Protein 5UI9 (pdb70)

Organism: Rhizobium rhizogenes (strain K84 / ATCC BAA-868) (NCBI:txid311403)

Secondary structure (DSSP, 8-state):
--EEEEEE--STTHHHHHHHHHHSTTEEEEEEE-SSHHHHHHHHHHHT--EEESSHHHHHHH---SEEEE-S-GGGHHHHHHHHHHTT--EEEESS--SSHHHHHHHHHHHHHTT--EEEE--GGGSHHHHHHHHHHHTTTT-SEEEEEEEEE----HHHH-GGGGT-SS-HIIIIIHHHHHHHHHHH--EEEEEEEEE---TT-SS--EEEEEEEETTS-EEEEEEES----SS--TTPPEEEEEETTEEEEEETTTEEEEE-SS-EEEEE-PPP--TT--TTSHHHHHHHHHHHHHHHHHHHHTPPPTTBHHHHHHHHHHHHHHHHHHHH---EESGGG-/--EEEEEE--STTHHHHHHHHHHSTTEEEEEEE-S-HHHHHHHHHHHT--EEES-HHHHHHH---SEEEE-S-GGGHHHHHHHHHHTT--EEEESS--SSHHHHHHHHHHHHHHT--EEEE--GGGSHHHHHHHHHHHTTTT-SEEEEEEEEE----HHHH-GGGGTSS--HIIIIIHHHHHHHHHHH--EEEEEEEEE---TT-SS--EEEEEEEETTS-EEEEEEES----SS--TTPPEEEEEETTEEEEEETTTEEEEEETTEEEEEE-PPP--TT--TTTHHHHHHHHHHHHHHHHHHHHTPPPTTBHHHHHHHHHHHHHHHHHHHH-S-EESGGG-

Radius of gyration: 29.41 Å; Cα contacts (8 Å, |Δi|>4): 1562; chains: 2; bounding box: 48×77×89 Å

Solvent-accessible surface area: 25343 Å² total; per-residue (Å²): 190,110,36,96,0,0,0,6,7,0,25,90,42,1,32,15,0,5,35,0,1,146,58,7,172,32,3,16,24,28,0,0,3,21,215,58,94,161,66,20,124,96,0,0,81,95,26,66,15,97,75,83,31,47,70,11,60,40,0,8,82,98,18,48,19,61,0,0,0,0,18,30,70,21,123,30,0,92,46,10,0,58,64,0,2,86,88,143,15,20,0,0,0,16,36,20,0,2,124,34,6,80,33,0,78,28,0,12,65,48,2,116,124,16,131,17,55,14,0,0,1,0,5,7,12,50,1,53,2,0,65,27,0,50,64,29,18,131,86,40,36,0,16,130,27,10,0,0,23,0,3,2,15,1,40,47,82,5,36,86,29,24,81,107,13,26,136,30,153,109,3,0,0,41,16,4,0,1,12,0,0,0,0,0,16,34,7,3,31,41,3,36,40,0,0,0,29,49,44,125,32,34,115,180,12,51,2,17,1,3,0,2,0,0,0,23,7,125,96,45,2,8,0,1,0,0,0,0,15,10,0,96,39,37,84,68,7,13,2,19,4,55,0,21,0,0,0,56,91,0,1,0,38,4,40,76,42,21,107,7,38,18,9,23,109,117,40,83,81,99,55,118,7,49,16,118,101,31,119,38,19,62,175,49,41,21,0,10,11,19,0,0,37,32,0,0,45,17,1,2,70,89,37,84,89,69,36,130,14,38,0,7,2,41,28,1,25,73,0,8,0,0,2,47,0,0,25,79,0,30,91,104,30,50,46,12,79,4,48,85,34,101,192,93,43,98,0,0,0,6,7,0,25,89,43,1,34,13,0,4,34,0,1,140,69,4,73,36,2,17,26,33,0,0,4,19,216,63,98,97,63,22,130,103,0,0,87,98,28,66,15,101,75,87,32,45,67,11,60,40,0,6,80,98,19,49,18,57,0,0,0,0,16,28,70,22,130,31,0,89,49,10,0,56,62,0,4,86,92,134,15,21,0,0,0,18,39,18,0,3,138,33,8,80,34,0,73,28,0,12,65,48,1,116,119,11,127,17,59,14,0,0,1,0,6,8,11,47,2,50,4,0,63,28,0,49,64,29,13,123,84,40,38,0,16,130,28,11,0,0,24,0,4,2,15,1,40,47,82,4,36,87,29,25,76,110,13,26,130,29,90,114,2,0,0,43,17,5,0,1,12,0,0,0,0,0,18,32,8,2,31,39,4,37,38,0,0,0,29,51,44,123,31,36,113,136,12,57,2,17,0,2,0,1,0,0,0,23,7,124,97,44,2,9,0,3,0,0,0,0,15,8,0,100,49,39,80,72,8,11,2,17,5,57,0,23,0,0,0,53,89,0,1,0,38,5,44,76,44,22,98,7,27,17,12,19,98,155,44,74,88,96,55,114,6,44,13,58,87,34,121,40,15,64,170,52,44,22,1,10,12,31,1,0,36,34,0,0,47,15,2,4,72,94,37,92,92,68,36,124,12,37,0,7,1,39,26,1,24,70,0,6,0,0,2,47,0,0,23,95,0,29,95,75,30,51,44,10,78,4,44,89,36,98

InterPro domains:
  IPR000683 Gfo/Idh/MocA-like oxidoreductase, N-terminal [PF01408] (8-123)
  IPR036291 NAD(P)-binding domain superfamily [SSF51735] (6-155)
  IPR051317 Gfo/Idh/MocA family oxidoreductases [PTHR43708] (3-341)
  IPR055170 GFO/IDH/MocA-like oxidoreductase domain [PF22725] (133-256)

B-factor: mean 41.27, std 9.32, range [24.71, 91.35]

Foldseek 3Di:
DAFEEEEEALALCVLLLQVLQVVFPRYHYAAYEDLDVVSQVVSCVVNVHPHYYNDVVVCLVVDPGQAYEYPHPQPCQLVNLLSCLVSVHAYEAEPPNHPALVSLVVSQVSNVVSVHFYFYPQQLCLFQLLVVLQVCVVVCQQHQWAEKEKEFAFQDPPCVRPVVQQEDQAHCCRDPVLNSLVSCCSRNNFFFKKAKAFDPDDPSGNYTFWMWMWTQHPVNHIYIYTGGNNHDDPDGQPPDIWMWIHHPFWIWTQDGQRWIWTQGPVGIDIDRSDGDADPPDDPPCRSSSRSSSVQVNQVSVCVVVVHHGPRTSVNSSSSSLNSVQRVVNNVVVDMDGSVVVD/DAAEEEEEALALCVLLLQVLQVVFPRYHYQEYEYLDVVSQCVSCVVNVHPHYYNDVVVVLVVDPGQAYEYPHPQPCQLVNLLSCLVSLHAYEHEPPNHPALVSLVVSQVSNVVSVHFYFYLQQLCLFLLLVVLQVCVVVCQQPAWAEKEKEFAFQDCPCVRPVVQQEDQAHCCRDPVLNSLVSCCSRNNFFFKKAKAFDPDDPSGNYTFWMWMWTQHPVNHIYIYTGGNNHDDPDGQPPDIWMWIHHPFWIWTQDGQRWTWIQGPVGIDIDRSHDDQDPPHDPPCRSVSRSSSSQVSQVSVCVVVVDHGPRTSVNSSSSSLNSVQNVVNNVVVDMDGSVVVD

Sequence (684 aa):
TELKGALIGCGFFAVNQMHAWKDVKGAGIAAICDRDPKRLKLVGDQFGIERRYGDAAALFADGGFDFVDIATTVQSHRALVEMAAAHKVPAICQKPFAKSLSDAKAMVRTCENADIPLMVHENFRWQTPIQAVKAVLESGAIGEPFWGRFSFRSGFDVFSGQPYLAEGERFIIEDLGIHTLDIARFILGDVATLTARTKRVNPKIKGEDVATILLDHQNGATSIVDVSYATKLGTEPFPETLIDIDGTQGTIRLSQGYRLEVTGPNGMTISDASPQLLSWASRPWHNIQESVLAIQQHWTDRLSSGGETSTSGADNLKTFALVEAAYESAANGRTVDIGAMLTELKGALIGCGFFAVNQMHAWKDVKGAGIAAICDRDPKRLKLVGDQFGIERRYGDAAALFADGGFDFVDIATTVQSHRALVEMAAAHKVPAICQKPFAKSLSDAKAMVRTCENADIPLMVHENFRWQTPIQAVKAVLESGAIGEPFWGRFSFRSGFDVFSGQPYLAEGERFIIEDLGIHTLDIARFILGDVATLTARTKRVNPKIKGEDVATILLDHQNGATSIVDVSYATKLGTEPFPETLIDIDGTQGTIRLSQGYRLEVTGPNGMTISDASPQLLSWASRPWHNIQESVLAIQQHWTDRLSSGGETSTSGADNLKTFALVEAAYESAANGRTVDIGAML

Structure (mmCIF, N/CA/C/O backbone):
data_5UI9
#
_entry.id   5UI9
#
_cell.length_a   137.881
_cell.length_b   112.771
_cell.length_c   65.371
_cell.angle_alpha   90.00
_cell.angle_beta   94.70
_cell.angle_gamma   90.00
#
_symmetry.space_group_name_H-M   'C 1 2 1'
#
loop_
_entity.id
_entity.type
_entity.pdbx_description
1 polymer 'Oxidoreductase protein'
2 non-polymer NICOTINAMIDE-ADENINE-DINUCLEOTIDE
3 non-polymer '(2S)-2,3-dihydroxy-2-methylpropanoic acid'
4 non-polymer 'MAGNESIUM ION'
5 water water
#
loop_
_atom_site.group_PDB
_atom_site.id
_atom_site.type_symbol
_atom_site.label_atom_id
_atom_site.label_alt_id
_atom_site.label_comp_id
_atom_site.label_asym_id
_atom_site.label_entity_id
_atom_site.label_seq_id
_atom_site.pdbx_PDB_ins_code
_atom_site.Cartn_x
_atom_site.Cartn_y
_atom_site.Cartn_z
_atom_site.occupancy
_atom_site.B_iso_or_equiv
_atom_site.auth_seq_id
_atom_site.auth_comp_id
_atom_site.auth_asym_id
_atom_site.auth_atom_id
_atom_site.pdbx_PDB_model_num
ATOM 1 N N . THR A 1 4 ? 4.630 -28.506 41.199 1.00 82.68 4 THR A N 1
ATOM 2 C CA . THR A 1 4 ? 5.701 -27.480 40.999 1.00 83.30 4 THR A CA 1
ATOM 3 C C . THR A 1 4 ? 6.011 -27.261 39.506 1.00 77.10 4 THR A C 1
ATOM 4 O O . THR A 1 4 ? 6.206 -28.220 38.753 1.00 78.00 4 THR A O 1
ATOM 8 N N . GLU A 1 5 ? 6.060 -25.989 39.108 1.00 67.93 5 GLU A N 1
ATOM 9 C CA . GLU A 1 5 ? 6.213 -25.575 37.713 1.00 62.27 5 GLU A CA 1
ATOM 10 C C . GLU A 1 5 ? 7.653 -25.105 37.495 1.00 56.40 5 GLU A C 1
ATOM 11 O O . GLU A 1 5 ? 8.094 -24.157 38.148 1.00 52.36 5 GLU A O 1
ATOM 17 N N . LEU A 1 6 ? 8.375 -25.757 36.579 1.00 52.36 6 LEU A N 1
ATOM 18 C CA . LEU A 1 6 ? 9.733 -25.320 36.216 1.00 50.33 6 LEU A CA 1
ATOM 19 C C . LEU A 1 6 ? 9.681 -23.999 35.453 1.00 48.41 6 LEU A C 1
ATOM 20 O O . LEU A 1 6 ? 8.763 -23.772 34.669 1.00 46.99 6 LEU A O 1
ATOM 25 N N . LYS A 1 7 ? 10.658 -23.130 35.711 1.00 47.15 7 LYS A N 1
ATOM 26 C CA . LYS A 1 7 ? 10.714 -21.789 35.121 1.00 49.50 7 LYS A CA 1
ATOM 27 C C . LYS A 1 7 ? 11.938 -21.692 34.228 1.00 45.55 7 LYS A C 1
ATOM 28 O O . LYS A 1 7 ? 13.058 -21.882 34.695 1.00 46.02 7 LYS A O 1
ATOM 34 N N . GLY A 1 8 ? 11.724 -21.399 32.948 1.00 42.02 8 GLY A N 1
ATOM 35 C CA . GLY A 1 8 ? 12.817 -21.297 31.985 1.00 38.76 8 GLY A CA 1
ATOM 36 C C . GLY A 1 8 ? 13.160 -19.869 31.628 1.00 36.42 8 GLY A C 1
ATOM 37 O O . GLY A 1 8 ? 12.337 -18.966 31.760 1.00 37.18 8 GLY A O 1
ATOM 38 N N . ALA A 1 9 ? 14.396 -19.665 31.196 1.00 36.33 9 ALA A N 1
ATOM 39 C CA . ALA A 1 9 ? 14.800 -18.425 30.542 1.00 34.84 9 ALA A CA 1
ATOM 40 C C . ALA A 1 9 ? 15.235 -18.794 29.138 1.00 34.51 9 ALA A C 1
ATOM 41 O O . ALA A 1 9 ? 16.032 -19.710 28.977 1.00 33.98 9 ALA A O 1
ATOM 43 N N . LEU A 1 10 ? 14.710 -18.098 28.131 1.00 33.48 10 LEU A N 1
ATOM 44 C CA . LEU A 1 10 ? 15.099 -18.343 26.743 1.00 33.71 10 LEU A CA 1
ATOM 45 C C . LEU A 1 10 ? 16.027 -17.220 26.281 1.00 34.12 10 LEU A C 1
ATOM 46 O O . LEU A 1 10 ? 15.729 -16.043 26.480 1.00 35.98 10 LEU A O 1
ATOM 51 N N . ILE A 1 11 ? 17.155 -17.597 25.689 1.00 34.62 11 ILE A N 1
ATOM 52 C CA . ILE A 1 11 ? 18.155 -16.650 25.182 1.00 34.15 11 ILE A CA 1
ATOM 53 C C . ILE A 1 11 ? 18.246 -16.829 23.667 1.00 33.98 11 ILE A C 1
ATOM 54 O O . ILE A 1 11 ? 18.620 -17.899 23.191 1.00 32.40 11 ILE A O 1
ATOM 59 N N . GLY A 1 12 ? 17.915 -15.769 22.930 1.00 34.02 12 GLY A N 1
ATOM 60 C CA . GLY A 1 12 ? 17.917 -15.764 21.468 1.00 33.77 12 GLY A CA 1
ATOM 61 C C . GLY A 1 12 ? 16.489 -15.750 20.972 1.00 33.71 12 GLY A C 1
ATOM 62 O O . GLY A 1 12 ? 15.947 -16.788 20.654 1.00 33.70 12 GLY A O 1
ATOM 63 N N . CYS A 1 13 ? 15.883 -14.566 20.922 1.00 34.97 13 CYS A N 1
ATOM 64 C CA . CYS A 1 13 ? 14.469 -14.401 20.559 1.00 35.51 13 CYS A 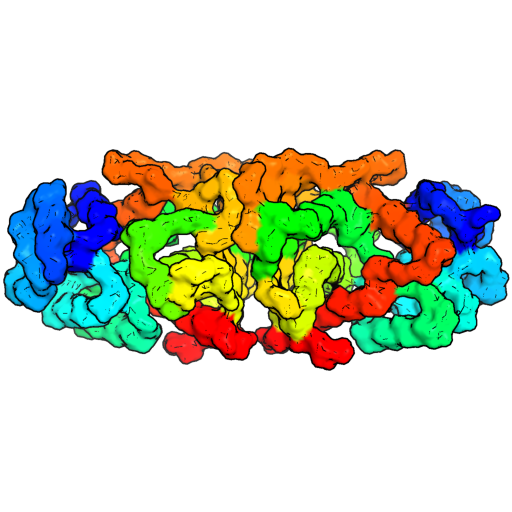CA 1
ATOM 65 C C . CYS A 1 13 ? 14.290 -14.219 19.047 1.00 35.83 13 CYS A C 1
ATOM 66 O O . CYS A 1 13 ? 13.630 -13.275 18.595 1.00 35.86 13 CYS A O 1
ATOM 69 N N . GLY A 1 14 ? 14.858 -15.142 18.274 1.00 32.84 14 GLY A N 1
ATOM 70 C CA . GLY A 1 14 ? 14.923 -15.003 16.823 1.00 33.93 14 GLY A CA 1
ATOM 71 C C . GLY A 1 14 ? 13.792 -15.682 16.089 1.00 34.10 14 GLY A C 1
ATOM 72 O O . GLY A 1 14 ? 12.721 -15.923 16.651 1.00 34.39 14 GLY A O 1
ATOM 73 N N . PHE A 1 15 ? 14.057 -16.005 14.826 1.00 34.34 15 PHE A N 1
ATOM 74 C CA . PHE A 1 15 ? 13.090 -16.640 13.934 1.00 34.10 15 PHE A CA 1
ATOM 75 C C . PHE A 1 15 ? 12.526 -17.937 14.516 1.00 33.32 15 PHE A C 1
ATOM 76 O O . PHE A 1 15 ? 11.311 -18.066 14.705 1.00 32.95 15 PHE A O 1
ATOM 84 N N . PHE A 1 16 ? 13.409 -18.885 14.818 1.00 31.97 16 PHE A N 1
ATOM 85 C CA . PHE A 1 16 ? 12.960 -20.186 15.295 1.00 31.43 16 PHE A CA 1
ATOM 86 C C . PHE A 1 16 ? 12.490 -20.205 16.749 1.00 31.88 16 PHE A C 1
ATOM 87 O O . PHE A 1 16 ? 11.646 -21.029 17.108 1.00 32.08 16 PHE A O 1
ATOM 95 N N . ALA A 1 17 ? 13.018 -19.309 17.576 1.00 31.67 17 ALA A N 1
ATOM 96 C CA . ALA A 1 17 ? 12.631 -19.250 18.999 1.00 33.34 17 ALA A CA 1
ATOM 97 C C . ALA A 1 17 ? 11.146 -18.982 19.244 1.00 33.38 17 ALA A C 1
ATOM 98 O O . ALA A 1 17 ? 10.626 -19.368 20.282 1.00 32.05 17 ALA A O 1
ATOM 100 N N . VAL A 1 18 ? 10.474 -18.327 18.295 1.00 34.22 18 VAL A N 1
ATOM 101 C CA . VAL A 1 18 ? 9.023 -18.109 18.373 1.00 34.73 18 VAL A CA 1
ATOM 102 C C . VAL A 1 18 ? 8.291 -19.455 18.481 1.00 34.05 18 VAL A C 1
ATOM 103 O O . VAL A 1 18 ? 7.323 -19.566 19.234 1.00 34.53 18 VAL A O 1
ATOM 107 N N . ASN A 1 19 ? 8.773 -20.470 17.751 1.00 32.98 19 ASN A N 1
ATOM 108 C CA . ASN A 1 19 ? 8.227 -21.834 17.843 1.00 32.84 19 ASN A CA 1
ATOM 109 C C . ASN A 1 19 ? 8.495 -22.448 19.208 1.00 32.47 19 ASN A C 1
ATOM 110 O O . ASN A 1 19 ? 7.634 -23.117 19.761 1.00 31.39 19 ASN A O 1
ATOM 115 N N . GLN A 1 20 ? 9.699 -22.236 19.730 1.00 32.32 20 GLN A N 1
ATOM 116 C CA . GLN A 1 20 ? 10.069 -22.763 21.042 1.00 32.72 20 GLN A CA 1
ATOM 117 C C . GLN A 1 20 ? 9.226 -22.123 22.151 1.00 33.99 20 GLN A C 1
ATOM 118 O O . GLN A 1 20 ? 8.784 -22.818 23.065 1.00 35.47 20 GLN A O 1
ATOM 124 N N . MET A 1 21 ? 8.977 -20.817 22.028 1.00 33.47 21 MET A N 1
ATOM 125 C CA . MET A 1 21 ? 8.096 -20.082 22.946 1.00 34.39 21 MET A CA 1
ATOM 126 C C . MET A 1 21 ? 6.643 -20.558 22.913 1.00 34.71 21 MET A C 1
ATOM 127 O O . MET A 1 21 ? 6.025 -20.722 23.971 1.00 34.23 21 MET A O 1
ATOM 132 N N . HIS A 1 22 ? 6.094 -20.773 21.715 1.00 33.90 22 HIS A N 1
ATOM 133 C CA . HIS A 1 22 ? 4.753 -21.366 21.591 1.00 34.80 22 HIS A CA 1
ATOM 134 C C . HIS A 1 22 ? 4.722 -22.718 22.288 1.00 34.31 22 HIS A C 1
ATOM 135 O O . HIS A 1 22 ? 3.828 -22.988 23.094 1.00 36.99 22 HIS A O 1
ATOM 142 N N . ALA A 1 23 ? 5.711 -23.556 21.982 1.00 31.90 23 ALA A N 1
ATOM 143 C CA . ALA A 1 23 ? 5.780 -24.906 22.553 1.00 31.74 23 ALA A CA 1
ATOM 144 C C . ALA A 1 23 ? 5.910 -24.914 24.081 1.00 32.08 23 ALA A C 1
ATOM 145 O O . ALA A 1 23 ? 5.295 -25.748 24.742 1.00 32.34 23 ALA A O 1
ATOM 147 N N . TRP A 1 24 ? 6.695 -23.994 24.636 1.00 32.21 24 TRP A N 1
ATOM 148 C CA . TRP A 1 24 ? 6.842 -23.914 26.101 1.00 33.91 24 TRP A CA 1
ATOM 149 C C . TRP A 1 24 ? 5.516 -23.638 26.813 1.00 36.28 24 TRP A C 1
ATOM 150 O O . TRP A 1 24 ? 5.303 -24.119 27.925 1.00 37.30 24 TRP A O 1
ATOM 161 N N . LYS A 1 25 ? 4.638 -22.870 26.175 1.00 39.65 25 LYS A N 1
ATOM 162 C CA . LYS A 1 25 ? 3.291 -22.633 26.696 1.00 43.24 25 LYS A CA 1
ATOM 163 C C . LYS A 1 25 ? 2.512 -23.954 26.767 1.00 42.34 25 LYS A C 1
ATOM 164 O O . LYS A 1 25 ? 1.956 -24.276 27.815 1.00 40.90 25 LYS A O 1
ATOM 170 N N . ASP A 1 26 ? 2.526 -24.723 25.675 1.00 40.78 26 ASP A N 1
ATOM 171 C CA . ASP A 1 26 ? 1.903 -26.062 25.626 1.00 41.25 26 ASP A CA 1
ATOM 172 C C . ASP A 1 26 ? 2.552 -27.108 26.542 1.00 40.11 26 ASP A C 1
ATOM 173 O O . ASP A 1 26 ? 1.889 -28.053 26.930 1.00 40.23 26 ASP A O 1
ATOM 178 N N . VAL A 1 27 ? 3.844 -26.985 26.839 1.00 39.71 27 VAL A N 1
ATOM 179 C CA . VAL A 1 27 ? 4.521 -27.964 27.702 1.00 40.65 27 VAL A CA 1
ATOM 180 C C . VAL A 1 27 ? 3.868 -27.968 29.084 1.00 42.25 27 VAL A C 1
ATOM 181 O O . VAL A 1 27 ? 3.644 -26.907 29.668 1.00 42.64 27 VAL A O 1
ATOM 185 N N . LYS A 1 28 ? 3.588 -29.164 29.589 1.00 42.52 28 LYS A N 1
ATOM 186 C CA . LYS A 1 28 ? 3.109 -29.345 30.955 1.00 46.36 28 LYS A CA 1
ATOM 187 C C . LYS A 1 28 ? 4.271 -29.577 31.925 1.00 43.50 28 LYS A C 1
ATOM 188 O O . LYS A 1 28 ? 5.100 -30.468 31.721 1.00 40.57 28 LYS A O 1
ATOM 194 N N . GLY A 1 29 ? 4.308 -28.757 32.977 1.00 42.74 29 GLY A N 1
ATOM 195 C CA . GLY A 1 29 ? 5.351 -28.806 33.995 1.00 43.10 29 GLY A CA 1
ATOM 196 C C . GLY A 1 29 ? 6.451 -27.772 33.814 1.00 41.95 29 GLY A C 1
ATOM 197 O O . GLY A 1 29 ? 7.423 -27.774 34.574 1.00 42.03 29 GLY A O 1
ATOM 198 N N . ALA A 1 30 ? 6.309 -26.888 32.822 1.00 40.25 30 ALA A N 1
ATOM 199 C CA . ALA A 1 30 ? 7.293 -25.829 32.593 1.00 39.75 30 ALA A CA 1
ATOM 200 C C . ALA A 1 30 ? 6.725 -24.657 31.796 1.00 40.26 30 ALA A C 1
ATOM 201 O O . ALA A 1 30 ? 5.773 -24.819 31.018 1.00 42.54 30 ALA A O 1
ATOM 203 N N . GLY A 1 31 ? 7.322 -23.485 32.008 1.00 38.75 31 GLY A N 1
ATOM 204 C CA . GLY A 1 31 ? 7.021 -22.280 31.229 1.00 38.51 31 GLY A CA 1
ATOM 205 C C . GLY A 1 31 ? 8.188 -21.312 31.256 1.00 38.62 31 GLY A C 1
ATOM 206 O O . GLY A 1 31 ? 9.128 -21.485 32.038 1.00 39.13 31 GLY A O 1
ATOM 207 N N . ILE A 1 32 ? 8.121 -20.282 30.418 1.00 39.09 32 ILE A N 1
ATOM 208 C CA . ILE A 1 32 ? 9.198 -19.282 30.314 1.00 38.87 32 ILE A CA 1
ATOM 209 C C . ILE A 1 32 ? 8.904 -18.059 31.193 1.00 40.32 32 ILE A C 1
ATOM 210 O O . ILE A 1 32 ? 7.874 -17.402 31.020 1.00 41.62 32 ILE A O 1
ATOM 215 N N . ALA A 1 33 ? 9.821 -17.769 32.121 1.00 39.90 33 ALA A N 1
ATOM 216 C CA . ALA A 1 33 ? 9.705 -16.635 33.046 1.00 41.08 33 ALA A CA 1
ATOM 217 C C . ALA A 1 33 ? 10.559 -15.432 32.633 1.00 41.67 33 ALA A C 1
ATOM 218 O O . ALA A 1 33 ? 10.355 -14.338 33.157 1.00 43.17 33 ALA A O 1
ATOM 220 N N . ALA A 1 34 ? 11.516 -15.631 31.724 1.00 40.54 34 ALA A N 1
ATOM 221 C CA . ALA A 1 34 ? 12.427 -14.562 31.307 1.00 39.50 34 ALA A CA 1
ATOM 222 C C . ALA A 1 34 ? 12.947 -14.811 29.892 1.00 38.33 34 ALA A C 1
ATOM 223 O O . ALA A 1 34 ? 13.088 -15.959 29.473 1.00 36.06 34 ALA A O 1
ATOM 225 N N . ILE A 1 35 ? 13.200 -13.730 29.161 1.00 38.13 35 ILE A N 1
ATOM 226 C CA . ILE A 1 35 ? 13.795 -13.812 27.831 1.00 38.40 35 ILE A CA 1
ATOM 227 C C . ILE A 1 35 ? 14.959 -12.832 27.692 1.00 39.62 35 ILE A C 1
ATOM 228 O O . ILE A 1 35 ? 15.061 -11.843 28.435 1.00 39.74 35 ILE A O 1
ATOM 233 N N . CYS A 1 36 ? 15.833 -13.131 26.735 1.00 38.41 36 CYS A N 1
ATOM 234 C CA . CYS A 1 36 ? 17.052 -12.368 26.508 1.00 38.13 36 CYS A CA 1
ATOM 235 C C . CYS A 1 36 ? 17.361 -12.288 25.016 1.00 37.46 36 CYS A C 1
ATOM 236 O O . CYS A 1 36 ? 17.266 -13.291 24.308 1.00 37.85 36 CYS A O 1
ATOM 239 N N . ASP A 1 37 ? 17.706 -11.091 24.552 1.00 38.10 37 ASP A N 1
ATOM 240 C CA . ASP A 1 37 ? 18.201 -10.877 23.191 1.00 39.02 37 ASP A CA 1
ATOM 241 C C . ASP A 1 37 ? 18.990 -9.567 23.116 1.00 40.17 37 ASP A C 1
ATOM 242 O O . ASP A 1 37 ? 18.609 -8.572 23.739 1.00 41.68 37 ASP A O 1
ATOM 247 N N . ARG A 1 38 ? 20.088 -9.577 22.361 1.00 41.43 38 ARG A N 1
ATOM 248 C CA . ARG A 1 38 ? 20.886 -8.368 22.114 1.00 44.59 38 ARG A CA 1
ATOM 249 C C . ARG A 1 38 ? 20.135 -7.324 21.283 1.00 44.05 38 ARG A C 1
ATOM 250 O O . ARG A 1 38 ? 20.423 -6.140 21.384 1.00 43.00 38 ARG A O 1
ATOM 258 N N . ASP A 1 39 ? 19.195 -7.781 20.458 1.00 43.43 39 ASP A N 1
ATOM 259 C CA . ASP A 1 39 ? 18.391 -6.922 19.591 1.00 45.02 39 ASP A CA 1
ATOM 260 C C . ASP A 1 39 ? 17.097 -6.554 20.332 1.00 45.47 39 ASP A C 1
ATOM 261 O O . ASP A 1 39 ? 16.231 -7.415 20.503 1.00 44.16 39 ASP A O 1
ATOM 266 N N . PRO A 1 40 ? 16.960 -5.282 20.782 1.00 47.53 40 PRO A N 1
ATOM 267 C CA . PRO A 1 40 ? 15.741 -4.927 21.534 1.00 48.16 40 PRO A CA 1
ATOM 268 C C . PRO A 1 40 ? 14.428 -4.951 20.731 1.00 48.49 40 PRO A C 1
ATOM 269 O O . PRO A 1 40 ? 13.364 -4.974 21.337 1.00 48.69 40 PRO A O 1
ATOM 273 N N . LYS A 1 41 ? 14.492 -4.952 19.401 1.00 50.31 41 LYS A N 1
ATOM 274 C CA . LYS A 1 41 ? 13.285 -5.101 18.575 1.00 52.88 41 LYS A CA 1
ATOM 275 C C . LYS A 1 41 ? 12.713 -6.522 18.700 1.00 49.83 41 LYS A C 1
ATOM 276 O O . LYS A 1 41 ? 11.493 -6.701 18.738 1.00 47.56 41 LYS A O 1
ATOM 282 N N . ARG A 1 42 ? 13.598 -7.520 18.750 1.00 46.84 42 ARG A N 1
ATOM 283 C CA . ARG A 1 42 ? 13.194 -8.919 18.970 1.00 45.66 42 ARG A CA 1
ATOM 284 C C . ARG A 1 42 ? 12.722 -9.160 20.399 1.00 45.36 42 ARG A C 1
ATOM 285 O O . ARG A 1 42 ? 11.748 -9.877 20.625 1.00 45.63 42 ARG A O 1
ATOM 293 N N . LEU A 1 43 ? 13.424 -8.561 21.354 1.00 45.41 43 LEU A N 1
ATOM 294 C CA . LEU A 1 43 ? 13.057 -8.637 22.763 1.00 46.51 43 LEU A CA 1
ATOM 295 C C . LEU A 1 43 ? 11.663 -8.053 23.013 1.00 47.96 43 LEU A C 1
ATOM 296 O O . LEU A 1 43 ? 10.874 -8.622 23.759 1.00 48.27 43 LEU A O 1
ATOM 301 N N . LYS A 1 44 ? 11.373 -6.925 22.368 1.00 51.36 44 LYS A N 1
ATOM 302 C CA . LYS A 1 44 ? 10.054 -6.277 22.425 1.00 52.98 44 LYS A CA 1
ATOM 303 C C . LYS A 1 44 ? 8.967 -7.144 21.767 1.00 51.34 44 LYS A C 1
ATOM 304 O O . LYS A 1 44 ? 7.912 -7.381 22.356 1.00 49.35 44 LYS A O 1
ATOM 310 N N . LEU A 1 45 ? 9.239 -7.608 20.550 1.00 48.85 45 LEU A N 1
ATOM 311 C CA . LEU A 1 45 ? 8.262 -8.361 19.763 1.00 48.71 45 LEU A CA 1
ATOM 312 C C . LEU A 1 45 ? 7.886 -9.683 20.440 1.00 46.26 45 LEU A C 1
ATOM 313 O O . LEU A 1 45 ? 6.703 -9.971 20.630 1.00 46.52 45 LEU A O 1
ATOM 318 N N . VAL A 1 46 ? 8.895 -10.460 20.826 1.00 43.25 46 VAL A N 1
ATOM 319 C CA . VAL A 1 46 ? 8.679 -11.753 21.481 1.00 43.18 46 VAL A CA 1
ATOM 320 C C . VAL A 1 46 ? 8.143 -11.583 22.907 1.00 43.42 46 VAL A C 1
ATOM 321 O O . VAL A 1 46 ? 7.281 -12.354 23.342 1.00 44.48 46 VAL A O 1
ATOM 325 N N . GLY A 1 47 ? 8.645 -10.583 23.628 1.00 42.53 47 GLY A N 1
ATOM 326 C CA . GLY A 1 47 ? 8.147 -10.284 24.973 1.00 43.41 47 GLY A CA 1
ATOM 327 C C . GLY A 1 47 ? 6.666 -9.928 24.987 1.00 44.13 47 GLY A C 1
ATOM 328 O O . GLY A 1 47 ? 5.910 -10.448 25.809 1.00 44.58 47 GLY A O 1
ATOM 329 N N . ASP A 1 48 ? 6.256 -9.055 24.064 1.00 45.48 48 ASP A N 1
ATOM 330 C CA . ASP A 1 48 ? 4.846 -8.648 23.934 1.00 47.07 48 ASP A CA 1
ATOM 331 C C . ASP A 1 48 ? 3.949 -9.793 23.466 1.00 47.65 48 ASP A C 1
ATOM 332 O O . ASP A 1 48 ? 2.880 -10.011 24.032 1.00 46.62 48 ASP A O 1
ATOM 337 N N . GLN A 1 49 ? 4.393 -10.519 22.443 1.00 45.94 49 GLN A N 1
ATOM 338 C CA . GLN A 1 49 ? 3.637 -11.651 21.903 1.00 45.68 49 GLN A CA 1
ATOM 339 C C . GLN A 1 49 ? 3.292 -12.694 22.974 1.00 44.60 49 GLN A C 1
ATOM 340 O O . GLN A 1 49 ? 2.157 -13.164 23.034 1.00 44.76 49 GLN A O 1
ATOM 346 N N . PHE A 1 50 ? 4.269 -13.026 23.820 1.00 43.45 50 PHE A N 1
ATOM 347 C CA . PHE A 1 50 ? 4.131 -14.101 24.808 1.00 41.94 50 PHE A CA 1
ATOM 348 C C . PHE A 1 50 ? 3.954 -13.625 26.248 1.00 42.71 50 PHE A C 1
ATOM 349 O O . PHE A 1 50 ? 3.932 -14.449 27.160 1.00 42.38 50 PHE A O 1
ATOM 357 N N . GLY A 1 51 ? 3.815 -12.311 26.447 1.00 44.08 51 GLY A N 1
ATOM 358 C CA . GLY A 1 51 ? 3.532 -11.734 27.765 1.00 44.29 51 GLY A CA 1
ATOM 359 C C . GLY A 1 51 ? 4.623 -11.946 28.804 1.00 44.78 51 GLY A C 1
ATOM 360 O O . GLY A 1 51 ? 4.325 -12.258 29.954 1.00 42.05 51 GLY A O 1
ATOM 361 N N . ILE A 1 52 ? 5.885 -11.765 28.404 1.00 45.87 52 ILE A N 1
ATOM 362 C CA . ILE A 1 52 ? 7.024 -11.991 29.303 1.00 45.30 52 ILE A CA 1
ATOM 363 C C . ILE A 1 52 ? 7.480 -10.638 29.867 1.00 46.66 52 ILE A C 1
ATOM 364 O O . ILE A 1 52 ? 7.895 -9.753 29.111 1.00 46.11 52 ILE A O 1
ATOM 369 N N . GLU A 1 53 ? 7.385 -10.480 31.190 1.00 47.64 53 GLU A N 1
ATOM 370 C CA . GLU A 1 53 ? 7.737 -9.221 31.866 1.00 48.80 53 GLU A CA 1
ATOM 371 C C . GLU A 1 53 ? 9.253 -9.035 31.961 1.00 48.77 53 GLU A C 1
ATOM 372 O O . GLU A 1 53 ? 9.761 -7.956 31.670 1.00 50.46 53 GLU A O 1
ATOM 374 N N . ARG A 1 54 ? 9.958 -10.088 32.373 1.00 48.88 54 ARG A N 1
ATOM 375 C CA . ARG A 1 54 ? 11.411 -10.050 32.559 1.00 47.30 54 ARG A CA 1
ATOM 376 C C . ARG A 1 54 ? 12.144 -10.152 31.219 1.00 46.28 54 ARG A C 1
ATOM 377 O O . ARG A 1 54 ? 12.095 -11.183 30.548 1.00 45.04 54 ARG A O 1
ATOM 385 N N . ARG A 1 55 ? 12.826 -9.074 30.841 1.00 45.85 55 ARG A N 1
ATOM 386 C CA . ARG A 1 55 ? 13.446 -8.958 29.530 1.00 44.10 55 ARG A CA 1
ATOM 387 C C . ARG A 1 55 ? 14.854 -8.415 29.690 1.00 44.73 55 ARG A C 1
ATOM 388 O O . ARG A 1 55 ? 15.038 -7.359 30.293 1.00 45.62 55 ARG A O 1
ATOM 396 N N . TYR A 1 56 ? 15.835 -9.135 29.143 1.00 43.84 56 TYR A N 1
ATOM 397 C CA . TYR A 1 56 ? 17.248 -8.807 29.316 1.00 43.10 56 TYR A CA 1
ATOM 398 C C . TYR A 1 56 ? 17.944 -8.519 27.992 1.00 41.92 56 TYR A C 1
ATOM 399 O O . TYR A 1 56 ? 17.729 -9.222 27.002 1.00 40.73 56 TYR A O 1
ATOM 408 N N . GLY A 1 57 ? 18.777 -7.479 27.990 1.00 40.71 57 GLY A N 1
ATOM 409 C CA . GLY A 1 57 ? 19.615 -7.139 26.851 1.00 41.06 57 GLY A CA 1
ATOM 410 C C . GLY A 1 57 ? 20.892 -7.962 26.739 1.00 40.36 57 GLY A C 1
ATOM 411 O O . GLY A 1 57 ? 21.553 -7.928 25.700 1.00 39.41 57 GLY A O 1
ATOM 412 N N . ASP A 1 58 ? 21.259 -8.672 27.806 1.00 40.66 58 ASP A N 1
ATOM 413 C CA . ASP A 1 58 ? 22.434 -9.549 27.793 1.00 41.63 58 ASP A CA 1
ATOM 414 C C . ASP A 1 58 ? 22.314 -10.689 28.803 1.00 40.40 58 ASP A C 1
ATOM 415 O O . ASP A 1 58 ? 21.753 -10.520 29.884 1.00 40.93 58 ASP A O 1
ATOM 420 N N . ALA A 1 59 ? 22.857 -11.846 28.426 1.00 39.86 59 ALA A N 1
ATOM 421 C CA . ALA A 1 59 ? 22.749 -13.069 29.212 1.00 38.97 59 ALA A CA 1
ATOM 422 C C . ALA A 1 59 ? 23.453 -12.984 30.571 1.00 38.95 59 ALA A C 1
ATOM 423 O O . ALA A 1 59 ? 22.987 -13.586 31.536 1.00 39.20 59 ALA A O 1
ATOM 425 N N . ALA A 1 60 ? 24.557 -12.242 30.651 1.00 38.67 60 ALA A N 1
ATOM 426 C CA . ALA A 1 60 ? 25.293 -12.091 31.917 1.00 39.66 60 ALA A CA 1
ATOM 427 C C . ALA A 1 60 ? 24.410 -11.539 33.032 1.00 39.71 60 ALA A C 1
ATOM 428 O O . ALA A 1 60 ? 24.419 -12.057 34.147 1.00 41.53 60 ALA A O 1
ATOM 430 N N . ALA A 1 61 ? 23.640 -10.501 32.715 1.00 40.15 61 ALA A N 1
ATOM 431 C CA . ALA A 1 61 ? 22.702 -9.893 33.661 1.00 40.38 61 ALA A CA 1
ATOM 432 C C . ALA A 1 61 ? 21.568 -10.859 34.024 1.00 40.85 61 ALA A C 1
ATOM 433 O O . ALA A 1 61 ? 21.211 -10.984 35.196 1.00 41.40 61 ALA A O 1
ATOM 435 N N . LEU A 1 62 ? 21.013 -11.527 33.013 1.00 39.91 62 LEU A N 1
ATOM 436 C CA . LEU A 1 62 ? 19.997 -12.564 33.211 1.00 40.59 62 LEU A CA 1
ATOM 437 C C . LEU A 1 62 ? 20.451 -13.586 34.251 1.00 40.09 62 LEU A C 1
ATOM 438 O O . LEU A 1 62 ? 19.751 -13.821 35.231 1.00 40.11 62 LEU A O 1
ATOM 443 N N . PHE A 1 63 ? 21.627 -14.169 34.038 1.00 40.25 63 PHE A N 1
ATOM 444 C CA . PHE A 1 63 ? 22.176 -15.155 34.977 1.00 41.26 63 PHE A CA 1
ATOM 445 C C . PHE A 1 63 ? 22.467 -14.578 36.369 1.00 42.81 63 PHE A C 1
ATOM 446 O O . PHE A 1 63 ? 22.272 -15.266 37.366 1.00 43.29 63 PHE A O 1
ATOM 454 N N . ALA A 1 64 ? 22.921 -13.327 36.429 1.00 43.02 64 ALA A N 1
ATOM 455 C CA . ALA A 1 64 ? 23.184 -12.654 37.704 1.00 45.06 64 ALA A CA 1
ATOM 456 C C . ALA A 1 64 ? 21.912 -12.504 38.544 1.00 46.90 64 ALA A C 1
ATOM 457 O O . ALA A 1 64 ? 21.930 -12.787 39.738 1.00 47.08 64 ALA A O 1
ATOM 459 N N . ASP A 1 65 ? 20.820 -12.070 37.911 1.00 48.07 65 ASP A N 1
ATOM 460 C CA . ASP A 1 65 ? 19.507 -11.987 38.573 1.00 49.32 65 ASP A CA 1
ATOM 461 C C . ASP A 1 65 ? 18.935 -13.366 38.910 1.00 47.99 65 ASP A C 1
ATOM 462 O O . ASP A 1 65 ? 18.298 -13.534 39.950 1.00 46.81 65 ASP A O 1
ATOM 467 N N . GLY A 1 66 ? 19.141 -14.334 38.017 1.00 47.44 66 GLY A N 1
ATOM 468 C CA . GLY A 1 66 ? 18.672 -15.700 38.226 1.00 46.35 66 GLY A CA 1
ATOM 469 C C . GLY A 1 66 ? 17.156 -15.789 38.254 1.00 45.80 66 GLY A C 1
ATOM 470 O O . GLY A 1 66 ? 16.467 -15.058 37.534 1.00 45.63 66 GLY A O 1
ATOM 471 N N . GLY A 1 67 ? 16.641 -16.672 39.104 1.00 44.98 67 GLY A N 1
ATOM 472 C CA . GLY A 1 67 ? 15.205 -16.893 39.231 1.00 45.14 67 GLY A CA 1
ATOM 473 C C . GLY A 1 67 ? 14.624 -17.845 38.195 1.00 44.50 67 GLY A C 1
ATOM 474 O O . GLY A 1 67 ? 13.431 -17.772 37.903 1.00 46.17 67 GLY A O 1
ATOM 475 N N . PHE A 1 68 ? 15.451 -18.745 37.652 1.00 42.55 68 PHE A N 1
ATOM 476 C CA . PHE A 1 68 ? 14.988 -19.757 36.691 1.00 41.91 68 PHE A CA 1
ATOM 477 C C . PHE A 1 68 ? 15.693 -21.104 36.882 1.00 41.08 68 PHE A C 1
ATOM 478 O O . PHE A 1 68 ? 16.859 -21.158 37.274 1.00 41.79 68 PHE A O 1
ATOM 486 N N . ASP A 1 69 ? 14.961 -22.179 36.596 1.00 38.90 69 ASP A N 1
ATOM 487 C CA . ASP A 1 69 ? 15.439 -23.559 36.777 1.00 40.25 69 ASP A CA 1
ATOM 488 C C . ASP A 1 69 ? 16.193 -24.119 35.561 1.00 39.30 69 ASP A C 1
ATOM 489 O O . ASP A 1 69 ? 16.960 -25.073 35.689 1.00 38.58 69 ASP A O 1
ATOM 494 N N . PHE A 1 70 ? 15.954 -23.558 34.381 1.00 37.97 70 PHE A N 1
ATOM 495 C CA . PHE A 1 70 ? 16.709 -23.966 33.199 1.00 37.55 70 PHE A CA 1
ATOM 496 C C . PHE A 1 70 ? 16.823 -22.854 32.182 1.00 37.30 70 PHE A C 1
ATOM 497 O O . PHE A 1 70 ? 16.105 -21.846 32.246 1.00 38.58 70 PHE A O 1
ATOM 505 N N . VAL A 1 71 ? 17.738 -23.052 31.242 1.00 36.39 71 VAL A N 1
ATOM 506 C CA . VAL A 1 71 ? 17.973 -22.091 30.183 1.00 36.11 71 VAL A CA 1
ATOM 507 C C . VAL A 1 71 ? 17.789 -22.774 28.823 1.00 35.18 71 VAL A C 1
ATOM 508 O O . VAL A 1 71 ? 18.222 -23.911 28.631 1.00 34.15 71 VAL A O 1
ATOM 512 N N . ASP A 1 72 ? 17.104 -22.080 27.911 1.00 34.49 72 ASP A N 1
ATOM 513 C CA . ASP A 1 72 ? 16.887 -22.525 26.540 1.00 33.60 72 ASP A CA 1
ATOM 514 C C . ASP A 1 72 ? 17.646 -21.584 25.599 1.00 34.00 72 ASP A C 1
ATOM 515 O O . ASP A 1 72 ? 17.249 -20.438 25.386 1.00 33.94 72 ASP A O 1
ATOM 520 N N . ILE A 1 73 ? 18.750 -22.077 25.046 1.00 32.61 73 ILE A N 1
ATOM 521 C CA . ILE A 1 73 ? 19.614 -21.275 24.185 1.00 31.62 73 ILE A CA 1
ATOM 522 C C . ILE A 1 73 ? 19.200 -21.491 22.727 1.00 32.27 73 ILE A C 1
ATOM 523 O O . ILE A 1 73 ? 19.457 -22.556 22.149 1.00 31.54 73 ILE A O 1
ATOM 528 N N . ALA A 1 74 ? 18.540 -20.479 22.157 1.00 32.69 74 ALA A N 1
ATOM 529 C CA . ALA A 1 74 ? 18.093 -20.493 20.759 1.00 32.55 74 ALA A CA 1
ATOM 530 C C . ALA A 1 74 ? 18.814 -19.463 19.882 1.00 33.01 74 ALA A C 1
ATOM 531 O O . ALA A 1 74 ? 18.273 -19.017 18.857 1.00 33.18 74 ALA A O 1
ATOM 533 N N . THR A 1 75 ? 20.034 -19.093 20.265 1.00 33.11 75 THR A N 1
ATOM 534 C CA . THR A 1 75 ? 20.850 -18.198 19.448 1.00 33.94 75 THR A CA 1
ATOM 535 C C . THR A 1 75 ? 21.496 -18.988 18.313 1.00 33.38 75 THR A C 1
ATOM 536 O O . THR A 1 75 ? 21.438 -20.215 18.287 1.00 31.66 75 THR A O 1
ATOM 540 N N . THR A 1 76 ? 22.134 -18.272 17.391 1.00 34.23 76 THR A N 1
ATOM 541 C CA . THR A 1 76 ? 22.984 -18.905 16.381 1.00 33.73 76 THR A CA 1
ATOM 542 C C . THR A 1 76 ? 24.254 -19.453 17.050 1.00 34.29 76 THR A C 1
ATOM 543 O O . THR A 1 76 ? 24.545 -19.134 18.205 1.00 33.51 76 THR A O 1
ATOM 547 N N . VAL A 1 77 ? 24.994 -20.274 16.308 1.00 33.94 77 VAL A N 1
ATOM 548 C CA . VAL A 1 77 ? 26.114 -21.061 16.849 1.00 34.95 77 VAL A CA 1
ATOM 549 C C . VAL A 1 77 ? 27.251 -20.272 17.533 1.00 36.46 77 VAL A C 1
ATOM 550 O O . VAL A 1 77 ? 27.886 -20.788 18.453 1.00 37.38 77 VAL A O 1
ATOM 554 N N . GLN A 1 78 ? 27.488 -19.039 17.087 1.00 37.29 78 GLN A N 1
ATOM 555 C CA . GLN A 1 78 ? 28.595 -18.200 17.561 1.00 38.86 78 GLN A CA 1
ATOM 556 C C . GLN A 1 78 ? 28.640 -18.088 19.095 1.00 37.21 78 GLN A C 1
ATOM 557 O O . GLN A 1 78 ? 29.708 -18.157 19.708 1.00 36.27 78 GLN A O 1
ATOM 563 N N . SER A 1 79 ? 27.474 -17.929 19.706 1.00 36.62 79 SER A N 1
ATOM 564 C CA . SER A 1 79 ? 27.386 -17.726 21.152 1.00 37.56 79 SER A CA 1
ATOM 565 C C . SER A 1 79 ? 27.050 -18.983 21.982 1.00 35.86 79 SER A C 1
ATOM 566 O O . SER A 1 79 ? 26.904 -18.881 23.194 1.00 35.95 79 SER A O 1
ATOM 569 N N . HIS A 1 80 ? 26.954 -20.160 21.359 1.00 35.45 80 HIS A N 1
ATOM 570 C CA . HIS A 1 80 ? 26.556 -21.376 22.089 1.00 34.65 80 HIS A CA 1
ATOM 571 C C . HIS A 1 80 ? 27.532 -21.767 23.200 1.00 35.64 80 HIS A C 1
ATOM 572 O O . HIS A 1 80 ? 27.099 -22.044 24.328 1.00 34.70 80 HIS A O 1
ATOM 579 N N . ARG A 1 81 ? 28.830 -21.794 22.882 1.00 35.82 81 ARG A N 1
ATOM 580 C CA . ARG A 1 81 ? 29.839 -22.248 23.839 1.00 37.10 81 ARG A CA 1
ATOM 581 C C . ARG A 1 81 ? 29.835 -21.381 25.089 1.00 37.83 81 ARG A C 1
ATOM 582 O O . ARG A 1 81 ? 29.813 -21.908 26.201 1.00 37.94 81 ARG A O 1
ATOM 590 N N . ALA A 1 82 ? 29.849 -20.064 24.894 1.00 38.12 82 ALA A N 1
ATOM 591 C CA . ALA A 1 82 ? 29.849 -19.117 26.006 1.00 39.97 82 ALA A CA 1
ATOM 592 C C . ALA A 1 82 ? 28.588 -19.251 26.862 1.00 38.98 82 ALA A C 1
ATOM 593 O O . ALA A 1 82 ? 28.675 -19.248 28.087 1.00 37.85 82 ALA A O 1
ATOM 595 N N . LEU A 1 83 ? 27.428 -19.391 26.219 1.00 37.50 83 LEU A N 1
ATOM 596 C CA . LEU A 1 83 ? 26.159 -19.468 26.955 1.00 36.79 83 LEU A CA 1
ATOM 597 C C . LEU A 1 83 ? 26.016 -20.766 27.749 1.00 37.03 83 LEU A C 1
ATOM 598 O O . LEU A 1 83 ? 25.487 -20.748 28.865 1.00 38.55 83 LEU A O 1
ATOM 603 N N . VAL A 1 84 ? 26.509 -21.875 27.197 1.00 36.64 84 VAL A N 1
ATOM 604 C CA . VAL A 1 84 ? 26.552 -23.149 27.923 1.00 36.45 84 VAL A CA 1
ATOM 605 C C . VAL A 1 84 ? 27.519 -23.063 29.109 1.00 38.34 84 VAL A C 1
ATOM 606 O O . VAL A 1 84 ? 27.215 -23.575 30.191 1.00 38.20 84 VAL A O 1
ATOM 610 N N . GLU A 1 85 ? 28.671 -22.425 28.903 1.00 38.56 85 GLU A N 1
ATOM 611 C CA . GLU A 1 85 ? 29.638 -22.196 29.985 1.00 40.31 85 GLU A CA 1
ATOM 612 C C . GLU A 1 85 ? 29.067 -21.336 31.128 1.00 40.45 85 GLU A C 1
ATOM 613 O O . GLU A 1 85 ? 29.314 -21.635 32.303 1.00 40.72 85 GLU A O 1
ATOM 619 N N . MET A 1 86 ? 28.325 -20.280 30.777 1.00 41.33 86 MET A N 1
ATOM 620 C CA . MET A 1 86 ? 27.641 -19.426 31.760 1.00 43.14 86 MET A CA 1
ATOM 621 C C . MET A 1 86 ? 26.600 -20.228 32.554 1.00 42.55 86 MET A C 1
ATOM 622 O O . MET A 1 86 ? 26.474 -20.065 33.777 1.00 39.35 86 MET A O 1
ATOM 627 N N . ALA A 1 87 ? 25.859 -21.082 31.849 1.00 39.80 87 ALA A N 1
ATOM 628 C CA . ALA A 1 87 ? 24.868 -21.952 32.483 1.00 39.55 87 ALA A CA 1
ATOM 629 C C . ALA A 1 87 ? 25.542 -22.883 33.489 1.00 40.27 87 ALA A C 1
ATOM 630 O O . ALA A 1 87 ? 25.089 -22.990 34.630 1.00 39.62 87 ALA A O 1
ATOM 632 N N . ALA A 1 88 ? 26.641 -23.512 33.072 1.00 39.02 88 ALA A N 1
ATOM 633 C CA . ALA A 1 88 ? 27.384 -24.447 33.918 1.00 39.34 88 ALA A CA 1
ATOM 634 C C . ALA A 1 88 ? 27.927 -23.790 35.194 1.00 41.07 88 ALA A C 1
ATOM 635 O O . ALA A 1 88 ? 27.776 -24.346 36.290 1.00 40.63 88 ALA A O 1
ATOM 637 N N . ALA A 1 89 ? 28.524 -22.603 35.047 1.00 40.97 89 ALA A N 1
ATOM 638 C CA . ALA A 1 89 ? 29.050 -21.830 36.182 1.00 42.57 89 ALA A CA 1
ATOM 639 C C . ALA A 1 89 ? 27.960 -21.367 37.145 1.00 44.34 89 ALA A C 1
ATOM 640 O O . ALA A 1 89 ? 28.189 -21.305 38.358 1.00 44.03 89 ALA A O 1
ATOM 642 N N . HIS A 1 90 ? 26.779 -21.045 36.610 1.00 44.14 90 HIS A N 1
ATOM 643 C CA . HIS A 1 90 ? 25.607 -20.696 37.444 1.00 44.93 90 HIS A CA 1
ATOM 644 C C . HIS A 1 90 ? 24.752 -21.902 37.862 1.00 44.13 90 HIS A C 1
ATOM 645 O O . HIS A 1 90 ? 23.702 -21.718 38.482 1.00 42.33 90 HIS A O 1
ATOM 652 N N . LYS A 1 91 ? 25.221 -23.115 37.543 1.00 45.29 91 LYS A N 1
ATOM 653 C CA . LYS A 1 91 ? 24.539 -24.384 37.833 1.00 46.41 91 LYS A CA 1
ATOM 654 C C . LYS A 1 91 ? 23.074 -24.412 37.384 1.00 44.70 91 LYS A C 1
ATOM 655 O O . LYS A 1 91 ? 22.192 -24.866 38.111 1.00 44.41 91 LYS A O 1
ATOM 661 N N . VAL A 1 92 ? 22.845 -23.936 36.162 1.00 42.55 92 VAL A N 1
ATOM 662 C CA . VAL A 1 92 ? 21.529 -23.907 35.546 1.00 41.09 92 VAL A CA 1
ATOM 663 C C . VAL A 1 92 ? 21.518 -24.948 34.425 1.00 40.00 92 VAL A C 1
ATOM 664 O O . VAL A 1 92 ? 22.339 -24.864 33.509 1.00 39.64 92 VAL A O 1
ATOM 668 N N . PRO A 1 93 ? 20.608 -25.949 34.502 1.00 38.37 93 PRO A N 1
ATOM 669 C CA . PRO A 1 93 ? 20.421 -26.891 33.398 1.00 37.16 93 PRO A CA 1
ATOM 670 C C . PRO A 1 93 ? 20.156 -26.183 32.070 1.00 34.85 93 PRO A C 1
ATOM 671 O O . PRO A 1 93 ? 19.410 -25.199 32.034 1.00 32.81 93 PRO A O 1
ATOM 675 N N . ALA A 1 94 ? 20.757 -26.692 30.995 1.00 34.42 94 ALA A N 1
ATOM 676 C CA . ALA A 1 94 ? 20.803 -25.974 29.723 1.00 33.42 94 ALA A CA 1
ATOM 677 C C . ALA A 1 94 ? 20.325 -26.805 28.540 1.00 33.18 94 ALA A C 1
ATOM 678 O O . ALA A 1 94 ? 20.700 -27.971 28.393 1.00 32.32 94 ALA A O 1
ATOM 680 N N . ILE A 1 95 ? 19.506 -26.175 27.701 1.00 33.46 95 ILE A N 1
ATOM 681 C CA . ILE A 1 95 ? 19.192 -26.669 26.364 1.00 33.62 95 ILE A CA 1
ATOM 682 C C . ILE A 1 95 ? 19.943 -25.783 25.370 1.00 33.08 95 ILE A C 1
ATOM 683 O O . ILE A 1 95 ? 19.996 -24.563 25.544 1.00 33.11 95 ILE A O 1
ATOM 688 N N . CYS A 1 96 ? 20.506 -26.399 24.329 1.00 32.72 96 CYS A N 1
ATOM 689 C CA . CYS A 1 96 ? 21.271 -25.679 23.314 1.00 32.29 96 CYS A CA 1
ATOM 690 C C . CYS A 1 96 ? 20.855 -26.107 21.909 1.00 30.89 96 CYS A C 1
ATOM 691 O O . CYS A 1 96 ? 20.819 -27.295 21.601 1.00 31.41 96 CYS A O 1
ATOM 694 N N . GLN A 1 97 ? 20.533 -25.135 21.067 1.00 29.72 97 GLN A N 1
ATOM 695 C CA . GLN A 1 97 ? 20.155 -25.407 19.675 1.00 29.18 97 GLN A CA 1
ATOM 696 C C . GLN A 1 97 ? 21.295 -25.992 18.848 1.00 29.37 97 GLN A C 1
ATOM 697 O O . GLN A 1 97 ? 22.467 -25.866 19.200 1.00 30.67 97 GLN A O 1
ATOM 703 N N . LYS A 1 98 ? 20.929 -26.638 17.742 1.00 30.50 98 LYS A N 1
ATOM 704 C CA . LYS A 1 98 ? 21.904 -27.045 16.727 1.00 30.61 98 LYS A CA 1
ATOM 705 C C . LYS A 1 98 ? 22.245 -25.823 15.861 1.00 31.57 98 LYS A C 1
ATOM 706 O O . LYS A 1 98 ? 21.498 -24.841 15.888 1.00 32.97 98 LYS A O 1
ATOM 712 N N . PRO A 1 99 ? 23.384 -25.822 15.161 1.00 31.65 99 PRO A N 1
ATOM 713 C CA . PRO A 1 99 ? 24.514 -26.720 15.411 1.00 32.11 99 PRO A CA 1
ATOM 714 C C . PRO A 1 99 ? 25.056 -26.530 16.835 1.00 33.39 99 PRO A C 1
ATOM 715 O O . PRO A 1 99 ? 25.188 -25.392 17.288 1.00 33.19 99 PRO A O 1
ATOM 719 N N . PHE A 1 100 ? 25.364 -27.634 17.512 1.00 33.76 100 PHE A N 1
ATOM 720 C CA . PHE A 1 100 ? 25.782 -27.614 18.926 1.00 35.77 100 PHE A CA 1
ATOM 721 C C . PHE A 1 100 ? 26.903 -26.596 19.157 1.00 37.51 100 PHE A C 1
ATOM 722 O O . PHE A 1 100 ? 26.756 -25.665 19.956 1.00 36.51 100 PHE A O 1
ATOM 730 N N . ALA A 1 101 ? 27.987 -26.762 18.403 1.00 39.59 101 ALA A N 1
ATOM 731 C CA . ALA A 1 101 ? 29.171 -25.918 18.493 1.00 38.78 101 ALA A CA 1
ATOM 732 C C . ALA A 1 101 ? 29.742 -25.649 17.107 1.00 40.36 101 ALA A C 1
ATOM 733 O O . ALA A 1 101 ? 29.252 -26.192 16.111 1.00 39.24 101 ALA A O 1
ATOM 735 N N . LYS A 1 102 ? 30.777 -24.810 17.060 1.00 40.81 102 LYS A N 1
ATOM 736 C CA . LYS A 1 102 ? 31.524 -24.541 15.830 1.00 44.94 102 LYS A CA 1
ATOM 737 C C . LYS A 1 102 ? 32.448 -25.698 15.440 1.00 43.00 102 LYS A C 1
ATOM 738 O O . LYS A 1 102 ? 32.763 -25.863 14.266 1.00 40.71 102 LYS A O 1
ATOM 744 N N . SER A 1 103 ? 32.895 -26.476 16.426 1.00 39.45 103 SER A N 1
ATOM 745 C CA . SER A 1 103 ? 33.763 -27.630 16.181 1.00 38.94 103 SER A CA 1
ATOM 746 C C . SER A 1 103 ? 33.509 -28.724 17.216 1.00 39.79 103 SER A C 1
ATOM 747 O O . SER A 1 103 ? 32.889 -28.477 18.259 1.00 38.36 103 SER A O 1
ATOM 750 N N . LEU A 1 104 ? 33.994 -29.926 16.919 1.00 39.18 104 LEU A N 1
ATOM 751 C CA . LEU A 1 104 ? 33.869 -31.060 17.833 1.00 39.29 104 LEU A CA 1
ATOM 752 C C . LEU A 1 104 ? 34.601 -30.783 19.150 1.00 39.94 104 LEU A C 1
ATOM 753 O O . LEU A 1 104 ? 34.118 -31.146 20.228 1.00 38.14 104 LEU A O 1
ATOM 758 N N . SER A 1 105 ? 35.762 -30.136 19.034 1.00 39.92 105 SER A N 1
ATOM 759 C CA . SER A 1 105 ? 36.579 -29.683 20.164 1.00 40.88 105 SER A CA 1
ATOM 760 C C . SER A 1 105 ? 35.812 -28.759 21.130 1.00 40.65 105 SER A C 1
ATOM 761 O O . SER A 1 105 ? 35.831 -28.968 22.348 1.00 41.21 105 SER A O 1
ATOM 764 N N . ASP A 1 106 ? 35.137 -27.749 20.588 1.00 38.97 106 ASP A N 1
ATOM 765 C CA . ASP A 1 106 ? 34.250 -26.883 21.387 1.00 38.53 106 ASP A CA 1
ATOM 766 C C . ASP A 1 106 ? 33.094 -27.651 22.024 1.00 36.72 106 ASP A C 1
ATOM 767 O O . ASP A 1 106 ? 32.742 -27.403 23.182 1.00 35.29 106 ASP A O 1
ATOM 772 N N . ALA A 1 107 ? 32.501 -28.561 21.252 1.00 34.90 107 ALA A N 1
ATOM 773 C CA . ALA A 1 107 ? 31.389 -29.378 21.725 1.00 34.51 107 ALA A CA 1
ATOM 774 C C . ALA A 1 107 ? 31.811 -30.249 22.907 1.00 34.81 107 ALA A C 1
ATOM 775 O O . ALA A 1 107 ? 31.111 -30.292 23.913 1.00 35.62 107 ALA A O 1
ATOM 777 N N . LYS A 1 108 ? 32.960 -30.911 22.788 1.00 36.75 108 LYS A N 1
ATOM 778 C CA . LYS A 1 108 ? 33.514 -31.725 23.882 1.00 38.64 108 LYS A CA 1
ATOM 779 C C . LYS A 1 108 ? 33.751 -30.924 25.164 1.00 39.73 108 LYS A C 1
ATOM 780 O O . LYS A 1 108 ? 33.443 -31.412 26.252 1.00 40.57 108 LYS A O 1
ATOM 786 N N . ALA A 1 109 ? 34.308 -29.715 25.038 1.00 39.48 109 ALA A N 1
ATOM 787 C CA . ALA A 1 109 ? 34.550 -28.851 26.207 1.00 39.69 109 ALA A CA 1
ATOM 788 C C . ALA A 1 109 ? 33.239 -28.443 26.873 1.00 39.58 109 ALA A C 1
ATOM 789 O O . ALA A 1 109 ? 33.145 -28.425 28.109 1.00 40.76 109 ALA A O 1
ATOM 791 N N . MET A 1 110 ? 32.229 -28.138 26.057 1.00 38.49 110 MET A N 1
ATOM 792 C CA . MET A 1 110 ? 30.891 -27.802 26.566 1.00 38.91 110 MET A CA 1
ATOM 793 C C . MET A 1 110 ? 30.268 -28.966 27.344 1.00 38.45 110 MET A C 1
ATOM 794 O O . MET A 1 110 ? 29.683 -28.768 28.416 1.00 37.10 110 MET A O 1
ATOM 799 N N . VAL A 1 111 ? 30.411 -30.172 26.800 1.00 37.90 111 VAL A N 1
ATOM 800 C CA . VAL A 1 111 ? 29.936 -31.387 27.460 1.00 39.34 111 VAL A CA 1
ATOM 801 C C . VAL A 1 111 ? 30.699 -31.612 28.771 1.00 41.29 111 VAL A C 1
ATOM 802 O O . VAL A 1 111 ? 30.084 -31.923 29.794 1.00 39.70 111 VAL A O 1
ATOM 806 N N . ARG A 1 112 ? 32.021 -31.429 28.737 1.00 43.32 112 ARG A N 1
ATOM 807 C CA . ARG A 1 112 ? 32.877 -31.645 29.915 1.00 45.23 112 ARG A CA 1
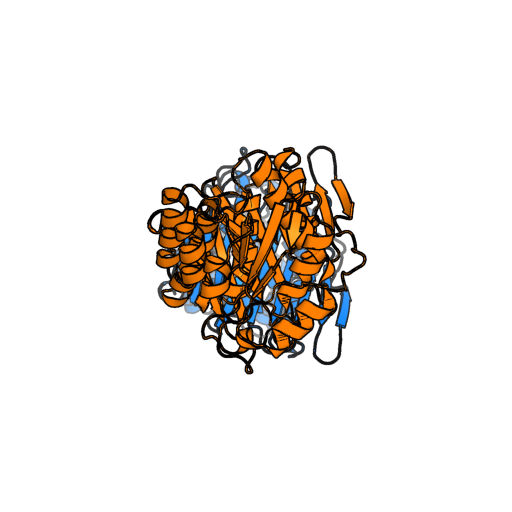ATOM 808 C C . ARG A 1 112 ? 32.540 -30.674 31.057 1.00 46.62 112 ARG A C 1
ATOM 809 O O . ARG A 1 112 ? 32.431 -31.093 32.224 1.00 46.98 112 ARG A O 1
ATOM 812 N N . THR A 1 113 ? 32.353 -29.397 30.717 1.00 44.98 113 THR A N 1
ATOM 813 C CA . THR A 1 113 ? 32.019 -28.366 31.707 1.00 46.40 113 THR A CA 1
ATOM 814 C C . THR A 1 113 ? 30.680 -28.636 32.390 1.00 44.94 113 THR A C 1
ATOM 815 O O . THR A 1 113 ? 30.547 -28.443 33.593 1.00 42.30 113 THR A O 1
ATOM 819 N N . CYS A 1 114 ? 29.691 -29.074 31.616 1.00 43.86 114 CYS A N 1
ATOM 820 C CA . CYS A 1 114 ? 28.373 -29.382 32.171 1.00 43.24 114 CYS A CA 1
ATOM 821 C C . CYS A 1 114 ? 28.407 -30.628 33.055 1.00 44.31 114 CYS A C 1
ATOM 822 O O . CYS A 1 114 ? 27.787 -30.633 34.121 1.00 44.02 114 CYS A O 1
ATOM 825 N N . GLU A 1 115 ? 29.151 -31.655 32.639 1.00 44.33 115 GLU A N 1
ATOM 826 C CA . GLU A 1 115 ? 29.363 -32.846 33.486 1.00 47.35 115 GLU A CA 1
ATOM 827 C C . GLU A 1 115 ? 30.069 -32.514 34.807 1.00 48.47 115 GLU A C 1
ATOM 828 O O . GLU A 1 115 ? 29.672 -33.021 35.858 1.00 47.97 115 GLU A O 1
ATOM 834 N N . ASN A 1 116 ? 31.087 -31.651 34.742 1.00 49.14 116 ASN A N 1
ATOM 835 C CA . ASN A 1 116 ? 31.813 -31.170 35.931 1.00 49.75 116 ASN A CA 1
ATOM 836 C C . ASN A 1 116 ? 30.931 -30.370 36.892 1.00 49.59 116 ASN A C 1
ATOM 837 O O . ASN A 1 116 ? 31.106 -30.451 38.114 1.00 49.31 116 ASN A O 1
ATOM 842 N N . ALA A 1 117 ? 29.998 -29.596 36.340 1.00 47.93 117 ALA A N 1
ATOM 843 C CA . ALA A 1 117 ? 29.056 -28.809 37.141 1.00 48.41 117 ALA A CA 1
ATOM 844 C C . ALA A 1 117 ? 27.819 -29.604 37.588 1.00 48.67 117 ALA A C 1
ATOM 845 O O . ALA A 1 117 ? 26.981 -29.077 38.315 1.00 48.31 117 ALA A O 1
ATOM 847 N N . ASP A 1 118 ? 27.702 -30.853 37.136 1.00 51.03 118 ASP A N 1
ATOM 848 C CA . ASP A 1 118 ? 26.604 -31.750 37.495 1.00 51.93 118 ASP A CA 1
ATOM 849 C C . ASP A 1 118 ? 25.246 -31.163 37.088 1.00 49.23 118 ASP A C 1
ATOM 850 O O . ASP A 1 118 ? 24.292 -31.166 37.869 1.00 48.45 118 ASP A O 1
ATOM 855 N N . ILE A 1 119 ? 25.177 -30.666 35.852 1.00 46.88 119 ILE A N 1
ATOM 856 C CA . ILE A 1 119 ? 23.934 -30.141 35.284 1.00 46.20 119 ILE A CA 1
ATOM 857 C C . ILE A 1 119 ? 23.617 -30.847 33.960 1.00 43.73 119 ILE A C 1
ATOM 858 O O . ILE A 1 119 ? 24.533 -31.174 33.197 1.00 41.93 119 ILE A O 1
ATOM 863 N N . PRO A 1 120 ? 22.325 -31.111 33.699 1.00 41.14 120 PRO A N 1
ATOM 864 C CA . PRO A 1 120 ? 21.949 -31.652 32.395 1.00 39.55 120 PRO A CA 1
ATOM 865 C C . PRO A 1 120 ? 22.241 -30.690 31.235 1.00 37.61 120 PRO A C 1
ATOM 866 O O . PRO A 1 120 ? 22.136 -29.462 31.387 1.00 35.25 120 PRO A O 1
ATOM 870 N N . LEU A 1 121 ? 22.630 -31.260 30.097 1.00 36.67 121 LEU A N 1
ATOM 871 C CA . LEU A 1 121 ? 22.797 -30.514 28.854 1.00 35.17 121 LEU A CA 1
ATOM 872 C C . LEU A 1 121 ? 22.141 -31.317 27.743 1.00 35.03 121 LEU A C 1
ATOM 873 O O . LEU A 1 121 ? 22.540 -32.455 27.496 1.00 34.92 121 LEU A O 1
ATOM 878 N N . MET A 1 122 ? 21.146 -30.723 27.085 1.00 34.27 122 MET A N 1
ATOM 879 C CA . MET A 1 122 ? 20.477 -31.342 25.945 1.00 35.00 122 MET A CA 1
ATOM 880 C C . MET A 1 122 ? 20.663 -30.468 24.719 1.00 34.15 122 MET A C 1
ATOM 881 O O . MET A 1 122 ? 20.505 -29.252 24.794 1.00 36.07 122 MET A O 1
ATOM 886 N N . VAL A 1 123 ? 20.965 -31.097 23.588 1.00 33.06 123 VAL A N 1
ATOM 887 C CA . VAL A 1 123 ? 20.942 -30.398 22.311 1.00 32.22 123 VAL A CA 1
ATOM 888 C C . VAL A 1 123 ? 19.516 -30.442 21.782 1.00 30.40 123 VAL A C 1
ATOM 889 O O . VAL A 1 123 ? 18.879 -31.503 21.770 1.00 28.78 123 VAL A O 1
ATOM 893 N N . HIS A 1 124 ? 18.996 -29.289 21.370 1.00 29.55 124 HIS A N 1
ATOM 894 C CA . HIS A 1 124 ? 17.684 -29.253 20.744 1.00 30.49 124 HIS A CA 1
ATOM 895 C C . HIS A 1 124 ? 17.868 -29.802 19.321 1.00 30.55 124 HIS A C 1
ATOM 896 O O . HIS A 1 124 ? 18.086 -29.056 18.370 1.00 30.37 124 HIS A O 1
ATOM 903 N N . GLU A 1 125 ? 17.819 -31.127 19.220 1.00 30.53 125 GLU A N 1
ATOM 904 C CA . GLU A 1 125 ? 17.922 -31.839 17.960 1.00 30.83 125 GLU A CA 1
ATOM 905 C C . GLU A 1 125 ? 16.583 -32.552 17.735 1.00 30.78 125 GLU A C 1
ATOM 906 O O . GLU A 1 125 ? 16.375 -33.670 18.224 1.00 29.81 125 GLU A O 1
ATOM 912 N N . ASN A 1 126 ? 15.683 -31.887 17.001 1.00 29.01 126 ASN A N 1
ATOM 913 C CA . ASN A 1 126 ? 14.248 -32.242 17.013 1.00 30.70 126 ASN A CA 1
ATOM 914 C C . ASN A 1 126 ? 13.759 -33.141 15.865 1.00 30.16 126 ASN A C 1
ATOM 915 O O . ASN A 1 126 ? 12.618 -33.605 15.896 1.00 30.41 126 ASN A O 1
ATOM 920 N N . PHE A 1 127 ? 14.616 -33.425 14.884 1.00 30.51 127 PHE A N 1
ATOM 921 C CA . PHE A 1 127 ? 14.202 -34.228 13.712 1.00 29.66 127 PHE A CA 1
ATOM 922 C C . PHE A 1 127 ? 13.863 -35.664 14.092 1.00 29.51 127 PHE A C 1
ATOM 923 O O . PHE A 1 127 ? 12.831 -36.174 13.671 1.00 29.40 127 PHE A O 1
ATOM 931 N N . ARG A 1 128 ? 14.685 -36.290 14.937 1.00 30.14 128 ARG A N 1
ATOM 932 C CA . ARG A 1 128 ? 14.369 -37.633 15.455 1.00 29.95 128 ARG A CA 1
ATOM 933 C C . ARG A 1 128 ? 13.068 -37.689 16.280 1.00 29.92 128 ARG A C 1
ATOM 934 O O . ARG A 1 128 ? 12.496 -38.766 16.458 1.00 31.23 128 ARG A O 1
ATOM 942 N N . TRP A 1 129 ? 12.625 -36.539 16.789 1.00 30.15 129 TRP A N 1
ATOM 943 C CA . TRP A 1 129 ? 11.355 -36.421 17.522 1.00 30.56 129 TRP A CA 1
ATOM 944 C C . TRP A 1 129 ? 10.113 -36.179 16.649 1.00 30.58 129 TRP A C 1
ATOM 945 O O . TRP A 1 129 ? 9.009 -36.080 17.178 1.00 29.55 129 TRP A O 1
ATOM 956 N N . GLN A 1 130 ? 10.284 -36.107 15.325 1.00 30.79 130 GLN A N 1
ATOM 957 C CA . GLN A 1 130 ? 9.158 -36.040 14.394 1.00 30.97 130 GLN A CA 1
ATOM 958 C C . GLN A 1 130 ? 8.396 -37.369 14.418 1.00 31.80 130 GLN A C 1
ATOM 959 O O . GLN A 1 130 ? 9.005 -38.441 14.475 1.00 30.44 130 GLN A O 1
ATOM 965 N N . THR A 1 131 ? 7.069 -37.294 14.372 1.00 31.75 131 THR A N 1
ATOM 966 C CA . THR A 1 131 ? 6.215 -38.491 14.377 1.00 33.15 131 THR A CA 1
ATOM 967 C C . THR A 1 131 ? 6.619 -39.578 13.352 1.00 31.77 131 THR A C 1
ATOM 968 O O . THR A 1 131 ? 6.747 -40.740 13.725 1.00 31.19 131 THR A O 1
ATOM 972 N N . PRO A 1 132 ? 6.837 -39.213 12.074 1.00 31.27 132 PRO A N 1
ATOM 973 C CA . PRO A 1 132 ? 7.230 -40.261 11.115 1.00 31.77 132 PRO A CA 1
ATOM 974 C C . PRO A 1 132 ? 8.564 -40.948 11.426 1.00 31.88 132 PRO A C 1
ATOM 975 O O . PRO A 1 132 ? 8.705 -42.147 11.166 1.00 30.87 132 PRO A O 1
ATOM 979 N N . ILE A 1 133 ? 9.513 -40.212 12.000 1.00 30.21 133 ILE A N 1
ATOM 980 C CA . ILE A 1 133 ? 10.816 -40.792 12.356 1.00 32.53 133 ILE A CA 1
ATOM 981 C C . ILE A 1 133 ? 10.687 -41.715 13.573 1.00 33.61 133 ILE A C 1
ATOM 982 O O . ILE A 1 133 ? 11.329 -42.762 13.644 1.00 34.70 133 ILE A O 1
ATOM 987 N N . GLN A 1 134 ? 9.869 -41.301 14.533 1.00 34.63 134 GLN A N 1
ATOM 988 C CA . GLN A 1 134 ? 9.526 -42.125 15.695 1.00 36.15 134 GLN A CA 1
ATOM 989 C C . GLN A 1 134 ? 8.854 -43.420 15.270 1.00 36.00 134 GLN A C 1
ATOM 990 O O . GLN A 1 134 ? 9.137 -44.475 15.832 1.00 37.24 134 GLN A O 1
ATOM 996 N N . ALA A 1 135 ? 7.985 -43.340 14.264 1.00 34.17 135 ALA A N 1
ATOM 997 C CA . ALA A 1 135 ? 7.309 -44.527 13.737 1.00 34.43 135 ALA A CA 1
ATOM 998 C C . ALA A 1 135 ? 8.286 -45.508 13.075 1.00 34.84 135 ALA A C 1
ATOM 999 O O . ALA A 1 135 ? 8.184 -46.715 13.287 1.00 37.10 135 ALA A O 1
ATOM 1001 N N . VAL A 1 136 ? 9.230 -44.995 12.288 1.00 34.08 136 VAL A N 1
ATOM 1002 C CA . VAL A 1 136 ? 10.281 -45.833 11.687 1.00 34.54 136 VAL A CA 1
ATOM 1003 C C . VAL A 1 136 ? 11.077 -46.563 12.780 1.00 35.69 136 VAL A C 1
ATOM 1004 O O . VAL A 1 136 ? 11.313 -47.767 12.681 1.00 36.37 136 VAL A O 1
ATOM 1008 N N . LYS A 1 137 ? 11.474 -45.831 13.820 1.00 37.25 137 LYS A N 1
ATOM 1009 C CA . LYS A 1 137 ? 12.186 -46.420 14.958 1.00 37.54 137 LYS A CA 1
ATOM 1010 C C . LYS A 1 137 ? 11.358 -47.517 15.638 1.00 37.71 137 LYS A C 1
ATOM 1011 O O . LYS A 1 137 ? 11.868 -48.609 15.890 1.00 35.01 137 LYS A O 1
ATOM 1017 N N . ALA A 1 138 ? 10.084 -47.229 15.905 1.00 38.27 138 ALA A N 1
ATOM 1018 C CA . ALA A 1 138 ? 9.205 -48.180 16.595 1.00 41.49 138 ALA A CA 1
ATOM 1019 C C . ALA A 1 138 ? 9.003 -49.457 15.789 1.00 41.56 138 ALA A C 1
ATOM 1020 O O . ALA A 1 138 ? 9.034 -50.545 16.349 1.00 42.57 138 ALA A O 1
ATOM 1022 N N . VAL A 1 139 ? 8.822 -49.327 14.475 1.00 42.79 139 VAL A N 1
ATOM 1023 C CA . VAL A 1 139 ? 8.706 -50.497 13.597 1.00 42.73 139 VAL A CA 1
ATOM 1024 C C . VAL A 1 139 ? 9.973 -51.366 13.649 1.00 43.34 139 VAL A C 1
ATOM 1025 O O . VAL A 1 139 ? 9.885 -52.581 13.777 1.00 42.26 139 VAL A O 1
ATOM 1029 N N . LEU A 1 140 ? 11.137 -50.737 13.535 1.00 44.92 140 LEU A N 1
ATOM 1030 C CA . LEU A 1 140 ? 12.403 -51.463 13.468 1.00 47.41 140 LEU A CA 1
ATOM 1031 C C . LEU A 1 140 ? 12.734 -52.145 14.799 1.00 52.29 140 LEU A C 1
ATOM 1032 O O . LEU A 1 140 ? 13.177 -53.299 14.813 1.00 52.02 140 LEU A O 1
ATOM 1037 N N . GLU A 1 141 ? 12.503 -51.431 15.905 1.00 54.70 141 GLU A N 1
ATOM 1038 C CA . GLU A 1 141 ? 12.669 -51.984 17.260 1.00 57.03 141 GLU A CA 1
ATOM 1039 C C . GLU A 1 141 ? 11.732 -53.171 17.537 1.00 54.46 141 GLU A C 1
ATOM 1040 O O . GLU A 1 141 ? 12.099 -54.089 18.271 1.00 55.22 141 GLU A O 1
ATOM 1046 N N . SER A 1 142 ? 10.535 -53.159 16.949 1.00 51.13 142 SER A N 1
ATOM 1047 C CA . SER A 1 142 ? 9.571 -54.269 17.111 1.00 52.39 142 SER A CA 1
ATOM 1048 C C . SER A 1 142 ? 10.043 -55.621 16.544 1.00 51.35 142 SER A C 1
ATOM 1049 O O . SER A 1 142 ? 9.503 -56.659 16.923 1.00 51.35 142 SER A O 1
ATOM 1052 N N . GLY A 1 143 ? 11.021 -55.601 15.635 1.00 49.39 143 GLY A N 1
ATOM 1053 C CA . GLY A 1 143 ? 11.521 -56.812 14.983 1.00 48.58 143 GLY A CA 1
ATOM 1054 C C . GLY A 1 143 ? 10.799 -57.153 13.689 1.00 47.56 143 GLY A C 1
ATOM 1055 O O . GLY A 1 143 ? 11.110 -58.167 13.069 1.00 49.35 143 GLY A O 1
ATOM 1056 N N . ALA A 1 144 ? 9.864 -56.298 13.262 1.00 45.59 144 ALA A N 1
ATOM 1057 C CA . ALA A 1 144 ? 9.016 -56.546 12.087 1.00 44.69 144 ALA A CA 1
ATOM 1058 C C . ALA A 1 144 ? 9.768 -56.916 10.797 1.00 44.30 144 ALA A C 1
ATOM 1059 O O . ALA A 1 144 ? 9.284 -57.739 10.016 1.00 44.74 144 ALA A O 1
ATOM 1061 N N . ILE A 1 145 ? 10.934 -56.308 10.578 1.00 43.22 145 ILE A N 1
ATOM 1062 C CA . ILE A 1 145 ? 11.717 -56.540 9.353 1.00 43.75 145 ILE A CA 1
ATOM 1063 C C . ILE A 1 145 ? 13.053 -57.256 9.591 1.00 44.20 145 ILE A C 1
ATOM 1064 O O . ILE A 1 145 ? 13.893 -57.311 8.686 1.00 41.63 145 ILE A O 1
ATOM 1069 N N . GLY A 1 146 ? 13.228 -57.828 10.784 1.00 43.98 146 GLY A N 1
ATOM 1070 C CA . GLY A 1 146 ? 14.478 -58.483 11.155 1.00 45.41 146 GLY A CA 1
ATOM 1071 C C . GLY A 1 146 ? 15.579 -57.487 11.445 1.00 45.00 146 GLY A C 1
ATOM 1072 O O . GLY A 1 146 ? 15.304 -56.346 11.819 1.00 45.34 146 GLY A O 1
ATOM 1073 N N . GLU A 1 147 ? 16.827 -57.925 11.280 1.00 47.10 147 GLU A N 1
ATOM 1074 C CA . GLU A 1 147 ? 17.993 -57.078 11.525 1.00 48.50 147 GLU A CA 1
ATOM 1075 C C . GLU A 1 147 ? 18.215 -56.167 10.317 1.00 46.75 147 GLU A C 1
ATOM 1076 O O . GLU A 1 147 ? 18.339 -56.667 9.201 1.00 46.79 147 GLU A O 1
ATOM 1082 N N . PRO A 1 148 ? 18.291 -54.839 10.532 1.00 45.03 148 PRO A N 1
ATOM 1083 C CA . PRO A 1 148 ? 18.564 -53.924 9.411 1.00 43.79 148 PRO A CA 1
ATOM 1084 C C . PRO A 1 148 ? 19.985 -54.084 8.859 1.00 42.00 148 PRO A C 1
ATOM 1085 O O . PRO A 1 148 ? 20.918 -54.240 9.635 1.00 41.53 148 PRO A O 1
ATOM 1089 N N . PHE A 1 149 ? 20.133 -54.096 7.534 1.00 40.67 149 PHE A N 1
ATOM 1090 C CA . PHE A 1 149 ? 21.466 -54.138 6.898 1.00 40.13 149 PHE A CA 1
ATOM 1091 C C . PHE A 1 149 ? 21.785 -52.951 5.974 1.00 38.98 149 PHE A C 1
ATOM 1092 O O . PHE A 1 149 ? 22.954 -52.716 5.647 1.00 38.49 149 PHE A O 1
ATOM 1100 N N . TRP A 1 150 ? 20.764 -52.217 5.541 1.00 36.73 150 TRP A N 1
ATOM 1101 C CA . TRP A 1 150 ? 20.959 -51.123 4.609 1.00 35.80 150 TRP A CA 1
ATOM 1102 C C . TRP A 1 150 ? 19.925 -50.048 4.856 1.00 34.30 150 TRP A C 1
ATOM 1103 O O . TRP A 1 150 ? 18.782 -50.354 5.188 1.00 34.60 150 TRP A O 1
ATOM 1114 N N . GLY A 1 151 ? 20.317 -48.793 4.672 1.00 33.59 151 GLY A N 1
ATOM 1115 C CA . GLY A 1 151 ? 19.361 -47.695 4.749 1.00 33.35 151 GLY A CA 1
ATOM 1116 C C . GLY A 1 151 ? 19.671 -46.541 3.825 1.00 32.54 151 GLY A C 1
ATOM 1117 O O . GLY A 1 151 ? 20.800 -46.373 3.388 1.00 32.92 151 GLY A O 1
ATOM 1118 N N . ARG A 1 152 ? 18.640 -45.760 3.519 1.00 31.81 152 ARG A N 1
ATOM 1119 C CA . ARG A 1 152 ? 18.800 -44.474 2.884 1.00 31.96 152 ARG A CA 1
ATOM 1120 C C . ARG A 1 152 ? 17.967 -43.452 3.633 1.00 30.08 152 ARG A C 1
ATOM 1121 O O . ARG A 1 152 ? 16.790 -43.693 3.900 1.00 29.95 152 ARG A O 1
ATOM 1129 N N . PHE A 1 153 ? 18.585 -42.309 3.930 1.00 29.55 153 PHE A N 1
ATOM 1130 C CA . PHE A 1 153 ? 17.952 -41.189 4.609 1.00 28.96 153 PHE A CA 1
ATOM 1131 C C . PHE A 1 153 ? 18.157 -39.962 3.723 1.00 29.00 153 PHE A C 1
ATOM 1132 O O . PHE A 1 153 ? 19.290 -39.539 3.515 1.00 28.71 153 PHE A O 1
ATOM 1140 N N . SER A 1 154 ? 17.065 -39.390 3.225 1.00 28.14 154 SER A N 1
ATOM 1141 C CA . SER A 1 154 ? 17.115 -38.417 2.131 1.00 29.29 154 SER A CA 1
ATOM 1142 C C . SER A 1 154 ? 16.271 -37.181 2.445 1.00 28.39 154 SER A C 1
ATOM 1143 O O . SER A 1 154 ? 15.111 -37.299 2.818 1.00 29.79 154 SER A O 1
ATOM 1146 N N . PHE A 1 155 ? 16.873 -36.002 2.309 1.00 28.55 155 PHE A N 1
ATOM 1147 C CA . PHE A 1 155 ? 16.171 -34.728 2.459 1.00 28.60 155 PHE A CA 1
ATOM 1148 C C . PHE A 1 155 ? 16.585 -33.895 1.260 1.00 29.12 155 PHE A C 1
ATOM 1149 O O . PHE A 1 155 ? 17.675 -33.311 1.252 1.00 27.25 155 PHE A O 1
ATOM 1157 N N . ARG A 1 156 ? 15.738 -33.888 0.233 1.00 28.67 156 ARG A N 1
ATOM 1158 C CA . ARG A 1 156 ? 16.016 -33.173 -1.015 1.00 29.28 156 ARG A CA 1
ATOM 1159 C C . ARG A 1 156 ? 14.874 -32.196 -1.239 1.00 28.90 156 ARG A C 1
ATOM 1160 O O . ARG A 1 156 ? 13.719 -32.604 -1.339 1.00 30.54 156 ARG A O 1
ATOM 1168 N N . SER A 1 157 ? 15.218 -30.914 -1.299 1.00 28.34 157 SER A N 1
ATOM 1169 C CA . SER A 1 157 ? 14.257 -29.820 -1.240 1.00 29.20 157 SER A CA 1
ATOM 1170 C C . SER A 1 157 ? 14.690 -28.671 -2.136 1.00 29.71 157 SER A C 1
ATOM 1171 O O . SER A 1 157 ? 15.875 -28.528 -2.440 1.00 28.94 157 SER A O 1
ATOM 1174 N N . GLY A 1 158 ? 13.711 -27.884 -2.570 1.00 29.39 158 GLY A N 1
ATOM 1175 C CA . GLY A 1 158 ? 13.944 -26.595 -3.222 1.00 31.71 158 GLY A CA 1
ATOM 1176 C C . GLY A 1 158 ? 13.319 -25.443 -2.446 1.00 32.55 158 GLY A C 1
ATOM 1177 O O . GLY A 1 158 ? 13.084 -24.380 -3.011 1.00 32.58 158 GLY A O 1
ATOM 1178 N N . PHE A 1 159 ? 13.079 -25.649 -1.146 1.00 33.81 159 PHE A N 1
ATOM 1179 C CA . PHE A 1 159 ? 12.379 -24.675 -0.301 1.00 34.43 159 PHE A CA 1
ATOM 1180 C C . PHE A 1 159 ? 13.290 -23.485 -0.007 1.00 34.94 159 PHE A C 1
ATOM 1181 O O . PHE A 1 159 ? 14.487 -23.658 0.238 1.00 33.96 159 PHE A O 1
ATOM 1189 N N . ASP A 1 160 ? 12.710 -22.284 -0.010 1.00 35.51 160 ASP A N 1
ATOM 1190 C CA . ASP A 1 160 ? 13.441 -21.055 0.280 1.00 35.31 160 ASP A CA 1
ATOM 1191 C C . ASP A 1 160 ? 13.605 -20.892 1.807 1.00 34.97 160 ASP A C 1
ATOM 1192 O O . ASP A 1 160 ? 12.918 -20.080 2.434 1.00 33.56 160 ASP A O 1
ATOM 1197 N N . VAL A 1 161 ? 14.528 -21.670 2.385 1.00 34.50 161 VAL A N 1
ATOM 1198 C CA . VAL A 1 161 ? 14.940 -21.511 3.796 1.00 35.57 161 VAL A CA 1
ATOM 1199 C C . VAL A 1 161 ? 15.663 -20.199 4.071 1.00 36.21 161 VAL A C 1
ATOM 1200 O O . VAL A 1 161 ? 15.748 -19.781 5.219 1.00 36.45 161 VAL A O 1
ATOM 1204 N N . PHE A 1 162 ? 16.197 -19.579 3.021 1.00 36.55 162 PHE A N 1
ATOM 1205 C CA . PHE A 1 162 ? 16.998 -18.366 3.141 1.00 37.74 162 PHE A CA 1
ATOM 1206 C C . PHE A 1 162 ? 16.170 -17.131 3.513 1.00 39.68 162 PHE A C 1
ATOM 1207 O O . PHE A 1 162 ? 16.722 -16.185 4.070 1.00 39.04 162 PHE A O 1
ATOM 1215 N N . SER A 1 163 ? 14.865 -17.132 3.214 1.00 40.78 163 SER A N 1
ATOM 1216 C CA . SER A 1 163 ? 13.971 -16.025 3.623 1.00 42.23 163 SER A CA 1
ATOM 1217 C C . SER A 1 163 ? 13.951 -15.852 5.136 1.00 40.99 163 SER A C 1
ATOM 1218 O O . SER A 1 163 ? 14.280 -14.784 5.644 1.00 40.19 163 SER A O 1
ATOM 1221 N N . GLY A 1 164 ? 13.561 -16.911 5.839 1.00 38.56 164 GLY A N 1
ATOM 1222 C CA . GLY A 1 164 ? 13.492 -16.893 7.296 1.00 39.14 164 GLY A CA 1
ATOM 1223 C C . GLY A 1 164 ? 14.846 -16.930 7.985 1.00 38.40 164 GLY A C 1
ATOM 1224 O O . GLY A 1 164 ? 14.977 -16.435 9.110 1.00 39.88 164 GLY A O 1
ATOM 1225 N N . GLN A 1 165 ? 15.846 -17.513 7.313 1.00 35.82 165 GLN A N 1
ATOM 1226 C CA . GLN A 1 165 ? 17.175 -17.744 7.887 1.00 34.75 165 GLN A CA 1
ATOM 1227 C C . GLN A 1 165 ? 18.277 -17.255 6.919 1.00 34.84 165 GLN A C 1
ATOM 1228 O O . GLN A 1 165 ? 19.029 -18.071 6.389 1.00 33.31 165 GLN A O 1
ATOM 1234 N N . PRO A 1 166 ? 18.377 -15.922 6.699 1.00 37.13 166 PRO A N 1
ATOM 1235 C CA . PRO A 1 166 ? 19.309 -15.322 5.701 1.00 38.43 166 PRO A CA 1
ATOM 1236 C C . PRO A 1 166 ? 20.803 -15.673 5.853 1.00 38.21 166 PRO A C 1
ATOM 1237 O O . PRO A 1 166 ? 21.519 -15.747 4.851 1.00 38.42 166 PRO A O 1
ATOM 1241 N N . TYR A 1 167 ? 21.256 -15.849 7.093 1.00 36.28 167 TYR A N 1
ATOM 1242 C CA . TYR A 1 167 ? 22.624 -16.322 7.404 1.00 36.99 167 TYR A CA 1
ATOM 1243 C C . TYR A 1 167 ? 23.057 -17.609 6.679 1.00 36.40 167 TYR A C 1
ATOM 1244 O O . TYR A 1 167 ? 24.248 -17.796 6.413 1.00 36.41 167 TYR A O 1
ATOM 1253 N N . LEU A 1 168 ? 22.097 -18.480 6.359 1.00 36.47 168 LEU A N 1
ATOM 1254 C CA . LEU A 1 168 ? 22.361 -19.716 5.619 1.00 35.93 168 LEU A CA 1
ATOM 1255 C C . LEU A 1 168 ? 22.997 -19.488 4.235 1.00 36.33 168 LEU A C 1
ATOM 1256 O O . LEU A 1 168 ? 23.752 -20.338 3.757 1.00 33.65 168 LEU A O 1
ATOM 1261 N N . ALA A 1 169 ? 22.698 -18.345 3.615 1.00 36.83 169 ALA A N 1
ATOM 1262 C CA . ALA A 1 169 ? 23.286 -17.969 2.321 1.00 40.59 169 ALA A CA 1
ATOM 1263 C C . ALA A 1 169 ? 24.702 -17.379 2.419 1.00 42.85 169 ALA A C 1
ATOM 1264 O O . ALA A 1 169 ? 25.376 -17.244 1.397 1.00 41.48 169 ALA A O 1
ATOM 1266 N N . GLU A 1 170 ? 25.144 -17.031 3.628 1.00 45.30 170 GLU A N 1
ATOM 1267 C CA . GLU A 1 170 ? 26.382 -16.269 3.826 1.00 50.36 170 GLU A CA 1
ATOM 1268 C C . GLU A 1 170 ? 27.590 -17.119 4.242 1.00 50.32 170 GLU A C 1
ATOM 1269 O O . GLU A 1 170 ? 28.722 -16.775 3.910 1.00 51.78 170 GLU A O 1
ATOM 1275 N N . GLY A 1 171 ? 27.360 -18.222 4.950 1.00 49.42 171 GLY A N 1
ATOM 1276 C CA . GLY A 1 171 ? 28.452 -19.074 5.425 1.00 50.89 171 GLY A CA 1
ATOM 1277 C C . GLY A 1 171 ? 29.183 -19.850 4.337 1.00 52.04 171 GLY A C 1
ATOM 1278 O O . GLY A 1 171 ? 28.599 -20.213 3.312 1.00 49.82 171 GLY A O 1
ATOM 1279 N N . GLU A 1 172 ? 30.471 -20.097 4.575 1.00 56.18 172 GLU A N 1
ATOM 1280 C CA . GLU A 1 172 ? 31.293 -20.978 3.731 1.00 56.80 172 GLU A CA 1
ATOM 1281 C C . GLU A 1 172 ? 30.771 -22.413 3.818 1.00 50.42 172 GLU A C 1
ATOM 1282 O O . GLU A 1 172 ? 30.780 -23.144 2.833 1.00 49.07 172 GLU A O 1
ATOM 1288 N N . ARG A 1 173 ? 30.354 -22.802 5.021 1.00 48.25 173 ARG A N 1
ATOM 1289 C CA . ARG A 1 173 ? 29.639 -24.051 5.272 1.00 46.27 173 ARG A CA 1
ATOM 1290 C C . ARG A 1 173 ? 28.138 -23.777 5.312 1.00 42.71 173 ARG A C 1
ATOM 1291 O O . ARG A 1 173 ? 27.709 -22.759 5.860 1.00 40.55 173 ARG A O 1
ATOM 1299 N N . PHE A 1 174 ? 27.345 -24.687 4.743 1.00 37.91 174 PHE A N 1
ATOM 1300 C CA . PHE A 1 174 ? 25.882 -24.564 4.745 1.00 34.85 174 PHE A CA 1
ATOM 1301 C C . PHE A 1 174 ? 25.223 -25.909 5.074 1.00 32.44 174 PHE A C 1
ATOM 1302 O O . PHE A 1 174 ? 25.024 -26.196 6.247 1.00 29.88 174 PHE A O 1
ATOM 1310 N N . ILE A 1 175 ? 24.923 -26.740 4.075 1.00 31.56 175 ILE A N 1
ATOM 1311 C CA . ILE A 1 175 ? 23.889 -27.774 4.258 1.00 31.08 175 ILE A CA 1
ATOM 1312 C C . ILE A 1 175 ? 24.221 -28.900 5.255 1.00 30.91 175 ILE A C 1
ATOM 1313 O O . ILE A 1 175 ? 23.322 -29.344 5.961 1.00 31.08 175 ILE A O 1
ATOM 1318 N N . ILE A 1 176 ? 25.474 -29.350 5.341 1.00 31.25 176 ILE A N 1
ATOM 1319 C CA . ILE A 1 176 ? 25.806 -30.419 6.301 1.00 32.70 176 ILE A CA 1
ATOM 1320 C C . ILE A 1 176 ? 25.648 -29.912 7.748 1.00 34.36 176 ILE A C 1
ATOM 1321 O O . ILE A 1 176 ? 25.015 -30.575 8.583 1.00 32.96 176 ILE A O 1
ATOM 1326 N N . GLU A 1 177 ? 26.217 -28.739 8.018 1.00 34.90 177 GLU A N 1
ATOM 1327 C CA . GLU A 1 177 ? 26.092 -28.064 9.312 1.00 37.38 177 GLU A CA 1
ATOM 1328 C C . GLU A 1 177 ? 24.642 -27.705 9.670 1.00 33.82 177 GLU A C 1
ATOM 1329 O O . GLU A 1 177 ? 24.237 -27.854 10.814 1.00 32.39 177 GLU A O 1
ATOM 1335 N N . ASP A 1 178 ? 23.874 -27.226 8.700 1.00 31.63 178 ASP A N 1
ATOM 1336 C CA . ASP A 1 178 ? 22.517 -26.759 8.967 1.00 31.94 178 ASP A CA 1
ATOM 1337 C C . ASP A 1 178 ? 21.487 -27.889 9.014 1.00 31.98 178 ASP A C 1
ATOM 1338 O O . ASP A 1 178 ? 20.633 -27.928 9.905 1.00 31.10 178 ASP A O 1
ATOM 1343 N N . LEU A 1 179 ? 21.558 -28.781 8.028 1.00 31.26 179 LEU A N 1
ATOM 1344 C CA . LEU A 1 179 ? 20.486 -29.735 7.754 1.00 29.93 179 LEU A CA 1
ATOM 1345 C C . LEU A 1 179 ? 20.960 -31.180 7.847 1.00 30.13 179 LEU A C 1
ATOM 1346 O O . LEU A 1 179 ? 20.291 -32.011 8.479 1.00 28.69 179 LEU A O 1
ATOM 1351 N N . GLY A 1 180 ? 22.102 -31.481 7.219 1.00 30.41 180 GLY A N 1
ATOM 1352 C CA . GLY A 1 180 ? 22.740 -32.799 7.307 1.00 30.22 180 GLY A CA 1
ATOM 1353 C C . GLY A 1 180 ? 22.943 -33.264 8.736 1.00 31.63 180 GLY A C 1
ATOM 1354 O O . GLY A 1 180 ? 22.850 -34.456 9.029 1.00 33.45 180 GLY A O 1
ATOM 1355 N N . ILE A 1 181 ? 23.222 -32.314 9.624 1.00 31.55 181 ILE A N 1
ATOM 1356 C CA . ILE A 1 181 ? 23.304 -32.572 11.053 1.00 31.86 181 ILE A CA 1
ATOM 1357 C C . ILE A 1 181 ? 22.059 -33.318 11.573 1.00 31.76 181 ILE A C 1
ATOM 1358 O O . ILE A 1 181 ? 22.190 -34.244 12.368 1.00 36.44 181 ILE A O 1
ATOM 1363 N N . HIS A 1 182 ? 20.873 -32.942 11.089 1.00 29.11 182 HIS A N 1
ATOM 1364 C CA . HIS A 1 182 ? 19.638 -33.651 11.408 1.00 28.90 182 HIS A CA 1
ATOM 1365 C C . HIS A 1 182 ? 19.600 -35.036 10.779 1.00 27.90 182 HIS A C 1
ATOM 1366 O O . HIS A 1 182 ? 19.272 -36.017 11.447 1.00 29.65 182 HIS A O 1
ATOM 1373 N N . THR A 1 183 ? 19.885 -35.103 9.477 1.00 28.04 183 THR A N 1
ATOM 1374 C CA . THR A 1 183 ? 19.757 -36.355 8.728 1.00 27.78 183 THR A CA 1
ATOM 1375 C C . THR A 1 183 ? 20.743 -37.416 9.234 1.00 28.02 183 THR A C 1
ATOM 1376 O O . THR A 1 183 ? 20.411 -38.601 9.308 1.00 27.74 183 THR A O 1
ATOM 1380 N N . LEU A 1 184 ? 21.955 -36.972 9.555 1.00 27.48 184 LEU A N 1
ATOM 1381 C CA . LEU A 1 184 ? 22.973 -37.819 10.183 1.00 29.02 184 LEU A CA 1
ATOM 1382 C C . LEU A 1 184 ? 22.560 -38.294 11.578 1.00 29.70 184 LEU A C 1
ATOM 1383 O O . LEU A 1 184 ? 22.854 -39.431 11.964 1.00 31.54 184 LEU A O 1
ATOM 1388 N N . ASP A 1 185 ? 21.886 -37.425 12.328 1.00 30.29 185 ASP A N 1
ATOM 1389 C CA . ASP A 1 185 ? 21.355 -37.803 13.639 1.00 30.49 185 ASP A CA 1
ATOM 1390 C C . ASP A 1 185 ? 20.288 -38.882 13.486 1.00 31.23 185 ASP A C 1
ATOM 1391 O O . ASP A 1 185 ? 20.247 -39.824 14.282 1.00 30.37 185 ASP A O 1
ATOM 1396 N N . ILE A 1 186 ? 19.433 -38.739 12.466 1.00 30.80 186 ILE A N 1
ATOM 1397 C CA . ILE A 1 186 ? 18.408 -39.750 12.193 1.00 30.57 186 ILE A CA 1
ATOM 1398 C C . ILE A 1 186 ? 19.076 -41.081 11.834 1.00 30.26 186 ILE A C 1
ATOM 1399 O O . ILE A 1 186 ? 18.668 -42.121 12.328 1.00 29.13 186 ILE A O 1
ATOM 1404 N N . ALA A 1 187 ? 20.104 -41.044 10.993 1.00 31.63 187 ALA A N 1
ATOM 1405 C CA . ALA A 1 187 ? 20.826 -42.265 10.613 1.00 32.68 187 ALA A CA 1
ATOM 1406 C C . ALA A 1 187 ? 21.350 -43.007 11.851 1.00 33.64 187 ALA A C 1
ATOM 1407 O O . ALA A 1 187 ? 21.201 -44.221 11.954 1.00 33.09 187 ALA A O 1
ATOM 1409 N N . ARG A 1 188 ? 21.925 -42.262 12.796 1.00 34.44 188 ARG A N 1
ATOM 1410 C CA . ARG A 1 188 ? 22.377 -42.825 14.091 1.00 34.80 188 ARG A CA 1
ATOM 1411 C C . ARG A 1 188 ? 21.235 -43.374 14.929 1.00 33.32 188 ARG A C 1
ATOM 1412 O O . ARG A 1 188 ? 21.321 -44.474 15.469 1.00 34.43 188 ARG A O 1
ATOM 1420 N N . PHE A 1 189 ? 20.184 -42.572 15.053 1.00 32.24 189 PHE A N 1
ATOM 1421 C CA . PHE A 1 189 ? 18.987 -42.927 15.814 1.00 33.11 189 PHE A CA 1
ATOM 1422 C C . PHE A 1 189 ? 18.393 -44.256 15.340 1.00 33.59 189 PHE A C 1
ATOM 1423 O O . PHE A 1 189 ? 18.038 -45.100 16.152 1.00 33.37 189 PHE A O 1
ATOM 1431 N N . ILE A 1 190 ? 18.313 -44.439 14.019 1.00 33.92 190 ILE A N 1
ATOM 1432 C CA . ILE A 1 190 ? 17.734 -45.643 13.422 1.00 34.03 190 ILE A CA 1
ATOM 1433 C C . ILE A 1 190 ? 18.711 -46.827 13.362 1.00 35.55 190 ILE A C 1
ATOM 1434 O O . ILE A 1 190 ? 18.348 -47.930 13.758 1.00 35.59 190 ILE A O 1
ATOM 1439 N N . LEU A 1 191 ? 19.923 -46.611 12.848 1.00 36.38 191 LEU A N 1
ATOM 1440 C CA . LEU A 1 191 ? 20.872 -47.719 12.589 1.00 38.29 191 LEU A CA 1
ATOM 1441 C C . LEU A 1 191 ? 22.108 -47.746 13.494 1.00 39.09 191 LEU A C 1
ATOM 1442 O O . LEU A 1 191 ? 23.024 -48.542 13.258 1.00 39.87 191 LEU A O 1
ATOM 1447 N N . GLY A 1 192 ? 22.124 -46.910 14.536 1.00 39.39 192 GLY A N 1
ATOM 1448 C CA . GLY A 1 192 ? 23.232 -46.875 15.493 1.00 38.60 192 GLY A CA 1
ATOM 1449 C C . GLY A 1 192 ? 24.456 -46.094 15.040 1.00 38.64 192 GLY A C 1
ATOM 1450 O O . GLY A 1 192 ? 24.543 -45.623 13.890 1.00 35.79 192 GLY A O 1
ATOM 1451 N N . ASP A 1 193 ? 25.421 -45.997 15.954 1.00 38.70 193 ASP A N 1
ATOM 1452 C CA . ASP A 1 193 ? 26.625 -45.179 15.770 1.00 38.93 193 ASP A CA 1
ATOM 1453 C C . ASP A 1 193 ? 27.466 -45.669 14.591 1.00 38.83 193 ASP A C 1
ATOM 1454 O O . ASP A 1 193 ? 27.393 -46.843 14.201 1.00 39.38 193 ASP A O 1
ATOM 1459 N N . VAL A 1 194 ? 28.270 -44.750 14.059 1.00 38.39 194 VAL A N 1
ATOM 1460 C CA . VAL A 1 194 ? 28.969 -44.915 12.790 1.00 38.94 194 VAL A CA 1
ATOM 1461 C C . VAL A 1 194 ? 30.458 -45.129 13.041 1.00 40.00 194 VAL A C 1
ATOM 1462 O O . VAL A 1 194 ? 31.049 -44.456 13.891 1.00 40.36 194 VAL A O 1
ATOM 1466 N N . ALA A 1 195 ? 31.048 -46.068 12.299 1.00 39.08 195 ALA A N 1
ATOM 1467 C CA . ALA A 1 195 ? 32.479 -46.380 12.389 1.00 40.33 195 ALA A CA 1
ATOM 1468 C C . ALA A 1 195 ? 33.285 -45.519 11.430 1.00 40.47 195 ALA A C 1
ATOM 1469 O O . ALA A 1 195 ? 34.256 -44.873 11.833 1.00 40.77 195 ALA A O 1
ATOM 1471 N N . THR A 1 196 ? 32.885 -45.532 10.158 1.00 40.53 196 THR A N 1
ATOM 1472 C CA . THR A 1 196 ? 33.577 -44.783 9.102 1.00 40.74 196 THR A CA 1
ATOM 1473 C C . THR A 1 196 ? 32.576 -44.082 8.189 1.00 39.37 196 THR A C 1
ATOM 1474 O O . THR A 1 196 ? 31.405 -44.463 8.112 1.00 37.68 196 THR A O 1
ATOM 1478 N N . LEU A 1 197 ? 33.069 -43.058 7.500 1.00 40.03 197 LEU A N 1
ATOM 1479 C CA . LEU A 1 197 ? 32.235 -42.119 6.760 1.00 38.81 197 LEU A CA 1
ATOM 1480 C C . LEU A 1 197 ? 32.991 -41.554 5.552 1.00 38.23 197 LEU A C 1
ATOM 1481 O O . LEU A 1 197 ? 34.184 -41.269 5.646 1.00 39.02 197 LEU A O 1
ATOM 1486 N N . THR A 1 198 ? 32.288 -41.402 4.430 1.00 37.55 198 THR A N 1
ATOM 1487 C CA . THR A 1 198 ? 32.826 -40.768 3.221 1.00 37.94 198 THR A CA 1
ATOM 1488 C C . THR A 1 198 ? 31.787 -39.808 2.652 1.00 35.83 198 THR A C 1
ATOM 1489 O O . THR A 1 198 ? 30.619 -40.173 2.532 1.00 35.20 198 THR A O 1
ATOM 1493 N N . ALA A 1 199 ? 32.207 -38.596 2.294 1.00 33.94 199 ALA A N 1
ATOM 1494 C CA . ALA A 1 199 ? 31.275 -37.546 1.878 1.00 32.87 199 ALA A CA 1
ATOM 1495 C C . ALA A 1 199 ? 31.726 -36.815 0.620 1.00 32.92 199 ALA A C 1
ATOM 1496 O O . ALA A 1 199 ? 32.914 -36.772 0.301 1.00 33.35 199 ALA A O 1
ATOM 1498 N N . ARG A 1 200 ? 30.744 -36.263 -0.091 1.00 33.52 200 ARG A N 1
ATOM 1499 C CA . ARG A 1 200 ? 30.951 -35.438 -1.279 1.00 33.16 200 ARG A CA 1
ATOM 1500 C C . ARG A 1 200 ? 30.000 -34.259 -1.198 1.00 32.82 200 ARG A C 1
ATOM 1501 O O . ARG A 1 200 ? 28.847 -34.429 -0.808 1.00 33.61 200 ARG A O 1
ATOM 1509 N N . THR A 1 201 ? 30.483 -33.077 -1.566 1.00 32.14 201 THR A N 1
ATOM 1510 C CA . THR A 1 201 ? 29.683 -31.854 -1.540 1.00 32.72 201 THR A CA 1
ATOM 1511 C C . THR A 1 201 ? 29.876 -31.018 -2.798 1.00 33.74 201 THR A C 1
ATOM 1512 O O . THR A 1 201 ? 30.906 -31.109 -3.463 1.00 35.04 201 THR A O 1
ATOM 1516 N N . LYS A 1 202 ? 28.881 -30.183 -3.090 1.00 33.66 202 LYS A N 1
ATOM 1517 C CA . LYS A 1 202 ? 29.004 -29.161 -4.117 1.00 35.04 202 LYS A CA 1
ATOM 1518 C C . LYS A 1 202 ? 28.035 -28.008 -3.879 1.00 33.54 202 LYS A C 1
ATOM 1519 O O . LYS A 1 202 ? 27.110 -28.113 -3.061 1.00 31.61 202 LYS A O 1
ATOM 1525 N N . ARG A 1 203 ? 28.266 -26.914 -4.600 1.00 33.43 203 ARG A N 1
ATOM 1526 C CA . ARG A 1 203 ? 27.374 -25.757 -4.591 1.00 35.35 203 ARG A CA 1
ATOM 1527 C C . ARG A 1 203 ? 26.722 -25.622 -5.954 1.00 34.87 203 ARG A C 1
ATOM 1528 O O . ARG A 1 203 ? 27.412 -25.430 -6.939 1.00 35.43 203 ARG A O 1
ATOM 1536 N N . VAL A 1 204 ? 25.397 -25.738 -5.997 1.00 34.14 204 VAL A N 1
ATOM 1537 C CA . VAL A 1 204 ? 24.616 -25.523 -7.215 1.00 35.30 204 VAL A CA 1
ATOM 1538 C C . VAL A 1 204 ? 24.070 -24.088 -7.283 1.00 36.00 204 VAL A C 1
ATOM 1539 O O . VAL A 1 204 ? 24.208 -23.419 -8.303 1.00 35.74 204 VAL A O 1
ATOM 1543 N N . ASN A 1 205 ? 23.450 -23.631 -6.196 1.00 37.77 205 ASN A N 1
ATOM 1544 C CA . ASN A 1 205 ? 22.808 -22.308 -6.139 1.00 38.89 205 ASN A CA 1
ATOM 1545 C C . ASN A 1 205 ? 23.864 -21.198 -6.271 1.00 40.46 205 ASN A C 1
ATOM 1546 O O . ASN A 1 205 ? 24.763 -21.099 -5.431 1.00 39.15 205 ASN A O 1
ATOM 1551 N N . PRO A 1 206 ? 23.758 -20.360 -7.322 1.00 42.72 206 PRO A N 1
ATOM 1552 C CA . PRO A 1 206 ? 24.740 -19.276 -7.490 1.00 45.58 206 PRO A CA 1
ATOM 1553 C C . PRO A 1 206 ? 24.621 -18.114 -6.485 1.00 46.87 206 PRO A C 1
ATOM 1554 O O . PRO A 1 206 ? 25.563 -17.347 -6.360 1.00 48.77 206 PRO A O 1
ATOM 1558 N N . LYS A 1 207 ? 23.497 -18.002 -5.770 1.00 48.99 207 LYS A N 1
ATOM 1559 C CA . LYS A 1 207 ? 23.273 -16.905 -4.812 1.00 50.21 207 LYS A CA 1
ATOM 1560 C C . LYS A 1 207 ? 23.836 -17.132 -3.394 1.00 49.35 207 LYS A C 1
ATOM 1561 O O . LYS A 1 207 ? 23.634 -16.284 -2.521 1.00 50.22 207 LYS A O 1
ATOM 1567 N N . ILE A 1 208 ? 24.529 -18.249 -3.150 1.00 46.58 208 ILE A N 1
ATOM 1568 C CA . ILE A 1 208 ? 25.030 -18.576 -1.803 1.00 44.69 208 ILE A CA 1
ATOM 1569 C C . ILE A 1 208 ? 26.542 -18.823 -1.794 1.00 43.71 208 ILE A C 1
ATOM 1570 O O . ILE A 1 208 ? 27.145 -19.036 -2.846 1.00 42.94 208 ILE A O 1
ATOM 1575 N N . LYS A 1 209 ? 27.130 -18.795 -0.598 1.00 41.41 209 LYS A N 1
ATOM 1576 C CA . LYS A 1 209 ? 28.566 -19.019 -0.405 1.00 42.60 209 LYS A CA 1
ATOM 1577 C C . LYS A 1 209 ? 28.933 -20.492 -0.165 1.00 41.56 209 LYS A C 1
ATOM 1578 O O . LYS A 1 209 ? 30.045 -20.904 -0.483 1.00 41.94 209 LYS A O 1
ATOM 1580 N N . GLY A 1 210 ? 28.005 -21.277 0.382 1.00 39.50 210 GLY A N 1
ATOM 1581 C CA . GLY A 1 210 ? 28.312 -22.615 0.896 1.00 38.70 210 GLY A CA 1
ATOM 1582 C C . GLY A 1 210 ? 27.741 -23.751 0.075 1.00 37.35 210 GLY A C 1
ATOM 1583 O O . GLY A 1 210 ? 27.019 -23.525 -0.891 1.00 40.63 210 GLY A O 1
ATOM 1584 N N . GLU A 1 211 ? 28.075 -24.976 0.477 1.00 34.96 211 GLU A N 1
ATOM 1585 C CA . GLU A 1 211 ? 27.618 -26.185 -0.215 1.00 33.94 211 GLU A CA 1
ATOM 1586 C C . GLU A 1 211 ? 26.135 -26.436 0.065 1.00 32.51 211 GLU A C 1
ATOM 1587 O O . GLU A 1 211 ? 25.699 -26.377 1.216 1.00 32.93 211 GLU A O 1
ATOM 1593 N N . ASP A 1 212 ? 25.361 -26.692 -0.989 1.00 31.03 212 ASP A N 1
ATOM 1594 C CA . ASP A 1 212 ? 23.924 -26.960 -0.840 1.00 29.99 212 ASP A CA 1
ATOM 1595 C C . ASP A 1 212 ? 23.512 -28.367 -1.253 1.00 29.30 212 ASP A C 1
ATOM 1596 O O . ASP A 1 212 ? 22.325 -28.668 -1.304 1.00 27.44 212 ASP A O 1
ATOM 1601 N N . VAL A 1 213 ? 24.499 -29.219 -1.529 1.00 28.64 213 VAL A N 1
ATOM 1602 C CA . VAL A 1 213 ? 24.271 -30.607 -1.872 1.00 29.62 213 VAL A CA 1
ATOM 1603 C C . VAL A 1 213 ? 25.368 -31.410 -1.191 1.00 29.60 213 VAL A C 1
ATOM 1604 O O . VAL A 1 213 ? 26.537 -31.033 -1.259 1.00 31.18 213 VAL A O 1
ATOM 1608 N N . ALA A 1 214 ? 24.982 -32.489 -0.517 1.00 28.82 214 ALA A N 1
ATOM 1609 C CA . ALA A 1 214 ? 25.926 -33.362 0.168 1.00 27.92 214 ALA A CA 1
ATOM 1610 C C . ALA A 1 214 ? 25.436 -34.798 0.103 1.00 28.40 214 ALA A C 1
ATOM 1611 O O . ALA A 1 214 ? 24.254 -35.072 0.333 1.00 26.59 214 ALA A O 1
ATOM 1613 N N . THR A 1 215 ? 26.360 -35.701 -0.214 1.00 28.96 215 THR A N 1
ATOM 1614 C CA . THR A 1 215 ? 26.072 -37.120 -0.315 1.00 29.91 215 THR A CA 1
ATOM 1615 C C . THR A 1 215 ? 27.100 -37.854 0.534 1.00 30.31 215 THR A C 1
ATOM 1616 O O . THR A 1 215 ? 28.303 -37.681 0.341 1.00 30.33 215 THR A O 1
ATOM 1620 N N . ILE A 1 216 ? 26.612 -38.661 1.473 1.00 30.28 216 ILE A N 1
ATOM 1621 C CA . ILE A 1 216 ? 27.442 -39.275 2.505 1.00 30.01 216 ILE A CA 1
ATOM 1622 C C . ILE A 1 216 ? 27.164 -40.778 2.561 1.00 30.42 216 ILE A C 1
ATOM 1623 O O . ILE A 1 216 ? 26.008 -41.195 2.581 1.00 29.69 216 ILE A O 1
ATOM 1628 N N . LEU A 1 217 ? 28.231 -41.575 2.596 1.00 31.30 217 LEU A N 1
ATOM 1629 C CA . LEU A 1 217 ? 28.147 -43.031 2.734 1.00 33.52 217 LEU A CA 1
ATOM 1630 C C . LEU A 1 217 ? 28.603 -43.427 4.140 1.00 33.91 217 LEU A C 1
ATOM 1631 O O . LEU A 1 217 ? 29.736 -43.143 4.517 1.00 34.66 217 LEU A O 1
ATOM 1636 N N . LEU A 1 218 ? 27.729 -44.091 4.896 1.00 35.01 218 LEU A N 1
ATOM 1637 C CA . LEU A 1 218 ? 28.004 -44.462 6.293 1.00 36.28 218 LEU A CA 1
ATOM 1638 C C . LEU A 1 218 ? 28.237 -45.957 6.462 1.00 36.10 218 LEU A C 1
ATOM 1639 O O . LEU A 1 218 ? 27.469 -46.764 5.963 1.00 35.94 218 LEU A O 1
ATOM 1644 N N . ASP A 1 219 ? 29.291 -46.314 7.186 1.00 38.09 219 ASP A N 1
ATOM 1645 C CA . ASP A 1 219 ? 29.510 -47.689 7.624 1.00 38.20 219 ASP A CA 1
ATOM 1646 C C . ASP A 1 219 ? 29.200 -47.733 9.118 1.00 37.61 219 ASP A C 1
ATOM 1647 O O . ASP A 1 219 ? 29.965 -47.210 9.926 1.00 36.82 219 ASP A O 1
ATOM 1652 N N . HIS A 1 220 ? 28.057 -48.315 9.477 1.00 36.72 220 HIS A N 1
ATOM 1653 C CA . HIS A 1 220 ? 27.638 -48.376 10.883 1.00 37.96 220 HIS A CA 1
ATOM 1654 C C . HIS A 1 220 ? 28.409 -49.455 11.642 1.00 39.29 220 HIS A C 1
ATOM 1655 O O . HIS A 1 220 ? 28.857 -50.432 11.049 1.00 40.84 220 HIS A O 1
ATOM 1662 N N . GLN A 1 221 ? 28.574 -49.268 12.953 1.00 41.60 221 GLN A N 1
ATOM 1663 C CA . GLN A 1 221 ? 29.312 -50.231 13.793 1.00 43.56 221 GLN A CA 1
ATOM 1664 C C . GLN A 1 221 ? 28.680 -51.632 13.799 1.00 44.26 221 GLN A C 1
ATOM 1665 O O . GLN A 1 221 ? 29.397 -52.632 13.866 1.00 44.84 221 GLN A O 1
ATOM 1671 N N . ASN A 1 222 ? 27.349 -51.697 13.702 1.00 44.90 222 ASN A N 1
ATOM 1672 C CA . ASN A 1 222 ? 26.611 -52.979 13.628 1.00 45.86 222 ASN A CA 1
ATOM 1673 C C . ASN A 1 222 ? 26.674 -53.706 12.265 1.00 46.63 222 ASN A C 1
ATOM 1674 O O . ASN A 1 222 ? 26.011 -54.729 12.089 1.00 47.20 222 ASN A O 1
ATOM 1679 N N . GLY A 1 223 ? 27.419 -53.166 11.298 1.00 44.94 223 GLY A N 1
ATOM 1680 C CA . GLY A 1 223 ? 27.568 -53.794 9.987 1.00 45.18 223 GLY A CA 1
ATOM 1681 C C . GLY A 1 223 ? 26.735 -53.162 8.888 1.00 43.04 223 GLY A C 1
ATOM 1682 O O . GLY A 1 223 ? 27.083 -53.287 7.719 1.00 46.13 223 GLY A O 1
ATOM 1683 N N . ALA A 1 224 ? 25.643 -52.482 9.250 1.00 41.89 224 ALA A N 1
ATOM 1684 C CA . ALA A 1 224 ? 24.773 -51.815 8.272 1.00 39.54 224 ALA A CA 1
ATOM 1685 C C . ALA A 1 224 ? 25.499 -50.734 7.476 1.00 36.94 224 ALA A C 1
ATOM 1686 O O . ALA A 1 224 ? 26.430 -50.107 7.968 1.00 36.17 224 ALA A O 1
ATOM 1688 N N . THR A 1 225 ? 25.069 -50.558 6.231 1.00 36.14 225 THR A N 1
ATOM 1689 C CA . THR A 1 225 ? 25.536 -49.486 5.365 1.00 35.30 225 THR A CA 1
ATOM 1690 C C . THR A 1 225 ? 24.373 -48.537 5.150 1.00 34.34 225 THR A C 1
ATOM 1691 O O . THR A 1 225 ? 23.239 -48.983 4.998 1.00 35.18 225 THR A O 1
ATOM 1695 N N . SER A 1 226 ? 24.639 -47.236 5.127 1.00 33.78 226 SER A N 1
ATOM 1696 C CA . SER A 1 226 ? 23.602 -46.283 4.759 1.00 33.71 226 SER A CA 1
ATOM 1697 C C . SER A 1 226 ? 24.106 -45.133 3.889 1.00 32.81 226 SER A C 1
ATOM 1698 O O . SER A 1 226 ? 25.308 -44.845 3.835 1.00 32.53 226 SER A O 1
ATOM 1701 N N . ILE A 1 227 ? 23.155 -44.528 3.178 1.00 32.62 227 ILE A N 1
ATOM 1702 C CA . ILE A 1 227 ? 23.351 -43.306 2.418 1.00 32.46 227 ILE A CA 1
ATOM 1703 C C . ILE A 1 227 ? 22.564 -42.182 3.089 1.00 30.32 227 ILE A C 1
ATOM 1704 O O . ILE A 1 227 ? 21.373 -42.333 3.371 1.00 29.18 227 ILE A O 1
ATOM 1709 N N . VAL A 1 228 ? 23.240 -41.067 3.346 1.00 29.60 228 VAL A N 1
ATOM 1710 C CA . VAL A 1 228 ? 22.592 -39.821 3.730 1.00 2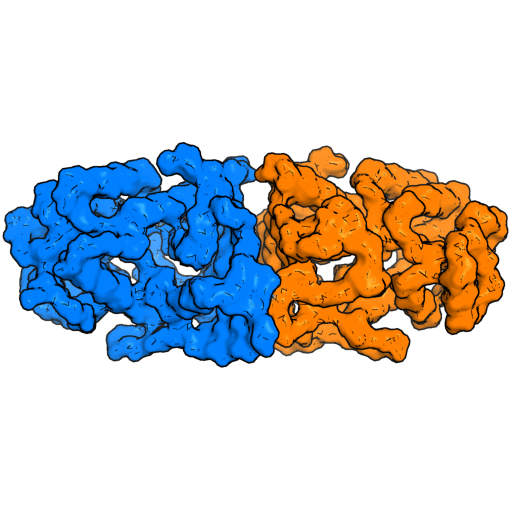9.69 228 VAL A CA 1
ATOM 1711 C C . VAL A 1 228 ? 22.802 -38.855 2.576 1.00 29.07 228 VAL A C 1
ATOM 1712 O O . VAL A 1 228 ? 23.940 -38.469 2.277 1.00 30.59 228 VAL A O 1
ATOM 1716 N N . ASP A 1 229 ? 21.714 -38.480 1.917 1.00 28.29 229 ASP A N 1
ATOM 1717 C CA . ASP A 1 229 ? 21.793 -37.556 0.792 1.00 29.04 229 ASP A CA 1
ATOM 1718 C C . ASP A 1 229 ? 20.888 -36.357 1.049 1.00 28.74 229 ASP A C 1
ATOM 1719 O O . ASP A 1 229 ? 19.700 -36.509 1.316 1.00 28.98 229 ASP A O 1
ATOM 1724 N N . VAL A 1 230 ? 21.487 -35.169 1.015 1.00 28.21 230 VAL A N 1
ATOM 1725 C CA . VAL A 1 230 ? 20.792 -33.930 1.297 1.00 27.04 230 VAL A CA 1
ATOM 1726 C C . VAL A 1 230 ? 21.037 -32.916 0.184 1.00 26.11 230 VAL A C 1
ATOM 1727 O O . VAL A 1 230 ? 22.109 -32.899 -0.435 1.00 26.06 230 VAL A O 1
ATOM 1731 N N . SER A 1 231 ? 20.024 -32.088 -0.066 1.00 25.25 231 SER A N 1
ATOM 1732 C CA . SER A 1 231 ? 20.078 -31.072 -1.106 1.00 26.05 231 SER A CA 1
ATOM 1733 C C . SER A 1 231 ? 19.055 -29.981 -0.834 1.00 26.32 231 SER A C 1
ATOM 1734 O O . SER A 1 231 ? 17.912 -30.290 -0.479 1.00 27.05 231 SER A O 1
ATOM 1737 N N . TYR A 1 232 ? 19.473 -28.724 -0.986 1.00 26.64 232 TYR A N 1
ATOM 1738 C CA . TYR A 1 232 ? 18.558 -27.573 -1.060 1.00 27.38 232 TYR A CA 1
ATOM 1739 C C . TYR A 1 232 ? 18.483 -26.977 -2.488 1.00 27.90 232 TYR A C 1
ATOM 1740 O O . TYR A 1 232 ? 18.021 -25.842 -2.672 1.00 27.86 232 TYR A O 1
ATOM 1749 N N . ALA A 1 233 ? 18.900 -27.754 -3.491 1.00 28.12 233 ALA A N 1
ATOM 1750 C CA . ALA A 1 233 ? 18.821 -27.343 -4.903 1.00 29.23 233 ALA A CA 1
ATOM 1751 C C . ALA A 1 233 ? 18.013 -28.337 -5.761 1.00 30.23 233 ALA A C 1
ATOM 1752 O O . ALA A 1 233 ? 18.219 -28.432 -6.970 1.00 29.94 233 ALA A O 1
ATOM 1754 N N . THR A 1 234 ? 17.080 -29.050 -5.130 1.00 29.73 234 THR A N 1
ATOM 1755 C CA . THR A 1 234 ? 16.285 -30.075 -5.789 1.00 30.48 234 THR A CA 1
ATOM 1756 C C . THR A 1 234 ? 14.907 -29.492 -6.126 1.00 31.21 234 THR A C 1
ATOM 1757 O O . THR A 1 234 ? 14.188 -29.046 -5.233 1.00 32.00 234 THR A O 1
ATOM 1761 N N . LYS A 1 235 ? 14.545 -29.501 -7.410 1.00 31.49 235 LYS A N 1
ATOM 1762 C CA . LYS A 1 235 ? 13.305 -28.869 -7.895 1.00 32.59 235 LYS A CA 1
ATOM 1763 C C . LYS A 1 235 ? 12.295 -29.928 -8.301 1.00 31.88 235 LYS A C 1
ATOM 1764 O O . LYS A 1 235 ? 12.359 -30.478 -9.414 1.00 32.01 235 LYS A O 1
ATOM 1770 N N . LEU A 1 236 ? 11.371 -30.212 -7.390 1.00 30.69 236 LEU A N 1
ATOM 1771 C CA . LEU A 1 236 ? 10.362 -31.254 -7.581 1.00 32.43 236 LEU A CA 1
ATOM 1772 C C . LEU A 1 236 ? 8.995 -30.633 -7.810 1.00 33.58 236 LEU A C 1
ATOM 1773 O O . LEU A 1 236 ? 8.737 -29.518 -7.369 1.00 34.55 236 LEU A O 1
ATOM 1778 N N . GLY A 1 237 ? 8.116 -31.370 -8.483 1.00 35.12 237 GLY A N 1
ATOM 1779 C CA . GLY A 1 237 ? 6.742 -30.905 -8.744 1.00 37.68 237 GLY A CA 1
ATOM 1780 C C . GLY A 1 237 ? 5.982 -30.587 -7.459 1.00 36.99 237 GLY A C 1
ATOM 1781 O O . GLY A 1 237 ? 5.268 -29.588 -7.380 1.00 36.72 237 GLY A O 1
ATOM 1782 N N . THR A 1 238 ? 6.144 -31.440 -6.453 1.00 35.74 238 THR A N 1
ATOM 1783 C CA . THR A 1 238 ? 5.617 -31.181 -5.118 1.00 35.46 238 THR A CA 1
ATOM 1784 C C . THR A 1 238 ? 6.791 -30.970 -4.188 1.00 34.40 238 THR A C 1
ATOM 1785 O O . THR A 1 238 ? 7.629 -31.863 -4.051 1.00 34.19 238 THR A O 1
ATOM 1789 N N . GLU A 1 239 ? 6.843 -29.800 -3.553 1.00 33.95 239 GLU A N 1
ATOM 1790 C CA . GLU A 1 239 ? 7.907 -29.469 -2.600 1.00 33.67 239 GLU A CA 1
ATOM 1791 C C . GLU A 1 239 ? 7.771 -30.332 -1.337 1.00 33.77 239 GLU A C 1
ATOM 1792 O O . GLU A 1 239 ? 6.798 -30.183 -0.601 1.00 34.11 239 GLU A O 1
ATOM 1798 N N . PRO A 1 240 ? 8.745 -31.230 -1.077 1.00 31.79 240 PRO A N 1
ATOM 1799 C CA . PRO A 1 240 ? 8.604 -32.105 0.094 1.00 31.80 240 PRO A CA 1
ATOM 1800 C C . PRO A 1 240 ? 8.983 -31.517 1.468 1.00 31.17 240 PRO A C 1
ATOM 1801 O O . PRO A 1 240 ? 8.804 -32.217 2.463 1.00 29.90 240 PRO A O 1
ATOM 1805 N N . PHE A 1 241 ? 9.512 -30.285 1.535 1.00 31.10 241 PHE A N 1
ATOM 1806 C CA . PHE A 1 241 ? 9.988 -29.705 2.804 1.00 31.79 241 PHE A CA 1
ATOM 1807 C C . PHE A 1 241 ? 8.909 -29.828 3.901 1.00 31.75 241 PHE A C 1
ATOM 1808 O O . PHE A 1 241 ? 7.755 -29.483 3.632 1.00 31.57 241 PHE A O 1
ATOM 1816 N N . PRO A 1 242 ? 9.234 -30.301 5.118 1.00 32.43 242 PRO A N 1
ATOM 1817 C CA . PRO A 1 242 ? 10.567 -30.689 5.587 1.00 31.77 242 PRO A CA 1
ATOM 1818 C C . PRO A 1 242 ? 10.657 -32.200 5.836 1.00 31.84 242 PRO A C 1
ATOM 1819 O O . PRO A 1 242 ? 11.157 -32.648 6.885 1.00 32.99 242 PRO A O 1
ATOM 1823 N N . GLU A 1 243 ? 10.165 -32.983 4.884 1.00 30.58 243 GLU A N 1
ATOM 1824 C CA . GLU A 1 243 ? 10.112 -34.427 5.037 1.00 30.23 243 GLU A CA 1
ATOM 1825 C C . GLU A 1 243 ? 11.448 -35.073 4.713 1.00 29.42 243 GLU A C 1
ATOM 1826 O O . GLU A 1 243 ? 12.059 -34.770 3.682 1.00 30.07 243 GLU A O 1
ATOM 1832 N N . THR A 1 244 ? 11.872 -35.984 5.588 1.00 29.24 244 THR A N 1
ATOM 1833 C CA . THR A 1 244 ? 12.992 -36.879 5.339 1.00 28.66 244 THR A CA 1
ATOM 1834 C C . THR A 1 244 ? 12.435 -38.240 4.894 1.00 29.73 244 THR A C 1
ATOM 1835 O O . THR A 1 244 ? 11.650 -38.861 5.622 1.00 30.64 244 THR A O 1
ATOM 1839 N N . LEU A 1 245 ? 12.839 -38.693 3.704 1.00 28.65 245 LEU A N 1
ATOM 1840 C CA . LEU A 1 245 ? 12.397 -39.972 3.155 1.00 30.57 245 LEU A CA 1
ATOM 1841 C C . LEU A 1 245 ? 13.375 -41.064 3.579 1.00 29.45 245 LEU A C 1
ATOM 1842 O O . LEU A 1 245 ? 14.584 -40.852 3.581 1.00 29.79 245 LEU A O 1
ATOM 1847 N N . ILE A 1 246 ? 12.851 -42.226 3.948 1.00 29.41 246 ILE A N 1
ATOM 1848 C CA . ILE A 1 246 ? 13.666 -43.267 4.568 1.00 30.73 246 ILE A CA 1
ATOM 1849 C C . ILE A 1 246 ? 13.358 -44.644 3.988 1.00 31.47 246 ILE A C 1
ATOM 1850 O O . ILE A 1 246 ? 12.198 -45.065 3.948 1.00 32.38 246 ILE A O 1
ATOM 1855 N N . ASP A 1 247 ? 14.411 -45.319 3.523 1.00 31.48 247 ASP A N 1
ATOM 1856 C CA . ASP A 1 247 ? 14.351 -46.723 3.124 1.00 33.58 247 ASP A CA 1
ATOM 1857 C C . ASP A 1 247 ? 15.207 -47.500 4.107 1.00 32.24 247 ASP A C 1
ATOM 1858 O O . ASP A 1 247 ? 16.315 -47.073 4.407 1.00 31.19 247 ASP A O 1
ATOM 1863 N N . ILE A 1 248 ? 14.688 -48.616 4.616 1.00 32.31 248 ILE A N 1
ATOM 1864 C CA . ILE A 1 248 ? 15.476 -49.565 5.397 1.00 32.30 248 ILE A CA 1
ATOM 1865 C C . ILE A 1 248 ? 15.228 -50.966 4.858 1.00 33.21 248 ILE A C 1
ATOM 1866 O O . ILE A 1 248 ? 14.073 -51.353 4.673 1.00 32.74 248 ILE A O 1
ATOM 1871 N N . ASP A 1 249 ? 16.301 -51.724 4.626 1.00 33.83 249 ASP A N 1
ATOM 1872 C CA . ASP A 1 249 ? 16.203 -53.141 4.285 1.00 34.42 249 ASP A CA 1
ATOM 1873 C C . ASP A 1 249 ? 16.705 -53.977 5.457 1.00 36.24 249 ASP A C 1
ATOM 1874 O O . ASP A 1 249 ? 17.777 -53.705 6.012 1.00 36.85 249 ASP A O 1
ATOM 1879 N N . GLY A 1 250 ? 15.920 -54.986 5.829 1.00 36.84 250 GLY A N 1
ATOM 1880 C CA . GLY A 1 250 ? 16.295 -55.938 6.868 1.00 38.28 250 GLY A CA 1
ATOM 1881 C C . GLY A 1 250 ? 16.218 -57.364 6.365 1.00 39.27 250 GLY A C 1
ATOM 1882 O O . GLY A 1 250 ? 15.725 -57.625 5.262 1.00 36.60 250 GLY A O 1
ATOM 1883 N N . THR A 1 251 ? 16.698 -58.289 7.188 1.00 42.14 251 THR A N 1
ATOM 1884 C CA . THR A 1 251 ? 16.742 -59.713 6.826 1.00 44.01 251 THR A CA 1
ATOM 1885 C C . THR A 1 251 ? 15.363 -60.338 6.564 1.00 45.61 251 THR A C 1
ATOM 1886 O O . THR A 1 251 ? 15.261 -61.287 5.784 1.00 45.98 251 THR A O 1
ATOM 1890 N N . GLN A 1 252 ? 14.320 -59.809 7.209 1.00 47.31 252 GLN A N 1
ATOM 1891 C CA . GLN A 1 252 ? 12.944 -60.315 7.057 1.00 50.35 252 GLN A CA 1
ATOM 1892 C C . GLN A 1 252 ? 11.956 -59.306 6.446 1.00 48.54 252 GLN A C 1
ATOM 1893 O O . GLN A 1 252 ? 10.751 -59.579 6.408 1.00 49.12 252 GLN A O 1
ATOM 1899 N N . GLY A 1 253 ? 12.434 -58.156 5.965 1.00 44.85 253 GLY A N 1
ATOM 1900 C CA . GLY A 1 253 ? 11.516 -57.147 5.444 1.00 42.17 253 GLY A CA 1
ATOM 1901 C C . GLY A 1 253 ? 12.104 -55.804 5.072 1.00 39.45 253 GLY A C 1
ATOM 1902 O O . GLY A 1 253 ? 13.324 -55.629 5.023 1.00 39.25 253 GLY A O 1
ATOM 1903 N N . THR A 1 254 ? 11.207 -54.856 4.814 1.00 38.03 254 THR A N 1
ATOM 1904 C CA . THR A 1 254 ? 11.566 -53.499 4.415 1.00 36.57 254 THR A CA 1
ATOM 1905 C C . THR A 1 254 ? 10.682 -52.454 5.083 1.00 36.30 254 THR A C 1
ATOM 1906 O O . THR A 1 254 ? 9.504 -52.709 5.360 1.00 35.48 254 THR A O 1
ATOM 1910 N N . ILE A 1 255 ? 11.262 -51.279 5.326 1.00 35.21 255 ILE A N 1
ATOM 1911 C CA . ILE A 1 255 ? 10.508 -50.080 5.670 1.00 36.24 255 ILE A CA 1
ATOM 1912 C C . ILE A 1 255 ? 10.714 -49.076 4.542 1.00 35.54 255 ILE A C 1
ATOM 1913 O O . ILE A 1 255 ? 11.842 -48.864 4.100 1.00 34.85 255 ILE A O 1
ATOM 1918 N N . ARG A 1 256 ? 9.625 -48.456 4.089 1.00 35.92 256 ARG A N 1
ATOM 1919 C CA . ARG A 1 256 ? 9.685 -47.387 3.092 1.00 35.53 256 ARG A CA 1
ATOM 1920 C C . ARG A 1 256 ? 8.812 -46.221 3.542 1.00 36.76 256 ARG A C 1
ATOM 1921 O O . ARG A 1 256 ? 7.578 -46.285 3.471 1.00 39.91 256 ARG A O 1
ATOM 1929 N N . LEU A 1 257 ? 9.466 -45.169 4.029 1.00 35.52 257 LEU A N 1
ATOM 1930 C CA . LEU A 1 257 ? 8.803 -43.926 4.393 1.00 33.82 257 LEU A CA 1
ATOM 1931 C C . LEU A 1 257 ? 8.952 -42.985 3.212 1.00 32.02 257 LEU A C 1
ATOM 1932 O O . LEU A 1 257 ? 10.050 -42.501 2.943 1.00 30.95 257 LEU A O 1
ATOM 1937 N N . SER A 1 258 ? 7.845 -42.732 2.517 1.00 33.15 258 SER A N 1
ATOM 1938 C CA . SER A 1 258 ? 7.841 -41.964 1.270 1.00 34.61 258 SER A CA 1
ATOM 1939 C C . SER A 1 258 ? 7.074 -40.654 1.447 1.00 35.74 258 SER A C 1
ATOM 1940 O O . SER A 1 258 ? 6.457 -40.423 2.496 1.00 34.16 258 SER A O 1
ATOM 1943 N N . GLN A 1 259 ? 7.148 -39.799 0.426 1.00 35.54 259 GLN A N 1
ATOM 1944 C CA . GLN A 1 259 ? 6.518 -38.466 0.417 1.00 40.04 259 GLN A CA 1
ATOM 1945 C C . GLN A 1 259 ? 5.062 -38.505 0.891 1.00 36.79 259 GLN A C 1
ATOM 1946 O O . GLN A 1 259 ? 4.330 -39.415 0.553 1.00 36.72 259 GLN A O 1
ATOM 1952 N N . GLY A 1 260 ? 4.654 -37.491 1.648 1.00 36.21 260 GLY A N 1
ATOM 1953 C CA . GLY A 1 260 ? 3.309 -37.420 2.224 1.00 36.13 260 GLY A CA 1
ATOM 1954 C C . GLY A 1 260 ? 3.134 -38.281 3.465 1.00 35.89 260 GLY A C 1
ATOM 1955 O O . GLY A 1 260 ? 2.009 -38.605 3.828 1.00 35.05 260 GLY A O 1
ATOM 1956 N N . TYR A 1 261 ? 4.248 -38.647 4.104 1.00 35.71 261 TYR A N 1
ATOM 1957 C CA . TYR A 1 261 ? 4.273 -39.437 5.343 1.00 37.23 261 TYR A CA 1
ATOM 1958 C C . TYR A 1 261 ? 3.637 -40.824 5.235 1.00 39.57 261 TYR A C 1
ATOM 1959 O O . TYR A 1 261 ? 3.090 -41.344 6.209 1.00 40.33 261 TYR A O 1
ATOM 1968 N N . ARG A 1 262 ? 3.730 -41.426 4.055 1.00 41.48 262 ARG A N 1
ATOM 1969 C CA . ARG A 1 262 ? 3.225 -42.769 3.843 1.00 43.80 262 ARG A CA 1
ATOM 1970 C C . ARG A 1 262 ? 4.286 -43.778 4.273 1.00 40.65 262 ARG A C 1
ATOM 1971 O O . ARG A 1 262 ? 5.420 -43.716 3.813 1.00 40.39 262 ARG A O 1
ATOM 1979 N N . LEU A 1 263 ? 3.905 -44.707 5.147 1.00 39.82 263 LEU A N 1
ATOM 1980 C CA . LEU A 1 263 ? 4.828 -45.671 5.745 1.00 40.26 263 LEU A CA 1
ATOM 1981 C C . LEU A 1 263 ? 4.454 -47.090 5.317 1.00 42.80 263 LEU A C 1
ATOM 1982 O O . LEU A 1 263 ? 3.451 -47.640 5.781 1.00 42.13 263 LEU A O 1
ATOM 1987 N N . GLU A 1 264 ? 5.258 -47.659 4.419 1.00 43.20 264 GLU A N 1
ATOM 1988 C CA . GLU A 1 264 ? 5.094 -49.039 3.950 1.00 44.33 264 GLU A CA 1
ATOM 1989 C C . GLU A 1 264 ? 6.020 -49.955 4.718 1.00 42.62 264 GLU A C 1
ATOM 1990 O O . GLU A 1 264 ? 7.235 -49.776 4.682 1.00 40.03 264 GLU A O 1
ATOM 1996 N N . VAL A 1 265 ? 5.444 -50.943 5.391 1.00 42.15 265 VAL A N 1
ATOM 1997 C CA . VAL A 1 265 ? 6.210 -51.951 6.111 1.00 43.85 265 VAL A CA 1
ATOM 1998 C C . VAL A 1 265 ? 5.797 -53.301 5.558 1.00 45.13 265 VAL A C 1
ATOM 1999 O O . VAL A 1 265 ? 4.612 -53.634 5.592 1.00 46.28 265 VAL A O 1
ATOM 2003 N N . THR A 1 266 ? 6.753 -54.064 5.032 1.00 45.76 266 THR A N 1
ATOM 2004 C CA . THR A 1 266 ? 6.477 -55.436 4.598 1.00 49.25 266 THR A CA 1
ATOM 2005 C C . THR A 1 266 ? 7.365 -56.383 5.393 1.00 49.02 266 THR A C 1
ATOM 2006 O O . THR A 1 266 ? 8.561 -56.138 5.546 1.00 46.44 266 THR A O 1
ATOM 2010 N N . GLY A 1 267 ? 6.754 -57.442 5.913 1.00 50.14 267 GLY A N 1
ATOM 2011 C CA . GLY A 1 267 ? 7.432 -58.436 6.733 1.00 53.08 267 GLY A CA 1
ATOM 2012 C C . GLY A 1 267 ? 6.940 -59.830 6.388 1.00 57.05 267 GLY A C 1
ATOM 2013 O O . GLY A 1 267 ? 6.249 -60.010 5.382 1.00 55.21 267 GLY A O 1
ATOM 2014 N N . PRO A 1 268 ? 7.290 -60.830 7.218 1.00 61.77 268 PRO A N 1
ATOM 2015 C CA . PRO A 1 268 ? 6.877 -62.219 6.955 1.00 66.73 268 PRO A CA 1
ATOM 2016 C C . PRO A 1 268 ? 5.353 -62.430 6.805 1.00 72.07 268 PRO A C 1
ATOM 2017 O O . PRO A 1 268 ? 4.936 -63.270 6.006 1.00 72.38 268 PRO A O 1
ATOM 2021 N N . ASN A 1 269 ? 4.548 -61.671 7.555 1.00 78.10 269 ASN A N 1
ATOM 2022 C CA . ASN A 1 269 ? 3.079 -61.760 7.485 1.00 80.99 269 ASN A CA 1
ATOM 2023 C C . ASN A 1 269 ? 2.526 -61.133 6.195 1.00 81.09 269 ASN A C 1
ATOM 2024 O O . ASN A 1 269 ? 1.740 -61.766 5.483 1.00 85.41 269 ASN A O 1
ATOM 2026 N N . GLY A 1 270 ? 2.941 -59.899 5.902 1.00 74.52 270 GLY A N 1
ATOM 2027 C CA . GLY A 1 270 ? 2.504 -59.185 4.691 1.00 69.75 270 GLY A CA 1
ATOM 2028 C C . GLY A 1 270 ? 2.874 -57.705 4.688 1.00 64.59 270 GLY A C 1
ATOM 2029 O O . GLY A 1 270 ? 3.723 -57.278 5.462 1.00 59.91 270 GLY A O 1
ATOM 2030 N N . MET A 1 271 ? 2.226 -56.933 3.815 1.00 63.67 271 MET A N 1
ATOM 2031 C CA . MET A 1 271 ? 2.442 -55.484 3.710 1.00 65.47 271 MET A CA 1
ATOM 2032 C C . MET A 1 271 ? 1.373 -54.701 4.483 1.00 65.30 271 MET A C 1
ATOM 2033 O O . MET A 1 271 ? 0.195 -55.065 4.467 1.00 69.35 271 MET A O 1
ATOM 2038 N N . THR A 1 272 ? 1.800 -53.628 5.151 1.00 62.45 272 THR A N 1
ATOM 2039 C CA . THR A 1 272 ? 0.898 -52.640 5.760 1.00 58.85 272 THR A CA 1
ATOM 2040 C C . THR A 1 272 ? 1.287 -51.235 5.304 1.00 55.75 272 THR A C 1
ATOM 2041 O O . THR A 1 272 ? 2.474 -50.920 5.224 1.00 56.57 272 THR A O 1
ATOM 2045 N N . ILE A 1 273 ? 0.286 -50.413 4.990 1.00 52.88 273 ILE A N 1
ATOM 2046 C CA . ILE A 1 273 ? 0.476 -48.991 4.703 1.00 52.11 273 ILE A CA 1
ATOM 2047 C C . ILE A 1 273 ? -0.148 -48.196 5.851 1.00 48.92 273 ILE A C 1
ATOM 2048 O O . ILE A 1 273 ? -1.326 -48.379 6.162 1.00 48.23 273 ILE A O 1
ATOM 2053 N N . SER A 1 274 ? 0.647 -47.335 6.480 1.00 43.82 274 SER A N 1
ATOM 2054 C CA . SER A 1 274 ? 0.171 -46.448 7.533 1.00 43.86 274 SER A CA 1
ATOM 2055 C C . SER A 1 274 ? 0.388 -44.983 7.166 1.00 42.29 274 SER A C 1
ATOM 2056 O O . SER A 1 274 ? 1.276 -44.643 6.377 1.00 40.46 274 SER A O 1
ATOM 2059 N N . ASP A 1 275 ? -0.438 -44.129 7.764 1.00 42.77 275 ASP A N 1
ATOM 2060 C CA . ASP A 1 275 ? -0.324 -42.689 7.651 1.00 41.55 275 ASP A CA 1
ATOM 2061 C C . ASP A 1 275 ? 0.441 -42.178 8.876 1.00 40.86 275 ASP A C 1
ATOM 2062 O O . ASP A 1 275 ? -0.115 -42.085 9.971 1.00 39.23 275 ASP A O 1
ATOM 2067 N N . ALA A 1 276 ? 1.709 -41.822 8.666 1.00 38.85 276 ALA A N 1
ATOM 2068 C CA . ALA A 1 276 ? 2.576 -41.328 9.733 1.00 38.71 276 ALA A CA 1
ATOM 2069 C C . ALA A 1 276 ? 2.631 -39.791 9.781 1.00 37.80 276 ALA A C 1
ATOM 2070 O O . ALA A 1 276 ? 3.631 -39.221 10.226 1.00 40.15 276 ALA A O 1
ATOM 2072 N N . SER A 1 277 ? 1.559 -39.126 9.343 1.00 35.37 277 SER A N 1
ATOM 2073 C CA . SER A 1 277 ? 1.517 -37.669 9.288 1.00 33.87 277 SER A CA 1
ATOM 2074 C C . SER A 1 277 ? 1.635 -37.039 10.670 1.00 34.17 277 SER A C 1
ATOM 2075 O O . SER A 1 277 ? 1.208 -37.627 11.668 1.00 36.09 277 SER A O 1
ATOM 2078 N N . PRO A 1 278 ? 2.193 -35.824 10.729 1.00 33.12 278 PRO A N 1
ATOM 2079 C CA . PRO A 1 278 ? 2.262 -35.131 11.997 1.00 31.90 278 PRO A CA 1
ATOM 2080 C C . PRO A 1 278 ? 0.931 -34.480 12.329 1.00 31.83 278 PRO A C 1
ATOM 2081 O O . PRO A 1 278 ? 0.092 -34.269 11.453 1.00 31.34 278 PRO A O 1
ATOM 2085 N N . GLN A 1 279 ? 0.756 -34.176 13.602 1.00 30.23 279 GLN A N 1
ATOM 2086 C CA . GLN A 1 279 ? -0.354 -33.374 14.062 1.00 31.30 279 GLN A CA 1
ATOM 2087 C C . GLN A 1 279 ? -0.155 -31.934 13.614 1.00 32.73 279 GLN A C 1
ATOM 2088 O O . GLN A 1 279 ? 0.943 -31.533 13.208 1.00 31.51 279 GLN A O 1
ATOM 2094 N N . LEU A 1 280 ? -1.231 -31.164 13.696 1.00 35.52 280 LEU A N 1
ATOM 2095 C CA . LEU A 1 280 ? -1.202 -29.751 13.397 1.00 36.39 280 LEU A CA 1
ATOM 2096 C C . LEU A 1 280 ? -1.590 -29.006 14.666 1.00 36.12 280 LEU A C 1
ATOM 2097 O O . LEU A 1 280 ? -2.770 -28.940 15.031 1.00 35.88 280 LEU A O 1
ATOM 2102 N N . LEU A 1 281 ? -0.595 -28.449 15.347 1.00 34.33 281 LEU A N 1
ATOM 2103 C CA . LEU A 1 281 ? -0.836 -27.734 16.592 1.00 34.96 281 LEU A CA 1
ATOM 2104 C C . LEU A 1 281 ? -1.525 -26.408 16.287 1.00 36.09 281 LEU A C 1
ATOM 2105 O O . LEU A 1 281 ? -1.456 -25.913 15.150 1.00 34.47 281 LEU A O 1
ATOM 2110 N N . SER A 1 282 ? -2.194 -25.849 17.298 1.00 35.98 282 SER A N 1
ATOM 2111 C CA . SER A 1 282 ? -3.002 -24.624 17.139 1.00 38.61 282 SER A CA 1
ATOM 2112 C C . SER A 1 282 ? -2.210 -23.428 16.569 1.00 39.72 282 SER A C 1
ATOM 2113 O O . SER A 1 282 ? -2.737 -22.646 15.774 1.00 40.72 282 SER A O 1
ATOM 2116 N N . TRP A 1 283 ? -0.934 -23.347 16.948 1.00 39.66 283 TRP A N 1
ATOM 2117 C CA . TRP A 1 283 ? -0.015 -22.269 16.546 1.00 38.43 283 TRP A CA 1
ATOM 2118 C C . TRP A 1 283 ? 0.870 -22.606 15.329 1.00 37.89 283 TRP A C 1
ATOM 2119 O O . TRP A 1 283 ? 1.666 -21.777 14.896 1.00 36.01 283 TRP A O 1
ATOM 2130 N N . ALA A 1 284 ? 0.727 -23.806 14.772 1.00 37.91 284 ALA A N 1
ATOM 2131 C CA . ALA A 1 284 ? 1.602 -24.261 13.695 1.00 39.79 284 ALA A CA 1
ATOM 2132 C C . ALA A 1 284 ? 1.188 -23.651 12.354 1.00 41.82 284 ALA A C 1
ATOM 2133 O O . ALA A 1 284 ? 0.068 -23.159 12.202 1.00 43.90 284 ALA A O 1
ATOM 2135 N N . SER A 1 285 ? 2.115 -23.672 11.403 1.00 40.75 285 SER A N 1
ATOM 2136 C CA . SER A 1 285 ? 1.909 -23.127 10.057 1.00 43.46 285 SER A CA 1
ATOM 2137 C C . SER A 1 285 ? 2.520 -24.067 9.044 1.00 43.84 285 SER A C 1
ATOM 2138 O O . SER A 1 285 ? 3.691 -24.436 9.172 1.00 42.02 285 SER A O 1
ATOM 2141 N N . ARG A 1 286 ? 1.749 -24.422 8.022 1.00 45.36 286 ARG A N 1
ATOM 2142 C CA . ARG A 1 286 ? 2.293 -25.153 6.879 1.00 46.06 286 ARG A CA 1
ATOM 2143 C C . ARG A 1 286 ? 3.361 -24.265 6.210 1.00 41.63 286 ARG A C 1
ATOM 2144 O O . ARG A 1 286 ? 3.135 -23.067 6.087 1.00 42.29 286 ARG A O 1
ATOM 2152 N N . PRO A 1 287 ? 4.523 -24.797 5.813 1.00 38.35 287 PRO A N 1
ATOM 2153 C CA . PRO A 1 287 ? 4.886 -26.212 5.873 1.00 37.05 287 PRO A CA 1
ATOM 2154 C C . PRO A 1 287 ? 5.786 -26.595 7.072 1.00 34.89 287 PRO A C 1
ATOM 2155 O O . PRO A 1 287 ? 6.427 -27.637 7.031 1.00 33.36 287 PRO A O 1
ATOM 2159 N N . TRP A 1 288 ? 5.838 -25.774 8.120 1.00 34.03 288 TRP A N 1
ATOM 2160 C CA . TRP A 1 288 ? 6.709 -26.045 9.286 1.00 33.16 288 TRP A CA 1
ATOM 2161 C C . TRP A 1 288 ? 6.110 -26.977 10.343 1.00 32.49 288 TRP A C 1
ATOM 2162 O O . TRP A 1 288 ? 6.777 -27.296 11.335 1.00 31.19 288 TRP A O 1
ATOM 2173 N N . HIS A 1 289 ? 4.859 -27.382 10.145 1.00 31.84 289 HIS A N 1
ATOM 2174 C CA . HIS A 1 289 ? 4.084 -28.082 11.171 1.00 33.40 289 HIS A CA 1
ATOM 2175 C C . HIS A 1 289 ? 4.709 -29.369 11.723 1.00 32.93 289 HIS A C 1
ATOM 2176 O O . HIS A 1 289 ? 4.616 -29.622 12.923 1.00 31.72 289 HIS A O 1
ATOM 2183 N N . ASN A 1 290 ? 5.379 -30.146 10.875 1.00 31.57 290 ASN A N 1
ATOM 2184 C CA . ASN A 1 290 ? 6.068 -31.356 11.327 1.00 32.52 290 ASN A CA 1
ATOM 2185 C C . ASN A 1 290 ? 7.183 -31.019 12.327 1.00 32.08 290 ASN A C 1
ATOM 2186 O O . ASN A 1 290 ? 7.281 -31.657 13.372 1.00 31.49 290 ASN A O 1
ATOM 2191 N N . ILE A 1 291 ? 8.005 -30.019 11.993 1.00 30.35 291 ILE A N 1
ATOM 2192 C CA . ILE A 1 291 ? 9.088 -29.553 12.869 1.00 29.42 291 ILE A CA 1
ATOM 2193 C C . ILE A 1 291 ? 8.499 -28.956 14.144 1.00 29.79 291 ILE A C 1
ATOM 2194 O O . ILE A 1 291 ? 8.977 -29.227 15.256 1.00 29.63 291 ILE A O 1
ATOM 2199 N N . GLN A 1 292 ? 7.453 -28.154 13.977 1.00 29.19 292 GLN A N 1
ATOM 2200 C CA . GLN A 1 292 ? 6.803 -27.496 15.101 1.00 29.49 292 GLN A CA 1
ATOM 2201 C C . GLN A 1 292 ? 6.244 -28.467 16.144 1.00 29.91 292 GLN A C 1
ATOM 2202 O O . GLN A 1 292 ? 6.403 -28.233 17.344 1.00 30.56 292 GLN A O 1
ATOM 2208 N N . GLU A 1 293 ? 5.621 -29.559 15.695 1.00 30.23 293 GLU A N 1
ATOM 2209 C CA . GLU A 1 293 ? 5.196 -30.626 16.607 1.00 30.63 293 GLU A CA 1
ATOM 2210 C C . GLU A 1 293 ? 6.385 -31.207 17.369 1.00 31.00 293 GLU A C 1
ATOM 2211 O O . GLU A 1 293 ? 6.287 -31.445 18.576 1.00 32.04 293 GLU A O 1
ATOM 2217 N N . SER A 1 294 ? 7.492 -31.449 16.665 1.00 29.66 294 SER A N 1
ATOM 2218 C CA . SER A 1 294 ? 8.667 -32.059 17.287 1.00 29.84 294 SER A CA 1
ATOM 2219 C C . SER A 1 294 ? 9.334 -31.159 18.339 1.00 29.54 294 SER A C 1
ATOM 2220 O O . SER A 1 294 ? 9.994 -31.656 19.244 1.00 29.00 294 SER A O 1
ATOM 2223 N N . VAL A 1 295 ? 9.151 -29.845 18.206 1.00 30.29 295 VAL A N 1
ATOM 2224 C CA . VAL A 1 295 ? 9.629 -28.870 19.189 1.00 30.28 295 VAL A CA 1
ATOM 2225 C C . VAL A 1 295 ? 8.905 -29.095 20.517 1.00 31.49 295 VAL A C 1
ATOM 2226 O O . VAL A 1 295 ? 9.537 -29.113 21.560 1.00 30.52 295 VAL A O 1
ATOM 2230 N N . LEU A 1 296 ? 7.588 -29.268 20.470 1.00 32.67 296 LEU A N 1
ATOM 2231 C CA . LEU A 1 296 ? 6.819 -29.609 21.672 1.00 32.97 296 LEU A CA 1
ATOM 2232 C C . LEU A 1 296 ? 7.273 -30.946 22.280 1.00 32.95 296 LEU A C 1
ATOM 2233 O O . LEU A 1 296 ? 7.487 -31.030 23.495 1.00 32.77 296 LEU A O 1
ATOM 2238 N N . ALA A 1 297 ? 7.430 -31.964 21.431 1.00 31.78 297 ALA A N 1
ATOM 2239 C CA . ALA A 1 297 ? 7.865 -33.302 21.860 1.00 31.84 297 ALA A CA 1
ATOM 2240 C C . ALA A 1 297 ? 9.196 -33.263 22.608 1.00 31.49 297 ALA A C 1
ATOM 2241 O O . ALA A 1 297 ? 9.307 -33.805 23.712 1.00 31.49 297 ALA A O 1
ATOM 2243 N N . ILE A 1 298 ? 10.195 -32.600 22.025 1.00 31.39 298 ILE A N 1
ATOM 2244 C CA . ILE A 1 298 ? 11.519 -32.543 22.649 1.00 31.16 298 ILE A CA 1
ATOM 2245 C C . ILE A 1 298 ? 11.517 -31.677 23.917 1.00 31.40 298 ILE A C 1
ATOM 2246 O O . ILE A 1 298 ? 12.227 -31.991 24.865 1.00 32.18 298 ILE A O 1
ATOM 2251 N N . GLN A 1 299 ? 10.729 -30.602 23.933 1.00 30.85 299 GLN A N 1
ATOM 2252 C CA . GLN A 1 299 ? 10.648 -29.739 25.119 1.00 32.32 299 GLN A CA 1
ATOM 2253 C C . GLN A 1 299 ? 9.848 -30.378 26.270 1.00 32.75 299 GLN A C 1
ATOM 2254 O O . GLN A 1 299 ? 10.192 -30.185 27.439 1.00 33.21 299 GLN A O 1
ATOM 2260 N N . GLN A 1 300 ? 8.820 -31.164 25.949 1.00 32.93 300 GLN A N 1
ATOM 2261 C CA . GLN A 1 300 ? 8.162 -32.008 26.958 1.00 33.79 300 GLN A CA 1
ATOM 2262 C C . GLN A 1 300 ? 9.104 -33.097 27.462 1.00 34.85 300 GLN A C 1
ATOM 2263 O O . GLN A 1 300 ? 9.119 -33.401 28.662 1.00 35.07 300 GLN A O 1
ATOM 2269 N N . HIS A 1 301 ? 9.864 -33.693 26.544 1.00 33.59 301 HIS A N 1
ATOM 2270 C CA . HIS A 1 301 ? 10.860 -34.707 26.891 1.00 34.18 301 HIS A CA 1
ATOM 2271 C C . HIS A 1 301 ? 11.884 -34.133 27.874 1.00 35.89 301 HIS A C 1
ATOM 2272 O O . HIS A 1 301 ? 12.124 -34.725 28.929 1.00 37.23 301 HIS A O 1
ATOM 2279 N N . TRP A 1 302 ? 12.454 -32.976 27.539 1.00 35.31 302 TRP A N 1
ATOM 2280 C CA . TRP A 1 302 ? 13.368 -32.260 28.444 1.00 35.90 302 TRP A CA 1
ATOM 2281 C C . TRP A 1 302 ? 12.769 -32.087 29.842 1.00 37.48 302 TRP A C 1
ATOM 2282 O O . TRP A 1 302 ? 13.410 -32.410 30.840 1.00 36.59 302 TRP A O 1
ATOM 2293 N N . THR A 1 303 ? 11.546 -31.558 29.879 1.00 37.82 303 THR A N 1
ATOM 2294 C CA . THR A 1 303 ? 10.827 -31.266 31.114 1.00 38.47 303 THR A CA 1
ATOM 2295 C C . THR A 1 303 ? 10.574 -32.514 31.965 1.00 39.65 303 THR A C 1
ATOM 2296 O O . THR A 1 303 ? 10.781 -32.481 33.185 1.00 39.71 303 THR A O 1
ATOM 2300 N N . ASP A 1 304 ? 10.146 -33.599 31.322 1.00 38.74 304 ASP A N 1
ATOM 2301 C CA . ASP A 1 304 ? 9.945 -34.885 31.998 1.00 41.98 304 ASP A CA 1
ATOM 2302 C C . ASP A 1 304 ? 11.250 -35.391 32.597 1.00 43.16 304 ASP A C 1
ATOM 2303 O O . ASP A 1 304 ? 11.280 -35.800 33.766 1.00 43.64 304 ASP A O 1
ATOM 2308 N N . ARG A 1 305 ? 12.318 -35.353 31.797 1.00 41.59 305 ARG A N 1
ATOM 2309 C CA . ARG A 1 305 ? 13.636 -35.850 32.227 1.00 44.47 305 ARG A CA 1
ATOM 2310 C C . ARG A 1 305 ? 14.299 -35.016 33.332 1.00 44.26 305 ARG A C 1
ATOM 2311 O O . ARG A 1 305 ? 14.947 -35.567 34.229 1.00 42.76 305 ARG A O 1
ATOM 2319 N N . LEU A 1 306 ? 14.133 -33.700 33.262 1.00 43.06 306 LEU A N 1
ATOM 2320 C CA . LEU A 1 306 ? 14.636 -32.805 34.291 1.00 46.90 306 LEU A CA 1
ATOM 2321 C C . LEU A 1 306 ? 13.896 -33.031 35.618 1.00 48.88 306 LEU A C 1
ATOM 2322 O O . LEU A 1 306 ? 14.525 -33.055 36.674 1.00 51.64 306 LEU A O 1
ATOM 2327 N N . SER A 1 307 ? 12.575 -33.213 35.541 1.00 51.05 307 SER A N 1
ATOM 2328 C CA . SER A 1 307 ? 11.713 -33.486 36.708 1.00 54.18 307 SER A CA 1
ATOM 2329 C C . SER A 1 307 ? 12.017 -34.793 37.436 1.00 54.36 307 SER A C 1
ATOM 2330 O O . SER A 1 307 ? 11.878 -34.863 38.660 1.00 56.28 307 SER A O 1
ATOM 2333 N N . SER A 1 308 ? 12.382 -35.825 36.677 1.00 52.25 308 SER A N 1
ATOM 2334 C CA . SER A 1 308 ? 12.675 -37.159 37.217 1.00 55.98 308 SER A CA 1
ATOM 2335 C C . SER A 1 308 ? 14.173 -37.433 37.403 1.00 57.65 308 SER A C 1
ATOM 2336 O O . SER A 1 308 ? 14.544 -38.429 38.029 1.00 59.81 308 SER A O 1
ATOM 2339 N N . GLY A 1 309 ? 15.024 -36.572 36.846 1.00 57.66 309 GLY A N 1
ATOM 2340 C CA . GLY A 1 309 ? 16.471 -36.742 36.934 1.00 57.99 309 GLY A CA 1
ATOM 2341 C C . GLY A 1 309 ? 17.058 -37.789 36.001 1.00 57.72 309 GLY A C 1
ATOM 2342 O O . GLY A 1 309 ? 18.126 -38.329 36.289 1.00 58.13 309 GLY A O 1
ATOM 2343 N N . GLY A 1 310 ? 16.375 -38.078 34.891 1.00 56.60 310 GLY A N 1
ATOM 2344 C CA . GLY A 1 310 ? 16.914 -38.954 33.847 1.00 56.24 310 GLY A CA 1
ATOM 2345 C C . GLY A 1 310 ? 17.792 -38.176 32.877 1.00 55.81 310 GLY A C 1
ATOM 2346 O O . GLY A 1 310 ? 17.866 -36.948 32.943 1.00 58.25 310 GLY A O 1
ATOM 2347 N N . GLU A 1 311 ? 18.464 -38.896 31.984 1.00 53.38 311 GLU A N 1
ATOM 2348 C CA . GLU A 1 311 ? 19.261 -38.293 30.918 1.00 52.11 311 GLU A CA 1
ATOM 2349 C C . GLU A 1 311 ? 18.364 -38.125 29.685 1.00 47.34 311 GLU A C 1
ATOM 2350 O O . GLU A 1 311 ? 17.426 -38.898 29.487 1.00 44.85 311 GLU A O 1
ATOM 2356 N N . THR A 1 312 ? 18.644 -37.109 28.870 1.00 41.95 312 THR A N 1
ATOM 2357 C CA . THR A 1 312 ? 17.881 -36.866 27.643 1.00 39.87 312 THR A CA 1
ATOM 2358 C C . THR A 1 312 ? 18.419 -37.689 26.466 1.00 39.27 312 THR A C 1
ATOM 2359 O O . THR A 1 312 ? 19.547 -38.177 26.487 1.00 39.71 312 THR A O 1
ATOM 2363 N N . SER A 1 313 ? 17.586 -37.812 25.439 1.00 39.04 313 SER A N 1
ATOM 2364 C CA . SER A 1 313 ? 17.856 -38.640 24.259 1.00 38.29 313 SER A CA 1
ATOM 2365 C C . SER A 1 313 ? 18.958 -38.007 23.411 1.00 36.63 313 SER A C 1
ATOM 2366 O O . SER A 1 313 ? 19.875 -38.701 22.962 1.00 38.51 313 SER A O 1
ATOM 2369 N N . THR A 1 314 ? 18.870 -36.694 23.203 1.00 34.88 314 THR A N 1
ATOM 2370 C CA . THR A 1 314 ? 19.913 -35.944 22.499 1.00 34.34 314 THR A CA 1
ATOM 2371 C C . THR A 1 314 ? 20.721 -35.097 23.484 1.00 34.31 314 THR A C 1
ATOM 2372 O O . THR A 1 314 ? 20.904 -33.887 23.301 1.00 34.26 314 THR A O 1
ATOM 2376 N N . SER A 1 315 ? 21.225 -35.758 24.523 1.00 35.12 315 SER A N 1
ATOM 2377 C CA . SER A 1 315 ? 22.070 -35.116 25.506 1.00 34.89 315 SER A CA 1
ATOM 2378 C C . SER A 1 315 ? 23.322 -34.618 24.797 1.00 34.35 315 SER A C 1
ATOM 2379 O O . SER A 1 315 ? 23.659 -35.106 23.710 1.00 34.43 315 SER A O 1
ATOM 2382 N N . GLY A 1 316 ? 23.989 -33.637 25.394 1.00 33.52 316 GLY A N 1
ATOM 2383 C CA . GLY A 1 316 ? 25.244 -33.120 24.855 1.00 34.13 316 GLY A CA 1
ATOM 2384 C C . GLY A 1 316 ? 26.211 -34.242 24.507 1.00 35.48 316 GLY A C 1
ATOM 2385 O O . GLY A 1 316 ? 26.801 -34.245 23.417 1.00 34.04 316 GLY A O 1
ATOM 2386 N N . ALA A 1 317 ? 26.336 -35.204 25.426 1.00 35.74 317 ALA A N 1
ATOM 2387 C CA . ALA A 1 317 ? 27.210 -36.372 25.264 1.00 37.61 317 ALA A CA 1
ATOM 2388 C C . ALA A 1 317 ? 26.817 -37.242 24.064 1.00 38.79 317 ALA A C 1
ATOM 2389 O O . ALA A 1 317 ? 27.680 -37.618 23.267 1.00 40.24 317 ALA A O 1
ATOM 2391 N N . ASP A 1 318 ? 25.527 -37.550 23.931 1.00 37.35 318 ASP A N 1
ATOM 2392 C CA . ASP A 1 318 ? 25.042 -38.277 22.757 1.00 38.28 318 ASP A CA 1
ATOM 2393 C C . ASP A 1 318 ? 25.315 -37.501 21.468 1.00 37.25 318 ASP A C 1
ATOM 2394 O O . ASP A 1 318 ? 25.765 -38.077 20.472 1.00 37.03 318 ASP A O 1
ATOM 2399 N N . ASN A 1 319 ? 25.048 -36.196 21.503 1.00 35.41 319 ASN A N 1
ATOM 2400 C CA . ASN A 1 319 ? 25.135 -35.362 20.316 1.00 35.12 319 ASN A CA 1
ATOM 2401 C C . ASN A 1 319 ? 26.555 -35.248 19.748 1.00 35.77 319 ASN A C 1
ATOM 2402 O O . ASN A 1 319 ? 26.706 -35.000 18.561 1.00 33.85 319 ASN A O 1
ATOM 2407 N N . LEU A 1 320 ? 27.582 -35.436 20.580 1.00 35.91 320 LEU A N 1
ATOM 2408 C CA . LEU A 1 320 ? 28.975 -35.519 20.096 1.00 36.88 320 LEU A CA 1
ATOM 2409 C C . LEU A 1 320 ? 29.135 -36.562 18.986 1.00 36.99 320 LEU A C 1
ATOM 2410 O O . LEU A 1 320 ? 29.904 -36.361 18.052 1.00 35.43 320 LEU A O 1
ATOM 2415 N N . LYS A 1 321 ? 28.407 -37.672 19.097 1.00 37.82 321 LYS A N 1
ATOM 2416 C CA . LYS A 1 321 ? 28.499 -38.757 18.111 1.00 38.49 321 LYS A CA 1
ATOM 2417 C C . LYS A 1 321 ? 27.786 -38.421 16.798 1.00 37.71 321 LYS A C 1
ATOM 2418 O O . LYS A 1 321 ? 28.106 -38.996 15.760 1.00 39.00 321 LYS A O 1
ATOM 2424 N N . THR A 1 322 ? 26.830 -37.495 16.852 1.00 35.89 322 THR A N 1
ATOM 2425 C CA . THR A 1 322 ? 26.250 -36.896 15.655 1.00 34.78 322 THR A CA 1
ATOM 2426 C C . THR A 1 322 ? 27.177 -35.813 15.107 1.00 35.11 322 THR A C 1
ATOM 2427 O O . THR A 1 322 ? 27.485 -35.802 13.908 1.00 32.61 322 THR A O 1
ATOM 2431 N N . PHE A 1 323 ? 27.612 -34.904 15.978 1.00 34.64 323 PHE A N 1
ATOM 2432 C CA . PHE A 1 323 ? 28.434 -33.772 15.545 1.00 36.07 323 PHE A CA 1
ATOM 2433 C C . PHE A 1 323 ? 29.744 -34.200 14.894 1.00 35.10 323 PHE A C 1
ATOM 2434 O O . PHE A 1 323 ? 30.166 -33.590 13.918 1.00 34.25 323 PHE A O 1
ATOM 2442 N N . ALA A 1 324 ? 30.376 -35.235 15.443 1.00 36.51 324 ALA A N 1
ATOM 2443 C CA . ALA A 1 324 ? 31.558 -35.861 14.833 1.00 37.36 324 ALA A CA 1
ATOM 2444 C C . ALA A 1 324 ? 31.357 -36.208 13.358 1.00 36.72 324 ALA A C 1
ATOM 2445 O O . ALA A 1 324 ? 32.274 -36.032 12.553 1.00 36.69 324 ALA A O 1
ATOM 2447 N N . LEU A 1 325 ? 30.159 -36.692 13.022 1.00 35.52 325 LEU A N 1
ATOM 2448 C CA . LEU A 1 325 ? 29.824 -37.070 11.648 1.00 35.38 325 LEU A CA 1
ATOM 2449 C C . LEU A 1 325 ? 29.775 -35.854 10.737 1.00 35.04 325 LEU A C 1
ATOM 2450 O O . LEU A 1 325 ? 30.171 -35.947 9.576 1.00 36.19 325 LEU A O 1
ATOM 2455 N N . VAL A 1 326 ? 29.300 -34.723 11.261 1.00 34.16 326 VAL A N 1
ATOM 2456 C CA . VAL A 1 326 ? 29.293 -33.460 10.512 1.00 35.11 326 VAL A CA 1
ATOM 2457 C C . VAL A 1 326 ? 30.722 -33.009 10.191 1.00 36.51 326 VAL A C 1
ATOM 2458 O O . VAL A 1 326 ? 31.039 -32.713 9.038 1.00 36.06 326 VAL A O 1
ATOM 2462 N N . GLU A 1 327 ? 31.572 -32.962 11.212 1.00 36.04 327 GLU A N 1
ATOM 2463 C CA . GLU A 1 327 ? 32.962 -32.544 11.038 1.00 37.74 327 GLU A CA 1
ATOM 2464 C C . GLU A 1 327 ? 33.731 -33.531 10.138 1.00 37.48 327 GLU A C 1
ATOM 2465 O O . GLU A 1 327 ? 34.529 -33.114 9.304 1.00 37.58 327 GLU A O 1
ATOM 2471 N N . ALA A 1 328 ? 33.460 -34.827 10.298 1.00 36.89 328 ALA A N 1
ATOM 2472 C CA . ALA A 1 328 ? 34.046 -35.858 9.443 1.00 36.80 328 ALA A CA 1
ATOM 2473 C C . ALA A 1 328 ? 33.615 -35.726 7.979 1.00 36.70 328 ALA A C 1
ATOM 2474 O O . ALA A 1 328 ? 34.412 -35.978 7.082 1.00 37.21 328 ALA A O 1
ATOM 2476 N N . ALA A 1 329 ? 32.360 -35.344 7.746 1.00 35.26 329 ALA A N 1
ATOM 2477 C CA . ALA A 1 329 ? 31.846 -35.147 6.393 1.00 34.81 329 ALA A CA 1
ATOM 2478 C C . ALA A 1 329 ? 32.533 -33.998 5.661 1.00 34.79 329 ALA A C 1
ATOM 2479 O O . ALA A 1 329 ? 32.878 -34.138 4.484 1.00 33.50 329 ALA A O 1
ATOM 2481 N N . TYR A 1 330 ? 32.739 -32.875 6.353 1.00 34.69 330 TYR A N 1
ATOM 2482 C CA . TYR A 1 330 ? 33.490 -31.746 5.779 1.00 35.54 330 TYR A CA 1
ATOM 2483 C C . TYR A 1 330 ? 34.937 -32.128 5.480 1.00 38.25 330 TYR A C 1
ATOM 2484 O O . TYR A 1 330 ? 35.446 -31.833 4.394 1.00 39.08 330 TYR A O 1
ATOM 2493 N N . GLU A 1 331 ? 35.584 -32.788 6.440 1.00 40.36 331 GLU A N 1
ATOM 2494 C CA . GLU A 1 331 ? 36.943 -33.314 6.255 1.00 43.02 331 GLU A CA 1
ATOM 2495 C C . GLU A 1 331 ? 37.019 -34.205 5.015 1.00 41.64 331 GLU A C 1
ATOM 2496 O O . GLU A 1 331 ? 37.831 -33.960 4.124 1.00 41.70 331 GLU A O 1
ATOM 2502 N N . SER A 1 332 ? 36.149 -35.214 4.960 1.00 39.18 332 SER A N 1
ATOM 2503 C CA . SER A 1 332 ? 36.123 -36.180 3.854 1.00 39.11 332 SER A CA 1
ATOM 2504 C C . SER A 1 332 ? 35.882 -35.536 2.494 1.00 39.98 332 SER A C 1
ATOM 2505 O O . SER A 1 332 ? 36.515 -35.919 1.512 1.00 39.99 332 SER A O 1
ATOM 2508 N N . ALA A 1 333 ? 34.970 -34.566 2.443 1.00 38.83 333 ALA A N 1
ATOM 2509 C CA . ALA A 1 333 ? 34.640 -33.882 1.194 1.00 40.23 333 ALA A CA 1
ATOM 2510 C C . ALA A 1 333 ? 35.809 -33.065 0.646 1.00 42.30 333 ALA A C 1
ATOM 2511 O O . ALA A 1 333 ? 35.945 -32.934 -0.564 1.00 41.55 333 ALA A O 1
ATOM 2513 N N . ALA A 1 334 ? 36.638 -32.519 1.536 1.00 46.45 334 ALA A N 1
ATOM 2514 C CA . ALA A 1 334 ? 37.820 -31.740 1.137 1.00 49.44 334 ALA A CA 1
ATOM 2515 C C . ALA A 1 334 ? 38.990 -32.630 0.693 1.00 51.59 334 ALA A C 1
ATOM 2516 O O . ALA A 1 334 ? 39.623 -32.353 -0.318 1.00 52.08 334 ALA A O 1
ATOM 2518 N N . ASN A 1 335 ? 39.261 -33.689 1.459 1.00 56.78 335 ASN A N 1
ATOM 2519 C CA . ASN A 1 335 ? 40.388 -34.614 1.212 1.00 60.56 335 ASN A CA 1
ATOM 2520 C C . ASN A 1 335 ? 40.067 -35.730 0.215 1.00 59.77 335 ASN A C 1
ATOM 2521 O O . ASN A 1 335 ? 40.977 -36.305 -0.380 1.00 61.21 335 ASN A O 1
ATOM 2526 N N . GLY A 1 336 ? 38.783 -36.053 0.062 1.00 58.10 336 GLY A N 1
ATOM 2527 C CA . GLY A 1 336 ? 38.347 -37.195 -0.740 1.00 56.59 336 GLY A CA 1
ATOM 2528 C C . GLY A 1 336 ? 38.549 -38.538 -0.056 1.00 57.85 336 GLY A C 1
ATOM 2529 O O . GLY A 1 336 ? 38.344 -39.578 -0.683 1.00 60.73 336 GLY A O 1
ATOM 2530 N N . ARG A 1 337 ? 38.905 -38.519 1.233 1.00 55.69 337 ARG A N 1
ATOM 2531 C CA . ARG A 1 337 ? 39.285 -39.718 1.978 1.00 53.77 337 ARG A CA 1
ATOM 2532 C C . ARG A 1 337 ? 38.171 -40.162 2.943 1.00 51.46 337 ARG A C 1
ATOM 2533 O O . ARG A 1 337 ? 37.361 -39.349 3.401 1.00 48.22 337 ARG A O 1
ATOM 2535 N N . THR A 1 338 ? 38.136 -41.460 3.233 1.00 48.65 338 THR A N 1
ATOM 2536 C CA . THR A 1 338 ? 37.267 -42.011 4.269 1.00 47.79 338 THR A CA 1
ATOM 2537 C C . THR A 1 338 ? 37.816 -41.602 5.640 1.00 47.77 338 THR A C 1
ATOM 2538 O O . THR A 1 338 ? 39.031 -41.559 5.835 1.00 49.32 338 THR A O 1
ATOM 2542 N N . VAL A 1 339 ? 36.920 -41.297 6.577 1.00 45.58 339 VAL A N 1
ATOM 2543 C CA . VAL A 1 339 ? 37.305 -40.804 7.903 1.00 44.98 339 VAL A CA 1
ATOM 2544 C C . VAL A 1 339 ? 36.842 -41.784 8.979 1.00 46.47 339 VAL A C 1
ATOM 2545 O O . VAL A 1 339 ? 35.693 -42.218 8.970 1.00 44.31 339 VAL A O 1
ATOM 2549 N N . ASP A 1 340 ? 37.749 -42.104 9.904 1.00 47.79 340 ASP A N 1
ATOM 2550 C CA . ASP A 1 340 ? 37.451 -42.939 11.067 1.00 49.71 340 ASP A CA 1
ATOM 2551 C C . ASP A 1 340 ? 36.784 -42.075 12.139 1.00 47.37 340 ASP A C 1
ATOM 2552 O O . ASP A 1 340 ? 37.386 -41.122 12.639 1.00 47.83 340 ASP A O 1
ATOM 2557 N N . ILE A 1 341 ? 35.558 -42.437 12.511 1.00 45.09 341 ILE A N 1
ATOM 2558 C CA . ILE A 1 341 ? 34.792 -41.678 13.503 1.00 45.28 341 ILE A CA 1
ATOM 2559 C C . ILE A 1 341 ? 35.306 -41.949 14.919 1.00 46.94 341 ILE A C 1
ATOM 2560 O O . ILE A 1 341 ? 35.426 -41.016 15.720 1.00 46.84 341 ILE A O 1
ATOM 2565 N N . GLY A 1 342 ? 35.608 -43.215 15.216 1.00 48.85 342 GLY A N 1
ATOM 2566 C CA . GLY A 1 342 ? 36.167 -43.615 16.511 1.00 50.97 342 GLY A CA 1
ATOM 2567 C C . GLY A 1 342 ? 37.403 -42.830 16.922 1.00 53.20 342 GLY A C 1
ATOM 2568 O O . GLY A 1 342 ? 37.540 -42.450 18.086 1.00 53.41 342 GLY A O 1
ATOM 2569 N N . ALA A 1 343 ? 38.285 -42.566 15.958 1.00 53.25 343 ALA A N 1
ATOM 2570 C CA . ALA A 1 343 ? 39.520 -41.804 16.193 1.00 55.03 343 ALA A CA 1
ATOM 2571 C C . ALA A 1 343 ? 39.286 -40.345 16.603 1.00 54.18 343 ALA A C 1
ATOM 2572 O O . ALA A 1 343 ? 40.145 -39.745 17.239 1.00 57.37 343 ALA A O 1
ATOM 2574 N N . MET A 1 344 ? 38.136 -39.782 16.237 1.00 53.08 344 MET A N 1
ATOM 2575 C CA . MET A 1 344 ? 37.792 -38.398 16.580 1.00 53.17 344 MET A CA 1
ATOM 2576 C C . MET A 1 344 ? 37.258 -38.239 18.000 1.00 52.18 344 MET A C 1
ATOM 2577 O O . MET A 1 344 ? 37.392 -37.166 18.574 1.00 52.04 344 MET A O 1
ATOM 2582 N N . LEU A 1 345 ? 36.641 -39.285 18.552 1.00 54.23 345 LEU A N 1
ATOM 2583 C CA . LEU A 1 345 ? 35.939 -39.192 19.842 1.00 55.73 345 LEU A CA 1
ATOM 2584 C C . LEU A 1 345 ? 36.800 -39.637 21.023 1.00 56.30 345 LEU A C 1
ATOM 2585 O O . LEU A 1 345 ? 37.870 -40.228 20.883 1.00 57.40 345 LEU A O 1
ATOM 2591 N N . THR B 1 4 ? 20.242 -61.727 -48.966 1.00 71.18 4 THR B N 1
ATOM 2592 C CA . THR B 1 4 ? 19.925 -60.412 -48.325 1.00 71.36 4 THR B CA 1
ATOM 2593 C C . THR B 1 4 ? 20.400 -60.324 -46.841 1.00 69.81 4 THR B C 1
ATOM 2594 O O . THR B 1 4 ? 21.233 -59.474 -46.509 1.00 66.97 4 THR B O 1
ATOM 2598 N N . GLU B 1 5 ? 19.908 -61.209 -45.971 1.00 67.53 5 GLU B N 1
ATOM 2599 C CA . GLU B 1 5 ? 20.167 -61.115 -44.521 1.00 66.25 5 GLU B CA 1
ATOM 2600 C C . GLU B 1 5 ? 21.604 -61.450 -44.133 1.00 62.88 5 GLU B C 1
ATOM 2601 O O . GLU B 1 5 ? 22.235 -62.308 -44.748 1.00 63.23 5 GLU B O 1
ATOM 2607 N N . LEU B 1 6 ? 22.101 -60.782 -43.094 1.00 60.78 6 LEU B N 1
ATOM 2608 C CA . LEU B 1 6 ? 23.321 -61.214 -42.411 1.00 59.53 6 LEU B CA 1
ATOM 2609 C C . LEU B 1 6 ? 23.045 -62.533 -41.694 1.00 58.14 6 LEU B C 1
ATOM 2610 O O . LEU B 1 6 ? 21.965 -62.724 -41.133 1.00 57.16 6 LEU B O 1
ATOM 2615 N N . LYS B 1 7 ? 24.025 -63.433 -41.729 1.00 56.76 7 LYS B N 1
ATOM 2616 C CA . LYS B 1 7 ? 23.893 -64.780 -41.186 1.00 57.93 7 LYS B CA 1
ATOM 2617 C C . LYS B 1 7 ? 24.709 -64.879 -39.903 1.00 54.43 7 LYS B C 1
ATOM 2618 O O . LYS B 1 7 ? 25.929 -64.697 -39.928 1.00 52.45 7 LYS B O 1
ATOM 2624 N N . GLY B 1 8 ? 24.028 -65.155 -38.792 1.00 50.55 8 GLY B N 1
ATOM 2625 C CA . GLY B 1 8 ? 24.669 -65.256 -37.478 1.00 48.21 8 GLY B CA 1
ATOM 2626 C C . GLY B 1 8 ? 24.900 -66.689 -37.031 1.00 46.05 8 GLY B C 1
ATOM 2627 O O . GLY B 1 8 ? 24.174 -67.599 -37.430 1.00 47.00 8 GLY B O 1
ATOM 2628 N N . ALA B 1 9 ? 25.927 -66.887 -36.208 1.00 44.42 9 ALA B N 1
ATOM 2629 C CA . ALA B 1 9 ? 26.121 -68.135 -35.473 1.00 41.11 9 ALA B CA 1
ATOM 2630 C C . ALA B 1 9 ? 26.056 -67.800 -33.988 1.00 39.73 9 ALA B C 1
ATOM 2631 O O . ALA B 1 9 ? 26.764 -66.905 -33.536 1.00 37.97 9 ALA B O 1
ATOM 2633 N N . LEU B 1 10 ? 25.201 -68.498 -33.242 1.00 38.49 10 LEU B N 1
ATOM 2634 C CA . LEU B 1 10 ? 25.101 -68.294 -31.795 1.00 39.52 10 LEU B CA 1
ATOM 2635 C C . LEU B 1 10 ? 25.825 -69.413 -31.061 1.00 39.03 10 LEU B C 1
ATOM 2636 O O . LEU B 1 10 ? 25.587 -70.583 -31.338 1.00 39.14 10 LEU B O 1
ATOM 2641 N N . ILE B 1 11 ? 26.686 -69.042 -30.111 1.00 39.05 11 ILE B N 1
ATOM 2642 C CA . ILE B 1 11 ? 27.436 -69.989 -29.296 1.00 39.29 11 ILE B CA 1
ATOM 2643 C C . ILE B 1 11 ? 26.978 -69.861 -27.841 1.00 39.51 11 ILE B C 1
ATOM 2644 O O . ILE B 1 11 ? 27.001 -68.766 -27.272 1.00 38.01 11 ILE B O 1
ATOM 2649 N N . GLY B 1 12 ? 26.584 -70.987 -27.245 1.00 39.87 12 GLY B N 1
ATOM 2650 C CA . GLY B 1 12 ? 26.027 -71.014 -25.895 1.00 40.26 12 GLY B CA 1
ATOM 2651 C C . GLY B 1 12 ? 24.515 -70.921 -25.911 1.00 40.22 12 GLY B C 1
ATOM 2652 O O . GLY B 1 12 ? 23.955 -69.839 -25.789 1.00 41.41 12 GLY B O 1
ATOM 2653 N N . CYS B 1 13 ? 23.867 -72.075 -26.042 1.00 41.30 13 CYS B N 1
ATOM 2654 C CA . CYS B 1 13 ? 22.408 -72.202 -26.164 1.00 41.86 13 CYS B CA 1
ATOM 2655 C C . CYS B 1 13 ? 21.737 -72.375 -24.800 1.00 40.62 13 CYS B C 1
ATOM 2656 O O . CYS B 1 13 ? 20.923 -73.286 -24.595 1.00 40.23 13 CYS B O 1
ATOM 2659 N N . GLY B 1 14 ? 22.067 -71.474 -23.880 1.00 38.92 14 GLY B N 1
ATOM 2660 C CA . GLY B 1 14 ? 21.655 -71.589 -22.496 1.00 39.90 14 GLY B CA 1
ATOM 2661 C C . GLY B 1 14 ? 20.310 -70.972 -22.184 1.00 39.52 14 GLY B C 1
ATOM 2662 O O . GLY B 1 14 ? 19.476 -70.788 -23.067 1.00 39.99 14 GLY B O 1
ATOM 2663 N N . PHE B 1 15 ? 20.121 -70.662 -20.906 1.00 40.95 15 PHE B N 1
ATOM 2664 C CA . PHE B 1 15 ? 18.901 -70.039 -20.388 1.00 42.71 15 PHE B CA 1
ATOM 2665 C C . PHE B 1 15 ? 18.551 -68.749 -21.125 1.00 41.35 15 PHE B C 1
ATOM 2666 O O . PHE B 1 15 ? 17.446 -68.611 -21.647 1.00 42.46 15 PHE B O 1
ATOM 2674 N N . PHE B 1 16 ? 19.500 -67.821 -21.180 1.00 39.65 16 PHE B N 1
ATOM 2675 C CA . PHE B 1 16 ? 19.230 -66.507 -21.751 1.00 39.47 16 PHE B CA 1
ATOM 2676 C C . PHE B 1 16 ? 19.305 -66.478 -23.279 1.00 38.94 16 PHE B C 1
ATOM 2677 O O . PHE B 1 16 ? 18.623 -65.672 -23.911 1.00 39.70 16 PHE B O 1
ATOM 2685 N N . ALA B 1 17 ? 20.105 -67.357 -23.872 1.00 38.86 17 ALA B N 1
ATOM 2686 C CA . ALA B 1 17 ? 20.190 -67.458 -25.341 1.00 40.68 17 ALA B CA 1
ATOM 2687 C C . ALA B 1 17 ? 18.842 -67.662 -26.052 1.00 40.85 17 ALA B C 1
ATOM 2688 O O . ALA B 1 17 ? 18.663 -67.200 -27.187 1.00 39.83 17 ALA B O 1
ATOM 2690 N N . VAL B 1 18 ? 17.901 -68.333 -25.384 1.00 40.87 18 VAL B N 1
ATOM 2691 C CA . VAL B 1 18 ? 16.550 -68.526 -25.927 1.00 42.53 18 VAL B CA 1
ATOM 2692 C C . VAL B 1 18 ? 15.922 -67.166 -26.279 1.00 42.69 18 VAL B C 1
ATOM 2693 O O . VAL B 1 18 ? 15.302 -67.029 -27.334 1.00 44.23 18 VAL B O 1
ATOM 2697 N N . ASN B 1 19 ? 16.129 -66.166 -25.421 1.00 41.00 19 ASN B N 1
ATOM 2698 C CA . ASN B 1 19 ? 15.650 -64.798 -25.675 1.00 40.90 19 ASN B CA 1
ATOM 2699 C C . ASN B 1 19 ? 16.342 -64.154 -26.873 1.00 41.22 19 ASN B C 1
ATOM 2700 O O . ASN B 1 19 ? 15.695 -63.499 -27.689 1.00 41.36 19 ASN B O 1
ATOM 2705 N N . GLN B 1 20 ? 17.655 -64.345 -26.975 1.00 40.98 20 GLN B N 1
ATOM 2706 C CA . GLN B 1 20 ? 18.428 -63.814 -28.103 1.00 40.80 20 GLN B CA 1
ATOM 2707 C C . GLN B 1 20 ? 17.998 -64.437 -29.440 1.00 41.57 20 GLN B C 1
ATOM 2708 O O . GLN B 1 20 ? 17.877 -63.722 -30.441 1.00 42.92 20 GLN B O 1
ATOM 2714 N N . MET B 1 21 ? 17.725 -65.743 -29.433 1.00 40.80 21 MET B N 1
ATOM 2715 C CA . MET B 1 21 ? 17.220 -66.471 -30.616 1.00 41.70 21 MET B CA 1
ATOM 2716 C C . MET B 1 21 ? 15.853 -65.969 -31.099 1.00 43.20 21 MET B C 1
ATOM 2717 O O . MET B 1 21 ? 15.663 -65.751 -32.299 1.00 43.39 21 MET B O 1
ATOM 2722 N N . HIS B 1 22 ? 14.905 -65.810 -30.174 1.00 43.69 22 HIS B N 1
ATOM 2723 C CA . HIS B 1 22 ? 13.608 -65.208 -30.494 1.00 44.36 22 HIS B CA 1
ATOM 2724 C C . HIS B 1 22 ? 13.811 -63.848 -31.153 1.00 43.31 22 HIS B C 1
ATOM 2725 O O . HIS B 1 22 ? 13.207 -63.545 -32.180 1.00 43.95 22 HIS B O 1
ATOM 2732 N N . ALA B 1 23 ? 14.658 -63.027 -30.541 1.00 42.22 23 ALA B N 1
ATOM 2733 C CA . ALA B 1 23 ? 14.910 -61.676 -31.040 1.00 41.33 23 ALA B CA 1
ATOM 2734 C C . ALA B 1 23 ? 15.542 -61.689 -32.428 1.00 41.86 23 ALA B C 1
ATOM 2735 O O . ALA B 1 23 ? 15.168 -60.876 -33.272 1.00 43.16 23 ALA B O 1
ATOM 2737 N N . TRP B 1 24 ? 16.472 -62.615 -32.676 1.00 43.02 24 TRP B N 1
ATOM 2738 C CA . TRP B 1 24 ? 17.096 -62.717 -34.006 1.00 44.33 24 TRP B CA 1
ATOM 2739 C C . TRP B 1 24 ? 16.075 -62.982 -35.113 1.00 46.55 24 TRP B C 1
ATOM 2740 O O . TRP B 1 24 ? 16.254 -62.484 -36.217 1.00 50.21 24 TRP B O 1
ATOM 2751 N N . LYS B 1 25 ? 15.018 -63.746 -34.820 1.00 49.19 25 LYS B N 1
ATOM 2752 C CA . LYS B 1 25 ? 13.881 -63.899 -35.751 1.00 53.11 25 LYS B CA 1
ATOM 2753 C C . LYS B 1 25 ? 13.260 -62.548 -36.077 1.00 51.61 25 LYS B C 1
ATOM 2754 O O . LYS B 1 25 ? 13.072 -62.216 -37.246 1.00 50.54 25 LYS B O 1
ATOM 2760 N N . ASP B 1 26 ? 12.965 -61.777 -35.033 1.00 48.71 26 ASP B N 1
ATOM 2761 C CA . ASP B 1 26 ? 12.349 -60.459 -35.180 1.00 50.28 26 ASP B CA 1
ATOM 2762 C C . ASP B 1 26 ? 13.248 -59.412 -35.846 1.00 49.58 26 ASP B C 1
ATOM 2763 O O . ASP B 1 26 ? 12.730 -58.495 -36.477 1.00 49.62 26 ASP B O 1
ATOM 2768 N N . VAL B 1 27 ? 14.571 -59.534 -35.711 1.00 47.53 27 VAL B N 1
ATOM 2769 C CA . VAL B 1 27 ? 15.498 -58.531 -36.265 1.00 47.58 27 VAL B CA 1
ATOM 2770 C C . VAL B 1 27 ? 15.418 -58.500 -37.801 1.00 49.74 27 VAL B C 1
ATOM 2771 O O . VAL B 1 27 ? 15.437 -59.550 -38.446 1.00 51.00 27 VAL B O 1
ATOM 2775 N N . LYS B 1 28 ? 15.336 -57.293 -38.365 1.00 49.93 28 LYS B N 1
ATOM 2776 C CA . LYS B 1 28 ? 15.300 -57.094 -39.816 1.00 51.57 28 LYS B CA 1
ATOM 2777 C C . LYS B 1 28 ? 16.726 -56.934 -40.344 1.00 50.62 28 LYS B C 1
ATOM 2778 O O . LYS B 1 28 ? 17.481 -56.086 -39.865 1.00 51.09 28 LYS B O 1
ATOM 2780 N N . GLY B 1 29 ? 17.084 -57.764 -41.319 1.00 50.52 29 GLY B N 1
ATOM 2781 C CA . GLY B 1 29 ? 18.416 -57.766 -41.915 1.00 51.38 29 GLY B CA 1
ATOM 2782 C C . GLY B 1 29 ? 19.366 -58.809 -41.345 1.00 49.91 29 GLY B C 1
ATOM 2783 O O . GLY B 1 29 ? 20.519 -58.888 -41.779 1.00 50.41 29 GLY B O 1
ATOM 2784 N N . ALA B 1 30 ? 18.899 -59.609 -40.383 1.00 48.95 30 ALA B N 1
ATOM 2785 C CA . ALA B 1 30 ? 19.731 -60.646 -39.757 1.00 47.68 30 ALA B CA 1
ATOM 2786 C C . ALA B 1 30 ? 18.908 -61.844 -39.288 1.00 46.93 30 ALA B C 1
ATOM 2787 O O . ALA B 1 30 ? 17.732 -61.711 -38.951 1.00 47.89 30 ALA B O 1
ATOM 2789 N N . GLY B 1 31 ? 19.543 -63.011 -39.299 1.00 46.39 31 GLY B N 1
ATOM 2790 C CA . GLY B 1 31 ? 18.973 -64.243 -38.758 1.00 46.57 31 GLY B CA 1
ATOM 2791 C C . GLY B 1 31 ? 20.092 -65.197 -38.383 1.00 46.44 31 GLY B C 1
ATOM 2792 O O . GLY B 1 31 ? 21.243 -64.995 -38.788 1.00 45.45 31 GLY B O 1
ATOM 2793 N N . ILE B 1 32 ? 19.760 -66.230 -37.609 1.00 46.99 32 ILE B N 1
ATOM 2794 C CA . ILE B 1 32 ? 20.739 -67.224 -37.155 1.00 46.38 32 ILE B CA 1
ATOM 2795 C C . ILE B 1 32 ? 20.760 -68.409 -38.115 1.00 47.48 32 ILE B C 1
ATOM 2796 O O . ILE B 1 32 ? 19.728 -69.050 -38.314 1.00 46.03 32 ILE B O 1
ATOM 2801 N N . ALA B 1 33 ? 21.942 -68.700 -38.675 1.00 47.83 33 ALA B N 1
ATOM 2802 C CA . ALA B 1 33 ? 22.159 -69.842 -39.578 1.00 48.88 33 ALA B CA 1
ATOM 2803 C C . ALA B 1 33 ? 22.775 -71.074 -38.903 1.00 48.25 33 ALA B C 1
ATOM 2804 O O . ALA B 1 33 ? 22.744 -72.162 -39.477 1.00 48.81 33 ALA B O 1
ATOM 2806 N N . ALA B 1 34 ? 23.352 -70.910 -37.711 1.00 47.16 34 ALA B N 1
ATOM 2807 C CA . ALA B 1 34 ? 23.990 -72.023 -37.005 1.00 45.76 34 ALA B CA 1
ATOM 2808 C C . ALA B 1 34 ? 24.086 -71.769 -35.507 1.00 44.11 34 ALA B C 1
ATOM 2809 O O . ALA B 1 34 ? 24.161 -70.620 -35.068 1.00 40.09 34 ALA B O 1
ATOM 2811 N N . ILE B 1 35 ? 24.097 -72.855 -34.734 1.00 43.78 35 ILE B N 1
ATOM 2812 C CA . ILE B 1 35 ? 24.230 -72.778 -33.283 1.00 43.04 35 ILE B CA 1
ATOM 2813 C C . ILE B 1 35 ? 25.292 -73.739 -32.761 1.00 43.43 35 ILE B C 1
ATOM 2814 O O . ILE B 1 35 ? 25.633 -74.734 -33.420 1.00 44.98 35 ILE B O 1
ATOM 2819 N N . CYS B 1 36 ? 25.795 -73.433 -31.567 1.00 41.73 36 CYS B N 1
ATOM 2820 C CA . CYS B 1 36 ? 26.858 -74.208 -30.946 1.00 41.84 36 CYS B CA 1
ATOM 2821 C C . CYS B 1 36 ? 26.674 -74.273 -29.438 1.00 41.61 36 CYS B C 1
ATOM 2822 O O . CYS B 1 36 ? 26.433 -73.252 -28.788 1.00 42.58 36 CYS B O 1
ATOM 2825 N N . ASP B 1 37 ? 26.773 -75.480 -28.891 1.00 42.86 37 ASP B N 1
ATOM 2826 C CA . ASP B 1 37 ? 26.765 -75.676 -27.447 1.00 43.67 37 ASP B CA 1
ATOM 2827 C C . ASP B 1 37 ? 27.484 -76.971 -27.068 1.00 46.21 37 ASP B C 1
ATOM 2828 O O . ASP B 1 37 ? 27.415 -77.975 -27.778 1.00 47.21 37 ASP B O 1
ATOM 2833 N N . ARG B 1 38 ? 28.157 -76.919 -25.927 1.00 46.42 38 ARG B N 1
ATOM 2834 C CA . ARG B 1 38 ? 28.903 -78.049 -25.363 1.00 49.61 38 ARG B CA 1
ATOM 2835 C C . ARG B 1 38 ? 27.953 -79.163 -24.907 1.00 48.76 38 ARG B C 1
ATOM 2836 O O . ARG B 1 38 ? 28.310 -80.344 -24.929 1.00 46.72 38 ARG B O 1
ATOM 2844 N N . ASP B 1 39 ? 26.758 -78.758 -24.474 1.00 47.89 39 ASP B N 1
ATOM 2845 C CA . ASP B 1 39 ? 25.729 -79.647 -23.961 1.00 49.86 39 ASP B CA 1
ATOM 2846 C C . ASP B 1 39 ? 24.814 -80.053 -25.118 1.00 51.43 39 ASP B C 1
ATOM 2847 O O . ASP B 1 39 ? 24.104 -79.201 -25.655 1.00 51.93 39 ASP B O 1
ATOM 2852 N N . PRO B 1 40 ? 24.822 -81.350 -25.510 1.00 54.12 40 PRO B N 1
ATOM 2853 C CA . PRO B 1 40 ? 23.958 -81.765 -26.626 1.00 54.97 40 PRO B CA 1
ATOM 2854 C C . PRO B 1 40 ? 22.449 -81.713 -26.323 1.00 55.80 40 PRO B C 1
ATOM 2855 O O . PRO B 1 40 ? 21.656 -81.616 -27.260 1.00 56.12 40 PRO B O 1
ATOM 2859 N N . LYS B 1 41 ? 22.057 -81.776 -25.047 1.00 55.32 41 LYS B N 1
ATOM 2860 C CA . LYS B 1 41 ? 20.647 -81.595 -24.661 1.00 56.29 41 LYS B CA 1
ATOM 2861 C C . LYS B 1 41 ? 20.165 -80.166 -24.982 1.00 55.45 41 LYS B C 1
ATOM 2862 O O . LYS B 1 41 ? 19.042 -79.979 -25.456 1.00 54.07 41 LYS B O 1
ATOM 2865 N N . ARG B 1 42 ? 21.021 -79.173 -24.729 1.00 53.70 42 ARG B N 1
ATOM 2866 C CA . ARG B 1 42 ? 20.729 -77.770 -25.073 1.00 52.42 42 ARG B CA 1
ATOM 2867 C C . ARG B 1 42 ? 20.813 -77.509 -26.575 1.00 52.31 42 ARG B C 1
ATOM 2868 O O . ARG B 1 42 ? 20.030 -76.731 -27.115 1.00 51.93 42 ARG B O 1
ATOM 2876 N N . LEU B 1 43 ? 21.772 -78.149 -27.236 1.00 52.70 43 LEU B N 1
ATOM 2877 C CA . LEU B 1 43 ? 21.919 -78.046 -28.687 1.00 54.41 43 LEU B CA 1
ATOM 2878 C C . LEU B 1 43 ? 20.652 -78.514 -29.424 1.00 58.59 43 LEU B C 1
ATOM 2879 O O . LEU B 1 43 ? 20.192 -77.846 -30.364 1.00 58.73 43 LEU B O 1
ATOM 2884 N N . LYS B 1 44 ? 20.082 -79.639 -28.983 1.00 58.82 44 LYS B N 1
ATOM 2885 C CA . LYS B 1 44 ? 18.860 -80.170 -29.596 1.00 60.86 44 LYS B CA 1
ATOM 2886 C C . LYS B 1 44 ? 17.628 -79.342 -29.233 1.00 58.26 44 LYS B C 1
ATOM 2887 O O . LYS B 1 44 ? 16.788 -79.069 -30.094 1.00 56.96 44 LYS B O 1
ATOM 2893 N N . LEU B 1 45 ? 17.528 -78.949 -27.966 1.00 56.79 45 LEU B N 1
ATOM 2894 C CA . LEU B 1 45 ? 16.371 -78.186 -27.478 1.00 57.29 45 LEU B CA 1
ATOM 2895 C C . LEU B 1 45 ? 16.207 -76.862 -28.236 1.00 54.22 45 LEU B C 1
ATOM 2896 O O . LEU B 1 45 ? 15.126 -76.567 -28.751 1.00 56.87 45 LEU B O 1
ATOM 2901 N N . VAL B 1 46 ? 17.289 -76.094 -28.326 1.00 49.69 46 VAL B N 1
ATOM 2902 C CA . VAL B 1 46 ? 17.276 -74.803 -29.019 1.00 48.18 46 VAL B CA 1
ATOM 2903 C C . VAL B 1 46 ? 17.218 -75.003 -30.537 1.00 49.89 46 VAL B C 1
ATOM 2904 O O . VAL B 1 46 ? 16.494 -74.283 -31.233 1.00 50.16 46 VAL B O 1
ATOM 2908 N N . GLY B 1 47 ? 17.965 -75.982 -31.042 1.00 49.90 47 GLY B N 1
ATOM 2909 C CA . GLY B 1 47 ? 17.946 -76.315 -32.463 1.00 52.12 47 GLY B CA 1
ATOM 2910 C C . GLY B 1 47 ? 16.560 -76.673 -32.978 1.00 55.16 47 GLY B C 1
ATOM 2911 O O . GLY B 1 47 ? 16.150 -76.200 -34.044 1.00 57.47 47 GLY B O 1
ATOM 2912 N N . ASP B 1 48 ? 15.841 -77.505 -32.221 1.00 55.68 48 ASP B N 1
ATOM 2913 C CA . ASP B 1 48 ? 14.478 -77.910 -32.591 1.00 56.99 48 ASP B CA 1
ATOM 2914 C C . ASP B 1 48 ? 13.478 -76.765 -32.428 1.00 56.11 48 ASP B C 1
ATOM 2915 O O . ASP B 1 48 ? 12.596 -76.601 -33.267 1.00 55.69 48 ASP B O 1
ATOM 2920 N N . GLN B 1 49 ? 13.617 -75.973 -31.364 1.00 54.96 49 GLN B N 1
ATOM 2921 C CA . GLN B 1 49 ? 12.702 -74.850 -31.125 1.00 54.51 49 GLN B CA 1
ATOM 2922 C C . GLN B 1 49 ? 12.759 -73.799 -32.242 1.00 53.90 49 GLN B C 1
ATOM 2923 O O . GLN B 1 49 ? 11.720 -73.287 -32.657 1.00 53.78 49 GLN B O 1
ATOM 2929 N N . PHE B 1 50 ? 13.962 -73.500 -32.729 1.00 52.72 50 PHE B N 1
ATOM 2930 C CA . PHE B 1 50 ? 14.162 -72.442 -33.726 1.00 52.34 50 PHE B CA 1
ATOM 2931 C C . PHE B 1 50 ? 14.446 -72.935 -35.146 1.00 52.25 50 PHE B C 1
ATOM 2932 O O . PHE B 1 50 ? 14.668 -72.120 -36.039 1.00 52.88 50 PHE B O 1
ATOM 2940 N N . GLY B 1 51 ? 14.421 -74.253 -35.353 1.00 53.24 51 GLY B N 1
ATOM 2941 C CA . GLY B 1 51 ? 14.583 -74.845 -36.683 1.00 54.04 51 GLY B CA 1
ATOM 2942 C C . GLY B 1 51 ? 15.930 -74.580 -37.328 1.00 53.60 51 GLY B C 1
ATOM 2943 O O . GLY B 1 51 ? 16.001 -74.260 -38.518 1.00 54.27 51 GLY B O 1
ATOM 2944 N N . ILE B 1 52 ? 16.996 -74.728 -36.541 1.00 52.21 52 ILE B N 1
ATOM 2945 C CA . ILE B 1 52 ? 18.362 -74.493 -37.006 1.00 51.10 52 ILE B CA 1
ATOM 2946 C C . ILE B 1 52 ? 18.947 -75.826 -37.469 1.00 52.38 52 ILE B C 1
ATOM 2947 O O . ILE B 1 52 ? 19.077 -76.757 -36.668 1.00 51.36 52 ILE B O 1
ATOM 2952 N N . GLU B 1 53 ? 19.287 -75.908 -38.759 1.00 53.02 53 GLU B N 1
ATOM 2953 C CA . GLU B 1 53 ? 19.853 -77.121 -39.358 1.00 54.68 53 GLU B CA 1
ATOM 2954 C C . GLU B 1 53 ? 21.310 -77.350 -38.928 1.00 54.77 53 GLU B C 1
ATOM 2955 O O . GLU B 1 53 ? 21.669 -78.468 -38.547 1.00 54.44 53 GLU B O 1
ATOM 2957 N N . ARG B 1 54 ? 22.133 -76.296 -38.984 1.00 53.85 54 ARG B N 1
ATOM 2958 C CA . ARG B 1 54 ? 23.563 -76.392 -38.647 1.00 53.17 54 ARG B CA 1
ATOM 2959 C C . ARG B 1 54 ? 23.790 -76.320 -37.126 1.00 51.17 54 ARG B C 1
ATOM 2960 O O . ARG B 1 54 ? 23.535 -75.285 -36.514 1.00 49.07 54 ARG B O 1
ATOM 2968 N N . ARG B 1 55 ? 24.275 -77.418 -36.538 1.00 50.30 55 ARG B N 1
ATOM 2969 C CA . ARG B 1 55 ? 24.458 -77.544 -35.086 1.00 50.33 55 ARG B CA 1
ATOM 2970 C C . ARG B 1 55 ? 25.846 -78.098 -34.768 1.00 50.15 55 ARG B C 1
ATOM 2971 O O . ARG B 1 55 ? 26.272 -79.078 -35.383 1.00 50.02 55 ARG B O 1
ATOM 2979 N N . TYR B 1 56 ? 26.535 -77.481 -33.804 1.00 48.88 56 TYR B N 1
ATOM 2980 C CA . TYR B 1 56 ? 27.923 -77.830 -33.472 1.00 48.98 56 TYR B CA 1
ATOM 2981 C C . TYR B 1 56 ? 28.130 -78.111 -31.987 1.00 47.75 56 TYR B C 1
ATOM 2982 O O . TYR B 1 56 ? 27.533 -77.453 -31.135 1.00 49.99 56 TYR B O 1
ATOM 2991 N N . GLY B 1 57 ? 28.985 -79.093 -31.697 1.00 46.46 57 GLY B N 1
ATOM 2992 C CA . GLY B 1 57 ? 29.383 -79.449 -30.335 1.00 43.95 57 GLY B CA 1
ATOM 2993 C C . GLY B 1 57 ? 30.552 -78.643 -29.785 1.00 42.66 57 GLY B C 1
ATOM 2994 O O . GLY B 1 57 ? 30.816 -78.678 -28.582 1.00 41.60 57 GLY B O 1
ATOM 2995 N N . ASP B 1 58 ? 31.268 -77.937 -30.660 1.00 43.44 58 ASP B N 1
ATOM 2996 C CA . ASP B 1 58 ? 32.373 -77.058 -30.258 1.00 43.22 58 ASP B CA 1
ATOM 2997 C C . ASP B 1 58 ? 32.552 -75.909 -31.239 1.00 42.82 58 ASP B C 1
ATOM 2998 O O . ASP B 1 58 ? 32.330 -76.062 -32.453 1.00 41.90 58 ASP B O 1
ATOM 3003 N N . ALA B 1 59 ? 32.979 -74.771 -30.699 1.00 41.77 59 ALA B N 1
ATOM 3004 C CA . ALA B 1 59 ? 33.130 -73.548 -31.476 1.00 42.63 59 ALA B CA 1
ATOM 3005 C C . ALA B 1 59 ? 34.247 -73.631 -32.523 1.00 41.91 59 ALA B C 1
ATOM 3006 O O . ALA B 1 59 ? 34.117 -73.057 -33.602 1.00 42.06 59 ALA B O 1
ATOM 3008 N N . ALA B 1 60 ? 35.332 -74.339 -32.211 1.00 41.60 60 ALA B N 1
ATOM 3009 C CA . ALA B 1 60 ? 36.448 -74.496 -33.153 1.00 42.59 60 ALA B CA 1
ATOM 3010 C C . ALA B 1 60 ? 35.993 -75.057 -34.506 1.00 43.92 60 ALA B C 1
ATOM 3011 O O . ALA B 1 60 ? 36.424 -74.564 -35.555 1.00 44.94 60 ALA B O 1
ATOM 3013 N N . ALA B 1 61 ? 35.122 -76.071 -34.466 1.00 43.75 61 ALA B N 1
ATOM 3014 C CA . ALA B 1 61 ? 34.584 -76.710 -35.678 1.00 44.26 61 ALA B CA 1
ATOM 3015 C C . ALA B 1 61 ? 33.636 -75.781 -36.429 1.00 45.96 61 ALA B C 1
ATOM 3016 O O . ALA B 1 61 ? 33.671 -75.704 -37.663 1.00 46.52 61 ALA B O 1
ATOM 3018 N N . LEU B 1 62 ? 32.779 -75.097 -35.671 1.00 45.34 62 LEU B N 1
ATOM 3019 C CA . LEU B 1 62 ? 31.916 -74.044 -36.202 1.00 44.69 62 LEU B CA 1
ATOM 3020 C C . LEU B 1 62 ? 32.735 -73.025 -37.007 1.00 44.69 62 LEU B C 1
ATOM 3021 O O . LEU B 1 62 ? 32.457 -72.799 -38.186 1.00 42.95 62 LEU B O 1
ATOM 3026 N N . PHE B 1 63 ? 33.754 -72.440 -36.373 1.00 43.92 63 PHE B N 1
ATOM 3027 C CA . PHE B 1 63 ? 34.604 -71.438 -37.036 1.00 44.35 63 PHE B CA 1
ATOM 3028 C C . PHE B 1 63 ? 35.342 -72.000 -38.257 1.00 46.40 63 PHE B C 1
ATOM 3029 O O . PHE B 1 63 ? 35.522 -71.289 -39.245 1.00 46.15 63 PHE B O 1
ATOM 3037 N N . ALA B 1 64 ? 35.748 -73.269 -38.188 1.00 46.78 64 ALA B N 1
ATOM 3038 C CA . ALA B 1 64 ? 36.429 -73.931 -39.304 1.00 47.74 64 ALA B CA 1
ATOM 3039 C C . ALA B 1 64 ? 35.532 -74.074 -40.547 1.00 49.00 64 ALA B C 1
ATOM 3040 O O . ALA B 1 64 ? 35.994 -73.863 -41.669 1.00 49.27 64 ALA B O 1
ATOM 3042 N N . ASP B 1 65 ? 34.261 -74.430 -40.345 1.00 49.07 65 ASP B N 1
ATOM 3043 C CA . ASP B 1 65 ? 33.286 -74.473 -41.450 1.00 50.15 65 ASP B CA 1
ATOM 3044 C C . ASP B 1 65 ? 32.925 -73.076 -41.965 1.00 50.60 65 ASP B C 1
ATOM 3045 O O . ASP B 1 65 ? 32.751 -72.878 -43.173 1.00 49.23 65 ASP B O 1
ATOM 3050 N N . GLY B 1 66 ? 32.789 -72.116 -41.051 1.00 49.81 66 GLY B N 1
ATOM 3051 C CA . GLY B 1 66 ? 32.459 -70.742 -41.421 1.00 49.08 66 GLY B CA 1
ATOM 3052 C C . GLY B 1 66 ? 31.068 -70.631 -42.018 1.00 50.21 66 GLY B C 1
ATOM 3053 O O . GLY B 1 66 ? 30.158 -71.379 -41.637 1.00 50.26 66 GLY B O 1
ATOM 3054 N N . GLY B 1 67 ? 30.912 -69.711 -42.967 1.00 50.49 67 GLY B N 1
ATOM 3055 C CA . GLY B 1 67 ? 29.624 -69.461 -43.608 1.00 51.62 67 GLY B CA 1
ATOM 3056 C C . GLY B 1 67 ? 28.659 -68.638 -42.769 1.00 51.95 67 GLY B C 1
ATOM 3057 O O . GLY B 1 67 ? 27.442 -68.798 -42.886 1.00 54.71 67 GLY B O 1
ATOM 3058 N N . PHE B 1 68 ? 29.201 -67.760 -41.923 1.00 48.34 68 PHE B N 1
ATOM 3059 C CA . PHE B 1 68 ? 28.410 -66.776 -41.189 1.00 46.93 68 PHE B CA 1
ATOM 3060 C C . PHE B 1 68 ? 29.163 -65.443 -41.124 1.00 44.66 68 PHE B C 1
ATOM 3061 O O . PHE B 1 68 ? 30.398 -65.407 -41.161 1.00 42.11 68 PHE B O 1
ATOM 3069 N N . ASP B 1 69 ? 28.396 -64.358 -41.050 1.00 42.80 69 ASP B N 1
ATOM 3070 C CA . ASP B 1 69 ? 28.924 -62.989 -41.073 1.00 43.72 69 ASP B CA 1
ATOM 3071 C C . ASP B 1 69 ? 29.213 -62.426 -39.688 1.00 43.47 69 ASP B C 1
ATOM 3072 O O . ASP B 1 69 ? 29.934 -61.434 -39.565 1.00 44.18 69 ASP B O 1
ATOM 3077 N N . PHE B 1 70 ? 28.616 -63.015 -38.655 1.00 41.51 70 PHE B N 1
ATOM 3078 C CA . PHE B 1 70 ? 28.888 -62.595 -37.285 1.00 40.68 70 PHE B CA 1
ATOM 3079 C C . PHE B 1 70 ? 28.613 -63.711 -36.294 1.00 40.43 70 PHE B C 1
ATOM 3080 O O . PHE B 1 70 ? 27.916 -64.681 -36.611 1.00 39.57 70 PHE B O 1
ATOM 3088 N N . VAL B 1 71 ? 29.151 -63.543 -35.088 1.00 39.69 71 VAL B N 1
ATOM 3089 C CA . VAL B 1 71 ? 28.995 -64.527 -34.026 1.00 39.84 71 VAL B CA 1
ATOM 3090 C C . VAL B 1 71 ? 28.367 -63.864 -32.790 1.00 39.20 71 VAL B C 1
ATOM 3091 O O . VAL B 1 71 ? 28.716 -62.735 -32.430 1.00 37.33 71 VAL B O 1
ATOM 3095 N N . ASP B 1 72 ? 27.412 -64.560 -32.180 1.00 37.73 72 ASP B N 1
ATOM 3096 C CA . ASP B 1 72 ? 26.746 -64.095 -30.973 1.00 37.88 72 ASP B CA 1
ATOM 3097 C C . ASP B 1 72 ? 27.136 -65.029 -29.825 1.00 37.16 72 ASP B C 1
ATOM 3098 O O . ASP B 1 72 ? 26.676 -66.163 -29.773 1.00 38.15 72 ASP B O 1
ATOM 3103 N N . ILE B 1 73 ? 27.975 -64.539 -28.909 1.00 36.11 73 ILE B N 1
ATOM 3104 C CA . ILE B 1 73 ? 28.517 -65.349 -27.818 1.00 35.81 73 ILE B CA 1
ATOM 3105 C C . ILE B 1 73 ? 27.662 -65.163 -26.556 1.00 35.70 73 ILE B C 1
ATOM 3106 O O . ILE B 1 73 ? 27.721 -64.119 -25.895 1.00 35.61 73 ILE B O 1
ATOM 3111 N N . ALA B 1 74 ? 26.862 -66.182 -26.242 1.00 36.45 74 ALA B N 1
ATOM 3112 C CA . ALA B 1 74 ? 25.945 -66.163 -25.096 1.00 35.57 74 ALA B CA 1
ATOM 3113 C C . ALA B 1 74 ? 26.310 -67.215 -24.049 1.00 36.56 74 ALA B C 1
ATOM 3114 O O . ALA B 1 74 ? 25.441 -67.709 -23.310 1.00 36.34 74 ALA B O 1
ATOM 3116 N N . THR B 1 75 ? 27.599 -67.547 -23.979 1.00 36.96 75 THR B N 1
ATOM 3117 C CA . THR B 1 75 ? 28.119 -68.443 -22.955 1.00 36.66 75 THR B CA 1
ATOM 3118 C C . THR B 1 75 ? 28.340 -67.671 -21.654 1.00 36.33 75 THR B C 1
ATOM 3119 O O . THR B 1 75 ? 28.266 -66.437 -21.612 1.00 34.22 75 THR B O 1
ATOM 3123 N N . THR B 1 76 ? 28.632 -68.414 -20.593 1.00 37.08 76 THR B N 1
ATOM 3124 C CA . THR B 1 76 ? 29.059 -67.814 -19.333 1.00 36.93 76 THR B CA 1
ATOM 3125 C C . THR B 1 76 ? 30.487 -67.254 -19.498 1.00 37.20 76 THR B C 1
ATOM 3126 O O . THR B 1 76 ? 31.165 -67.533 -20.496 1.00 37.93 76 THR B O 1
ATOM 3130 N N . VAL B 1 77 ? 30.922 -66.457 -18.527 1.00 35.23 77 VAL B N 1
ATOM 3131 C CA . VAL B 1 77 ? 32.139 -65.638 -18.654 1.00 35.83 77 VAL B CA 1
ATOM 3132 C C . VAL B 1 77 ? 33.430 -66.422 -18.937 1.00 37.03 77 VAL B C 1
ATOM 3133 O O . VAL B 1 77 ? 34.311 -65.912 -19.621 1.00 38.31 77 VAL B O 1
ATOM 3137 N N . GLN B 1 78 ? 33.512 -67.659 -18.448 1.00 39.09 78 GLN B N 1
ATOM 3138 C CA . GLN B 1 78 ? 34.728 -68.477 -18.532 1.00 42.50 78 GLN B CA 1
ATOM 3139 C C . GLN B 1 78 ? 35.278 -68.613 -19.958 1.00 42.86 78 GLN B C 1
ATOM 3140 O O . GLN B 1 78 ? 36.493 -68.585 -20.157 1.00 44.06 78 GLN B O 1
ATOM 3146 N N . SER B 1 79 ? 34.388 -68.754 -20.939 1.00 41.76 79 SER B N 1
ATOM 3147 C CA . SER B 1 79 ? 34.800 -68.969 -22.333 1.00 41.75 79 SER B CA 1
ATOM 3148 C C . SER B 1 79 ? 34.748 -67.713 -23.235 1.00 39.70 79 SER B C 1
ATOM 3149 O O . SER B 1 79 ? 35.022 -67.814 -24.433 1.00 39.56 79 SER B O 1
ATOM 3152 N N . HIS B 1 80 ? 34.437 -66.540 -22.673 1.00 37.94 80 HIS B N 1
ATOM 3153 C CA . HIS B 1 80 ? 34.333 -65.307 -23.469 1.00 36.81 80 HIS B CA 1
ATOM 3154 C C . HIS B 1 80 ? 35.631 -64.943 -24.186 1.00 37.72 80 HIS B C 1
ATOM 3155 O O . HIS B 1 80 ? 35.611 -64.684 -25.396 1.00 36.72 80 HIS B O 1
ATOM 3162 N N . ARG B 1 81 ? 36.748 -64.932 -23.456 1.00 37.10 81 ARG B N 1
ATOM 3163 C CA . ARG B 1 81 ? 38.021 -64.508 -24.039 1.00 37.46 81 ARG B CA 1
ATOM 3164 C C . ARG B 1 81 ? 38.416 -65.386 -25.218 1.00 38.24 81 ARG B C 1
ATOM 3165 O O . ARG B 1 81 ? 38.746 -64.873 -26.285 1.00 38.60 81 ARG B O 1
ATOM 3173 N N . ALA B 1 82 ? 38.378 -66.700 -25.019 1.00 37.72 82 ALA B N 1
ATOM 3174 C CA . ALA B 1 82 ? 38.735 -67.641 -26.073 1.00 38.62 82 ALA B CA 1
ATOM 3175 C C . ALA B 1 82 ? 37.845 -67.492 -27.303 1.00 38.06 82 ALA B C 1
ATOM 3176 O O . ALA B 1 82 ? 38.348 -67.510 -28.423 1.00 37.27 82 ALA B O 1
ATOM 3178 N N . LEU B 1 83 ? 36.538 -67.321 -27.100 1.00 37.49 83 LEU B N 1
ATOM 3179 C CA . LEU B 1 83 ? 35.602 -67.251 -28.230 1.00 37.86 83 LEU B CA 1
ATOM 3180 C C . LEU B 1 83 ? 35.754 -65.961 -29.031 1.00 38.09 83 LEU B C 1
ATOM 3181 O O . LEU B 1 83 ? 35.671 -65.992 -30.264 1.00 37.82 83 LEU B O 1
ATOM 3186 N N . VAL B 1 84 ? 35.991 -64.842 -28.339 1.00 38.50 84 VAL B N 1
ATOM 3187 C CA . VAL B 1 84 ? 36.262 -63.549 -29.002 1.00 38.70 84 VAL B CA 1
ATOM 3188 C C . VAL B 1 84 ? 37.589 -63.602 -29.783 1.00 40.21 84 VAL B C 1
ATOM 3189 O O . VAL B 1 84 ? 37.677 -63.093 -30.902 1.00 40.95 84 VAL B O 1
ATOM 3193 N N . GLU B 1 85 ? 38.610 -64.214 -29.191 1.00 41.58 85 GLU B N 1
ATOM 3194 C CA . GLU B 1 85 ? 39.894 -64.424 -29.877 1.00 42.75 85 GLU B CA 1
ATOM 3195 C C . GLU B 1 85 ? 39.772 -65.329 -31.123 1.00 43.92 85 GLU B C 1
ATOM 3196 O O . GLU B 1 85 ? 40.433 -65.071 -32.132 1.00 44.08 85 GLU B O 1
ATOM 3202 N N . MET B 1 86 ? 38.936 -66.371 -31.042 1.00 43.36 86 MET B N 1
ATOM 3203 C CA . MET B 1 86 ? 38.627 -67.230 -32.193 1.00 45.78 86 MET B CA 1
ATOM 3204 C C . MET B 1 86 ? 37.911 -66.434 -33.291 1.00 45.25 86 MET B C 1
ATOM 3205 O O . MET B 1 86 ? 38.195 -66.613 -34.482 1.00 44.00 86 MET B O 1
ATOM 3210 N N . ALA B 1 87 ? 36.976 -65.573 -32.880 1.00 41.95 87 ALA B N 1
ATOM 3211 C CA . ALA B 1 87 ? 36.249 -64.716 -33.812 1.00 41.32 87 ALA B CA 1
ATOM 3212 C C . ALA B 1 87 ? 37.202 -63.772 -34.543 1.00 41.23 87 ALA B C 1
ATOM 3213 O O . ALA B 1 87 ? 37.163 -63.674 -35.770 1.00 38.94 87 ALA B O 1
ATOM 3215 N N . ALA B 1 88 ? 38.061 -63.094 -33.787 1.00 40.28 88 ALA B N 1
ATOM 3216 C CA . ALA B 1 88 ? 39.025 -62.154 -34.368 1.00 41.42 88 ALA B CA 1
ATOM 3217 C C . ALA B 1 88 ? 40.016 -62.837 -35.315 1.00 43.18 88 ALA B C 1
ATOM 3218 O O . ALA B 1 88 ? 40.307 -62.302 -36.387 1.00 43.10 88 ALA B O 1
ATOM 3220 N N . ALA B 1 89 ? 40.513 -64.015 -34.934 1.00 42.69 89 ALA B N 1
ATOM 3221 C CA . ALA B 1 89 ? 41.417 -64.788 -35.802 1.00 44.69 89 ALA B CA 1
ATOM 3222 C C . ALA B 1 89 ? 40.753 -65.240 -37.113 1.00 44.98 89 ALA B C 1
ATOM 3223 O O . ALA B 1 89 ? 41.427 -65.367 -38.127 1.00 46.66 89 ALA B O 1
ATOM 3225 N N . HIS B 1 90 ? 39.442 -65.477 -37.073 1.00 46.04 90 HIS B N 1
ATOM 3226 C CA . HIS B 1 90 ? 38.646 -65.837 -38.258 1.00 47.29 90 HIS B CA 1
ATOM 3227 C C . HIS B 1 90 ? 37.956 -64.637 -38.947 1.00 49.46 90 HIS B C 1
ATOM 3228 O O . HIS B 1 90 ? 37.127 -64.840 -39.842 1.00 49.14 90 HIS B O 1
ATOM 3235 N N . LYS B 1 91 ? 38.310 -63.408 -38.548 1.00 50.66 91 LYS B N 1
ATOM 3236 C CA . LYS B 1 91 ? 37.749 -62.172 -39.109 1.00 54.69 91 LYS B CA 1
ATOM 3237 C C . LYS B 1 91 ? 36.211 -62.126 -39.054 1.00 50.36 91 LYS B C 1
ATOM 3238 O O . LYS B 1 91 ? 35.574 -61.650 -39.988 1.00 51.30 91 LYS B O 1
ATOM 3244 N N . VAL B 1 92 ? 35.629 -62.618 -37.959 1.00 46.79 92 VAL B N 1
ATOM 3245 C CA . VAL B 1 92 ? 34.173 -62.657 -37.791 1.00 45.77 92 VAL B CA 1
ATOM 3246 C C . VAL B 1 92 ? 33.738 -61.633 -36.741 1.00 44.48 92 VAL B C 1
ATOM 3247 O O . VAL B 1 92 ? 34.122 -61.759 -35.574 1.00 45.17 92 VAL B O 1
ATOM 3251 N N . PRO B 1 93 ? 32.938 -60.616 -37.142 1.00 43.21 93 PRO B N 1
ATOM 3252 C CA . PRO B 1 93 ? 32.375 -59.674 -36.162 1.00 41.47 93 PRO B CA 1
ATOM 3253 C C . PRO B 1 93 ? 31.665 -60.396 -35.010 1.00 39.87 93 PRO B C 1
ATOM 3254 O O . PRO B 1 93 ? 30.969 -61.387 -35.239 1.00 38.94 93 PRO B O 1
ATOM 3258 N N . ALA B 1 94 ? 31.853 -59.905 -33.787 1.00 39.97 94 ALA B N 1
ATOM 3259 C CA . ALA B 1 94 ? 31.493 -60.663 -32.579 1.00 38.42 94 ALA B CA 1
ATOM 3260 C C . ALA B 1 94 ? 30.666 -59.853 -31.594 1.00 36.26 94 ALA B C 1
ATOM 3261 O O . ALA B 1 94 ? 30.986 -58.695 -31.322 1.00 34.69 94 ALA B O 1
ATOM 3263 N N . ILE B 1 95 ? 29.602 -60.473 -31.079 1.00 35.12 95 ILE B N 1
ATOM 3264 C CA . ILE B 1 95 ? 28.863 -59.962 -29.933 1.00 35.99 95 ILE B CA 1
ATOM 3265 C C . ILE B 1 95 ? 29.190 -60.886 -28.771 1.00 35.19 95 ILE B C 1
ATOM 3266 O O . ILE B 1 95 ? 29.188 -62.104 -28.941 1.00 36.01 95 ILE B O 1
ATOM 3271 N N . CYS B 1 96 ? 29.452 -60.310 -27.599 1.00 35.54 96 CYS B N 1
ATOM 3272 C CA . CYS B 1 96 ? 29.816 -61.081 -26.407 1.00 35.02 96 CYS B CA 1
ATOM 3273 C C . CYS B 1 96 ? 28.950 -60.671 -25.222 1.00 34.44 96 CYS B C 1
ATOM 3274 O O . CYS B 1 96 ? 28.826 -59.490 -24.933 1.00 33.00 96 CYS B O 1
ATOM 3277 N N . GLN B 1 97 ? 28.347 -61.649 -24.553 1.00 33.18 97 GLN B N 1
ATOM 3278 C CA . GLN B 1 97 ? 27.515 -61.374 -23.380 1.00 33.05 97 GLN B CA 1
ATOM 3279 C C . GLN B 1 97 ? 28.329 -60.787 -22.238 1.00 32.51 97 GLN B C 1
ATOM 3280 O O . GLN B 1 97 ? 29.559 -60.897 -22.201 1.00 32.63 97 GLN B O 1
ATOM 3286 N N . LYS B 1 98 ? 27.622 -60.133 -21.328 1.00 32.91 98 LYS B N 1
ATOM 3287 C CA . LYS B 1 98 ? 28.192 -59.704 -20.054 1.00 34.08 98 LYS B CA 1
ATOM 3288 C C . LYS B 1 98 ? 28.214 -60.902 -19.083 1.00 35.60 98 LYS B C 1
ATOM 3289 O O . LYS B 1 98 ? 27.511 -61.887 -19.318 1.00 36.85 98 LYS B O 1
ATOM 3295 N N . PRO B 1 99 ? 29.040 -60.873 -18.030 1.00 36.18 99 PRO B N 1
ATOM 3296 C CA . PRO B 1 99 ? 30.164 -59.945 -17.891 1.00 36.07 99 PRO B CA 1
ATOM 3297 C C . PRO B 1 99 ? 31.182 -60.154 -19.013 1.00 36.62 99 PRO B C 1
ATOM 3298 O O . PRO B 1 99 ? 31.454 -61.293 -19.380 1.00 34.77 99 PRO B O 1
ATOM 3302 N N . PHE B 1 100 ? 31.726 -59.057 -19.533 1.00 36.66 100 PHE B N 1
ATOM 3303 C CA . PHE B 1 100 ? 32.584 -59.075 -20.719 1.00 38.13 100 PHE B CA 1
ATOM 3304 C C . PHE B 1 100 ? 33.717 -60.097 -20.586 1.00 38.01 100 PHE B C 1
ATOM 3305 O O . PHE B 1 100 ? 33.913 -60.938 -21.474 1.00 37.48 100 PHE B O 1
ATOM 3313 N N . ALA B 1 101 ? 34.426 -60.024 -19.463 1.00 36.22 101 ALA B N 1
ATOM 3314 C CA . ALA B 1 101 ? 35.570 -60.884 -19.179 1.00 37.96 101 ALA B CA 1
ATOM 3315 C C . ALA B 1 101 ? 35.688 -61.144 -17.683 1.00 38.54 101 ALA B C 1
ATOM 3316 O O . ALA B 1 101 ? 34.929 -60.595 -16.892 1.00 36.93 101 ALA B O 1
ATOM 3318 N N . LYS B 1 102 ? 36.638 -61.995 -17.305 1.00 41.72 102 LYS B N 1
ATOM 3319 C CA . LYS B 1 102 ? 36.906 -62.285 -15.891 1.00 44.72 102 LYS B CA 1
ATOM 3320 C C . LYS B 1 102 ? 37.650 -61.140 -15.196 1.00 44.33 102 LYS B C 1
ATOM 3321 O O . LYS B 1 102 ? 37.570 -61.012 -13.983 1.00 44.37 102 LYS B O 1
ATOM 3327 N N . SER B 1 103 ? 38.388 -60.338 -15.967 1.00 43.35 103 SER B N 1
ATOM 3328 C CA . SER B 1 103 ? 39.145 -59.197 -15.445 1.00 42.51 103 SER B CA 1
ATOM 3329 C C . SER B 1 103 ? 39.222 -58.080 -16.481 1.00 42.82 103 SER B C 1
ATOM 3330 O O . SER B 1 103 ? 38.988 -58.302 -17.674 1.00 42.36 103 SER B O 1
ATOM 3333 N N . LEU B 1 104 ? 39.563 -56.882 -16.019 1.00 41.43 104 LEU B N 1
ATOM 3334 C CA . LEU B 1 104 ? 39.783 -55.745 -16.907 1.00 42.07 104 LEU B CA 1
ATOM 3335 C C . LEU B 1 104 ? 40.919 -56.051 -17.881 1.00 41.96 104 LEU B C 1
ATOM 3336 O O . LEU B 1 104 ? 40.802 -55.793 -19.078 1.00 42.85 104 LEU B O 1
ATOM 3341 N N . SER B 1 105 ? 42.000 -56.620 -17.354 1.00 41.59 105 SER B N 1
ATOM 3342 C CA . SER B 1 105 ? 43.139 -57.073 -18.158 1.00 42.81 105 SER B CA 1
ATOM 3343 C C . SER B 1 105 ? 42.732 -57.957 -19.353 1.00 41.13 105 SER B C 1
ATOM 3344 O O . SER B 1 105 ? 43.199 -57.740 -20.475 1.00 41.67 105 SER B O 1
ATOM 3347 N N . ASP B 1 106 ? 41.863 -58.941 -19.109 1.00 39.88 106 ASP B N 1
ATOM 3348 C CA . ASP B 1 106 ? 41.338 -59.796 -20.185 1.00 39.08 106 ASP B CA 1
ATOM 3349 C C . ASP B 1 106 ? 40.482 -59.010 -21.172 1.00 38.37 106 ASP B C 1
ATOM 3350 O O . ASP B 1 106 ? 40.586 -59.222 -22.379 1.00 38.06 106 ASP B O 1
ATOM 3355 N N . ALA B 1 107 ? 39.637 -58.116 -20.653 1.00 36.33 107 ALA B N 1
ATOM 3356 C CA . ALA B 1 107 ? 38.763 -57.299 -21.490 1.00 36.28 107 ALA B CA 1
ATOM 3357 C C . ALA B 1 107 ? 39.571 -56.445 -22.462 1.00 36.95 107 ALA B C 1
ATOM 3358 O O . ALA B 1 107 ? 39.299 -56.456 -23.670 1.00 36.37 107 ALA B O 1
ATOM 3360 N N . LYS B 1 108 ? 40.557 -55.718 -21.934 1.00 37.19 108 LYS B N 1
ATOM 3361 C CA . LYS B 1 108 ? 41.457 -54.899 -22.765 1.00 39.22 108 LYS B CA 1
ATOM 3362 C C . LYS B 1 108 ? 42.128 -55.725 -23.857 1.00 39.65 108 LYS B C 1
ATOM 3363 O O . LYS B 1 108 ? 42.238 -55.266 -24.990 1.00 39.64 108 LYS B O 1
ATOM 3369 N N . ALA B 1 109 ? 42.587 -56.931 -23.508 1.00 40.00 109 ALA B N 1
ATOM 3370 C CA . ALA B 1 109 ? 43.231 -57.825 -24.485 1.00 41.13 109 ALA B CA 1
ATOM 3371 C C . ALA B 1 109 ? 42.263 -58.253 -25.591 1.00 41.02 109 ALA B C 1
ATOM 3372 O O . ALA B 1 109 ? 42.650 -58.337 -26.756 1.00 40.06 109 ALA B O 1
ATOM 3374 N N . MET B 1 110 ? 41.005 -58.498 -25.221 1.00 40.58 110 MET B N 1
ATOM 3375 C CA . MET B 1 110 ? 39.972 -58.872 -26.190 1.00 40.58 110 MET B CA 1
ATOM 3376 C C . MET B 1 110 ? 39.648 -57.710 -27.123 1.00 40.35 110 MET B C 1
ATOM 3377 O O . MET B 1 110 ? 39.453 -57.910 -28.323 1.00 38.10 110 MET B O 1
ATOM 3382 N N . VAL B 1 111 ? 39.586 -56.504 -26.560 1.00 40.16 111 VAL B N 1
ATOM 3383 C CA . VAL B 1 111 ? 39.363 -55.287 -27.345 1.00 40.37 111 VAL B CA 1
ATOM 3384 C C . VAL B 1 111 ? 40.510 -55.053 -28.337 1.00 41.46 111 VAL B C 1
ATOM 3385 O O . VAL B 1 111 ? 40.259 -54.774 -29.519 1.00 39.82 111 VAL B O 1
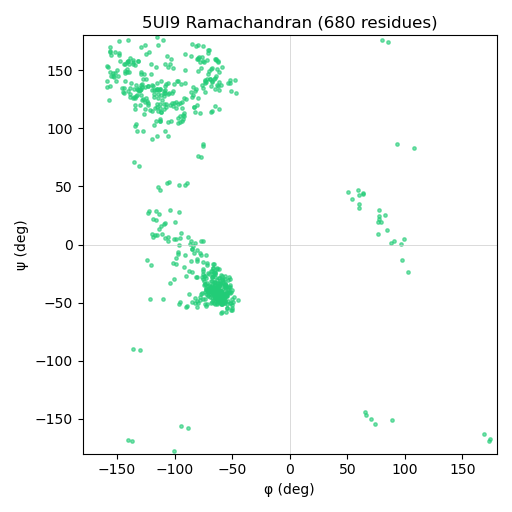ATOM 3389 N N . ARG B 1 112 ? 41.746 -55.173 -27.854 1.00 41.17 112 ARG B N 1
ATOM 3390 C CA . ARG B 1 112 ? 42.936 -54.943 -28.682 1.00 43.75 112 ARG B CA 1
ATOM 3391 C C . ARG B 1 112 ? 43.009 -55.944 -29.849 1.00 45.24 112 ARG B C 1
ATOM 3392 O O . ARG B 1 112 ? 43.312 -55.561 -30.983 1.00 45.67 112 ARG B O 1
ATOM 3395 N N . THR B 1 113 ? 42.693 -57.208 -29.576 1.00 44.60 113 THR B N 1
ATOM 3396 C CA . THR B 1 113 ? 42.698 -58.239 -30.610 1.00 47.14 113 THR B CA 1
ATOM 3397 C C . THR B 1 113 ? 41.670 -57.978 -31.724 1.00 46.88 113 THR B C 1
ATOM 3398 O O . THR B 1 113 ? 41.963 -58.194 -32.901 1.00 46.91 113 THR B O 1
ATOM 3402 N N . CYS B 1 114 ? 40.480 -57.510 -31.357 1.00 45.34 114 CYS B N 1
ATOM 3403 C CA . CYS B 1 114 ? 39.447 -57.194 -32.350 1.00 45.71 114 CYS B CA 1
ATOM 3404 C C . CYS B 1 114 ? 39.769 -55.915 -33.141 1.00 47.12 114 CYS B C 1
ATOM 3405 O O . CYS B 1 114 ? 39.534 -55.861 -34.357 1.00 47.07 114 CYS B O 1
ATOM 3408 N N . GLU B 1 115 ? 40.320 -54.904 -32.465 1.00 47.52 115 GLU B N 1
ATOM 3409 C CA . GLU B 1 115 ? 40.848 -53.714 -33.155 1.00 50.94 115 GLU B CA 1
ATOM 3410 C C . GLU B 1 115 ? 41.963 -54.054 -34.159 1.00 51.72 115 GLU B C 1
ATOM 3411 O O . GLU B 1 115 ? 41.991 -53.482 -35.250 1.00 52.31 115 GLU B O 1
ATOM 3417 N N . ASN B 1 116 ? 42.855 -54.986 -33.805 1.00 51.78 116 ASN B N 1
ATOM 3418 C CA . ASN B 1 116 ? 43.928 -55.428 -34.721 1.00 54.62 116 ASN B CA 1
ATOM 3419 C C . ASN B 1 116 ? 43.404 -56.264 -35.890 1.00 53.97 116 ASN B C 1
ATOM 3420 O O . ASN B 1 116 ? 43.928 -56.169 -36.998 1.00 53.44 116 ASN B O 1
ATOM 3425 N N . ALA B 1 117 ? 42.377 -57.077 -35.642 1.00 52.80 117 ALA B N 1
ATOM 3426 C CA . ALA B 1 117 ? 41.709 -57.844 -36.706 1.00 52.46 117 ALA B CA 1
ATOM 3427 C C . ALA B 1 117 ? 40.737 -57.008 -37.549 1.00 53.43 117 ALA B C 1
ATOM 3428 O O . ALA B 1 117 ? 40.197 -57.516 -38.533 1.00 52.05 117 ALA B O 1
ATOM 3430 N N . ASP B 1 118 ? 40.491 -55.756 -37.148 1.00 54.92 118 ASP B N 1
ATOM 3431 C CA . ASP B 1 118 ? 39.605 -54.835 -37.865 1.00 56.89 118 ASP B CA 1
ATOM 3432 C C . ASP B 1 118 ? 38.176 -55.395 -37.941 1.00 54.44 118 ASP B C 1
ATOM 3433 O O . ASP B 1 118 ? 37.532 -55.329 -38.987 1.00 55.31 118 ASP B O 1
ATOM 3438 N N . ILE B 1 119 ? 37.695 -55.955 -36.826 1.00 52.18 119 ILE B N 1
ATOM 3439 C CA . ILE B 1 119 ? 36.301 -56.420 -36.721 1.00 50.28 119 ILE B CA 1
ATOM 3440 C C . ILE B 1 119 ? 35.556 -55.705 -35.590 1.00 47.92 119 ILE B C 1
ATOM 3441 O O . ILE B 1 119 ? 36.160 -55.378 -34.564 1.00 46.11 119 ILE B O 1
ATOM 3446 N N . PRO B 1 120 ? 34.240 -55.467 -35.774 1.00 47.21 120 PRO B N 1
ATOM 3447 C CA . PRO B 1 120 ? 33.429 -54.954 -34.675 1.00 45.43 120 PRO B CA 1
ATOM 3448 C C . PRO B 1 120 ? 33.300 -55.936 -33.500 1.00 43.64 120 PRO B C 1
ATOM 3449 O O . PRO B 1 120 ? 33.236 -57.159 -33.704 1.00 42.30 120 PRO B O 1
ATOM 3453 N N . LEU B 1 121 ? 33.283 -55.377 -32.291 1.00 40.97 121 LEU B N 1
ATOM 3454 C CA . LEU B 1 121 ? 33.059 -56.119 -31.056 1.00 39.55 121 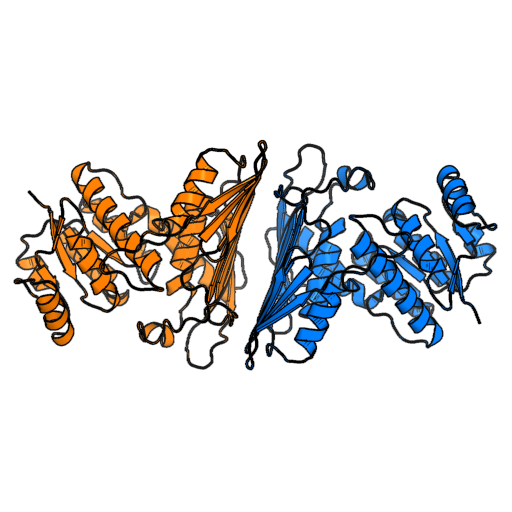LEU B CA 1
ATOM 3455 C C . LEU B 1 121 ? 32.060 -55.321 -30.226 1.00 38.16 121 LEU B C 1
ATOM 3456 O O . LEU B 1 121 ? 32.353 -54.188 -29.838 1.00 38.33 121 LEU B O 1
ATOM 3461 N N . MET B 1 122 ? 30.887 -55.904 -29.982 1.00 36.97 122 MET B N 1
ATOM 3462 C CA . MET B 1 122 ? 29.870 -55.305 -29.112 1.00 37.61 122 MET B CA 1
ATOM 3463 C C . MET B 1 122 ? 29.650 -56.194 -27.895 1.00 35.82 122 MET B C 1
ATOM 3464 O O . MET B 1 122 ? 29.493 -57.401 -28.033 1.00 36.01 122 MET B O 1
ATOM 3469 N N . VAL B 1 123 ? 29.635 -55.597 -26.708 1.00 34.41 123 VAL B N 1
ATOM 3470 C CA . VAL B 1 123 ? 29.210 -56.316 -25.518 1.00 34.73 123 VAL B CA 1
ATOM 3471 C C . VAL B 1 123 ? 27.685 -56.272 -25.502 1.00 34.05 123 VAL B C 1
ATOM 3472 O O . VAL B 1 123 ? 27.094 -55.204 -25.714 1.00 32.20 123 VAL B O 1
ATOM 3476 N N . HIS B 1 124 ? 27.047 -57.423 -25.287 1.00 33.46 124 HIS B N 1
ATOM 3477 C CA . HIS B 1 124 ? 25.591 -57.463 -25.131 1.00 33.63 124 HIS B CA 1
ATOM 3478 C C . HIS B 1 124 ? 25.281 -56.933 -23.729 1.00 34.47 124 HIS B C 1
ATOM 3479 O O . HIS B 1 124 ? 25.190 -57.695 -22.760 1.00 33.71 124 HIS B O 1
ATOM 3486 N N . GLU B 1 125 ? 25.161 -55.606 -23.656 1.00 34.34 125 GLU B N 1
ATOM 3487 C CA . GLU B 1 125 ? 24.882 -54.883 -22.433 1.00 35.11 125 GLU B CA 1
ATOM 3488 C C . GLU B 1 125 ? 23.566 -54.153 -22.668 1.00 34.64 125 GLU B C 1
ATOM 3489 O O . GLU B 1 125 ? 23.552 -53.027 -23.178 1.00 34.91 125 GLU B O 1
ATOM 3495 N N . ASN B 1 126 ? 22.465 -54.813 -22.313 1.00 32.27 126 ASN B N 1
ATOM 3496 C CA . ASN B 1 126 ? 21.141 -54.409 -22.803 1.00 33.19 126 ASN B CA 1
ATOM 3497 C C . ASN B 1 126 ? 20.316 -53.517 -21.865 1.00 32.53 126 ASN B C 1
ATOM 3498 O O . ASN B 1 126 ? 19.282 -53.001 -22.276 1.00 32.74 126 ASN B O 1
ATOM 3503 N N . PHE B 1 127 ? 20.767 -53.311 -20.629 1.00 32.81 127 PHE B N 1
ATOM 3504 C CA . PHE B 1 127 ? 19.997 -52.493 -19.687 1.00 33.00 127 PHE B CA 1
ATOM 3505 C C . PHE B 1 127 ? 19.784 -51.047 -20.165 1.00 33.02 127 PHE B C 1
ATOM 3506 O O . PHE B 1 127 ? 18.660 -50.536 -20.079 1.00 33.31 127 PHE B O 1
ATOM 3514 N N . ARG B 1 128 ? 20.824 -50.411 -20.707 1.00 32.19 128 ARG B N 1
ATOM 3515 C CA . ARG B 1 128 ? 20.688 -49.069 -21.304 1.00 33.70 128 ARG B CA 1
ATOM 3516 C C . ARG B 1 128 ? 19.748 -49.018 -22.525 1.00 35.08 128 ARG B C 1
ATOM 3517 O O . ARG B 1 128 ? 19.269 -47.942 -22.895 1.00 36.72 128 ARG B O 1
ATOM 3525 N N . TRP B 1 129 ? 19.519 -50.166 -23.162 1.00 34.95 129 TRP B N 1
ATOM 3526 C CA . TRP B 1 129 ? 18.562 -50.277 -24.268 1.00 36.06 129 TRP B CA 1
ATOM 3527 C C . TRP B 1 129 ? 17.103 -50.492 -23.834 1.00 35.51 129 TRP B C 1
ATOM 3528 O O . TRP B 1 129 ? 16.230 -50.582 -24.695 1.00 34.14 129 TRP B O 1
ATOM 3539 N N . GLN B 1 130 ? 16.841 -50.576 -22.525 1.00 33.76 130 GLN B N 1
ATOM 3540 C CA . GLN B 1 130 ? 15.465 -50.664 -22.022 1.00 34.24 130 GLN B CA 1
ATOM 3541 C C . GLN B 1 130 ? 14.715 -49.369 -22.318 1.00 34.35 130 GLN B C 1
ATOM 3542 O O . GLN B 1 130 ? 15.276 -48.273 -22.242 1.00 34.86 130 GLN B O 1
ATOM 3548 N N . THR B 1 131 ? 13.443 -49.510 -22.661 1.00 36.12 131 THR B N 1
ATOM 3549 C CA . THR B 1 131 ? 12.577 -48.371 -22.994 1.00 35.21 131 THR B CA 1
ATOM 3550 C C . THR B 1 131 ? 12.582 -47.272 -21.919 1.00 32.99 131 THR B C 1
ATOM 3551 O O . THR B 1 131 ? 12.806 -46.103 -22.251 1.00 31.59 131 THR B O 1
ATOM 3555 N N . PRO B 1 132 ? 12.376 -47.637 -20.634 1.00 31.48 132 PRO B N 1
ATOM 3556 C CA . PRO B 1 132 ? 12.434 -46.593 -19.591 1.00 30.74 132 PRO B CA 1
ATOM 3557 C C . PRO B 1 132 ? 13.795 -45.901 -19.436 1.00 29.75 132 PRO B C 1
ATOM 3558 O O . PRO B 1 132 ? 13.835 -44.701 -19.188 1.00 28.54 132 PRO B O 1
ATOM 3562 N N . ILE B 1 133 ? 14.891 -46.635 -19.617 1.00 29.48 133 ILE B N 1
ATOM 3563 C CA . ILE B 1 133 ? 16.224 -46.050 -19.496 1.00 30.75 133 ILE B CA 1
ATOM 3564 C C . ILE B 1 133 ? 16.500 -45.119 -20.673 1.00 31.91 133 ILE B C 1
ATOM 3565 O O . ILE B 1 133 ? 17.037 -44.024 -20.489 1.00 30.24 133 ILE B O 1
ATOM 3570 N N . GLN B 1 134 ? 16.128 -45.562 -21.873 1.00 32.69 134 GLN B N 1
ATOM 3571 C CA . GLN B 1 134 ? 16.161 -44.701 -23.061 1.00 33.94 134 GLN B CA 1
ATOM 3572 C C . GLN B 1 134 ? 15.354 -43.423 -22.869 1.00 33.38 134 GLN B C 1
ATOM 3573 O O . GLN B 1 134 ? 15.800 -42.347 -23.266 1.00 34.00 134 GLN B O 1
ATOM 3579 N N . ALA B 1 135 ? 14.176 -43.536 -22.257 1.00 32.88 135 ALA B N 1
ATOM 3580 C CA . ALA B 1 135 ? 13.332 -42.362 -22.005 1.00 32.29 135 ALA B CA 1
ATOM 3581 C C . ALA B 1 135 ? 14.017 -41.360 -21.066 1.00 31.38 135 ALA B C 1
ATOM 3582 O O . ALA B 1 135 ? 13.997 -40.158 -21.330 1.00 31.60 135 ALA B O 1
ATOM 3584 N N . VAL B 1 136 ? 14.642 -41.853 -19.997 1.00 31.10 136 VAL B N 1
ATOM 3585 C CA . VAL B 1 136 ? 15.377 -40.992 -19.058 1.00 30.85 136 VAL B CA 1
ATOM 3586 C C . VAL B 1 136 ? 16.504 -40.248 -19.785 1.00 32.25 136 VAL B C 1
ATOM 3587 O O . VAL B 1 136 ? 16.676 -39.036 -19.612 1.00 32.28 136 VAL B O 1
ATOM 3591 N N . LYS B 1 137 ? 17.257 -40.984 -20.600 1.00 33.51 137 LYS B N 1
ATOM 3592 C CA . LYS B 1 137 ? 18.333 -40.409 -21.420 1.00 35.33 137 LYS B CA 1
ATOM 3593 C C . LYS B 1 137 ? 17.811 -39.289 -22.317 1.00 34.07 137 LYS B C 1
ATOM 3594 O O . LYS B 1 137 ? 18.399 -38.205 -22.364 1.00 33.07 137 LYS B O 1
ATOM 3600 N N . ALA B 1 138 ? 16.701 -39.547 -23.007 1.00 34.68 138 ALA B N 1
ATOM 3601 C CA . ALA B 1 138 ? 16.109 -38.546 -23.917 1.00 37.18 138 ALA B CA 1
ATOM 3602 C C . ALA B 1 138 ? 15.686 -37.280 -23.174 1.00 36.00 138 ALA B C 1
ATOM 3603 O O . ALA B 1 138 ? 15.942 -36.173 -23.641 1.00 36.40 138 ALA B O 1
ATOM 3605 N N . VAL B 1 139 ? 15.062 -37.444 -22.010 1.00 34.96 139 VAL B N 1
ATOM 3606 C CA . VAL B 1 139 ? 14.667 -36.290 -21.195 1.00 35.59 139 VAL B CA 1
ATOM 3607 C C . VAL B 1 139 ? 15.897 -35.463 -20.809 1.00 35.12 139 VAL B C 1
ATOM 3608 O O . VAL B 1 139 ? 15.892 -34.250 -20.934 1.00 34.46 139 VAL B O 1
ATOM 3612 N N . LEU B 1 140 ? 16.942 -36.127 -20.333 1.00 38.25 140 LEU B N 1
ATOM 3613 C CA . LEU B 1 140 ? 18.133 -35.421 -19.864 1.00 39.32 140 LEU B CA 1
ATOM 3614 C C . LEU B 1 140 ? 18.829 -34.688 -21.008 1.00 38.18 140 LEU B C 1
ATOM 3615 O O . LEU B 1 140 ? 19.164 -33.509 -20.885 1.00 36.73 140 LEU B O 1
ATOM 3620 N N . GLU B 1 141 ? 19.024 -35.390 -22.123 1.00 39.69 141 GLU B N 1
ATOM 3621 C CA . GLU B 1 141 ? 19.664 -34.802 -23.308 1.00 41.52 141 GLU B CA 1
ATOM 3622 C C . GLU B 1 141 ? 18.892 -33.617 -23.897 1.00 39.26 141 GLU B C 1
ATOM 3623 O O . GLU B 1 141 ? 19.499 -32.716 -24.481 1.00 39.46 141 GLU B O 1
ATOM 3629 N N . SER B 1 142 ? 17.569 -33.598 -23.722 1.00 37.54 142 SER B N 1
ATOM 3630 C CA . SER B 1 142 ? 16.733 -32.480 -24.212 1.00 37.65 142 SER B CA 1
ATOM 3631 C C . SER B 1 142 ? 17.007 -31.134 -23.512 1.00 37.30 142 SER B C 1
ATOM 3632 O O . SER B 1 142 ? 16.592 -30.089 -24.011 1.00 36.36 142 SER B O 1
ATOM 3635 N N . GLY B 1 143 ? 17.666 -31.171 -22.350 1.00 36.66 143 GLY B N 1
ATOM 3636 C CA . GLY B 1 143 ? 17.959 -29.971 -21.565 1.00 35.87 143 GLY B CA 1
ATOM 3637 C C . GLY B 1 143 ? 16.811 -29.566 -20.662 1.00 35.38 143 GLY B C 1
ATOM 3638 O O . GLY B 1 143 ? 16.830 -28.476 -20.097 1.00 35.82 143 GLY B O 1
ATOM 3639 N N . ALA B 1 144 ? 15.833 -30.460 -20.495 1.00 34.66 144 ALA B N 1
ATOM 3640 C CA . ALA B 1 144 ? 14.603 -30.161 -19.773 1.00 33.65 144 ALA B CA 1
ATOM 3641 C C . ALA B 1 144 ? 14.840 -29.873 -18.297 1.00 32.73 144 ALA B C 1
ATOM 3642 O O . ALA B 1 144 ? 14.103 -29.095 -17.706 1.00 31.83 144 ALA B O 1
ATOM 3644 N N . ILE B 1 145 ? 15.850 -30.506 -17.703 1.00 32.33 145 ILE B N 1
ATOM 3645 C CA . ILE B 1 145 ? 16.166 -30.277 -16.283 1.00 32.64 145 ILE B CA 1
ATOM 3646 C C . ILE B 1 145 ? 17.505 -29.552 -16.070 1.00 32.80 145 ILE B C 1
ATOM 3647 O O . ILE B 1 145 ? 18.019 -29.500 -14.942 1.00 32.02 145 ILE B O 1
ATOM 3652 N N . GLY B 1 146 ? 18.033 -28.952 -17.134 1.00 32.84 146 GLY B N 1
ATOM 3653 C CA . GLY B 1 146 ? 19.342 -28.305 -17.096 1.00 34.55 146 GLY B CA 1
ATOM 3654 C C . GLY B 1 146 ? 20.480 -29.305 -16.985 1.00 35.18 146 GLY B C 1
ATOM 3655 O O . GLY B 1 146 ? 20.366 -30.441 -17.456 1.00 34.35 146 GLY B O 1
ATOM 3656 N N . GLU B 1 147 ? 21.574 -28.879 -16.356 1.00 37.27 147 GLU B N 1
ATOM 3657 C CA . GLU B 1 147 ? 22.771 -29.713 -16.216 1.00 39.01 147 GLU B CA 1
ATOM 3658 C C . GLU B 1 147 ? 22.602 -30.634 -15.002 1.00 36.22 147 GLU B C 1
ATOM 3659 O O . GLU B 1 147 ? 22.283 -30.157 -13.923 1.00 35.09 147 GLU B O 1
ATOM 3665 N N . PRO B 1 148 ? 22.820 -31.948 -15.171 1.00 34.32 148 PRO B N 1
ATOM 3666 C CA . PRO B 1 148 ? 22.659 -32.856 -14.038 1.00 33.52 148 PRO B CA 1
ATOM 3667 C C . PRO B 1 148 ? 23.797 -32.716 -13.026 1.00 32.79 148 PRO B C 1
ATOM 3668 O O . PRO B 1 148 ? 24.949 -32.555 -13.427 1.00 32.01 148 PRO B O 1
ATOM 3672 N N . PHE B 1 149 ? 23.475 -32.756 -11.734 1.00 31.44 149 PHE B N 1
ATOM 3673 C CA . PHE B 1 149 ? 24.503 -32.733 -10.673 1.00 31.82 149 PHE B CA 1
ATOM 3674 C C . PHE B 1 149 ? 24.468 -33.907 -9.684 1.00 31.83 149 PHE B C 1
ATOM 3675 O O . PHE B 1 149 ? 25.437 -34.119 -8.942 1.00 30.46 149 PHE B O 1
ATOM 3683 N N . TRP B 1 150 ? 23.383 -34.679 -9.682 1.00 30.86 150 TRP B N 1
ATOM 3684 C CA . TRP B 1 150 ? 23.241 -35.788 -8.761 1.00 30.85 150 TRP B C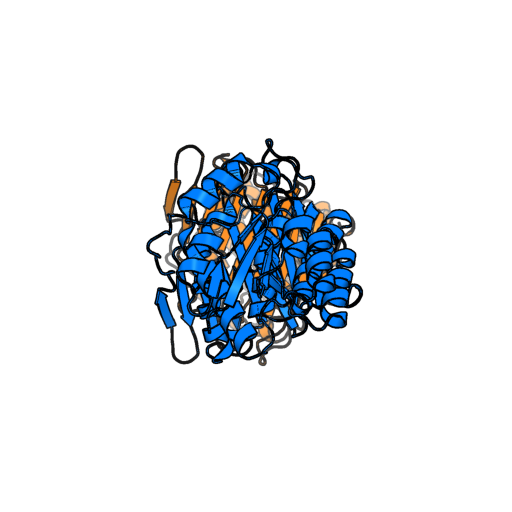A 1
ATOM 3685 C C . TRP B 1 150 ? 22.341 -36.865 -9.351 1.00 30.22 150 TRP B C 1
ATOM 3686 O O . TRP B 1 150 ? 21.378 -36.555 -10.041 1.00 29.19 150 TRP B O 1
ATOM 3697 N N . GLY B 1 151 ? 22.659 -38.125 -9.071 1.00 29.73 151 GLY B N 1
ATOM 3698 C CA . GLY B 1 151 ? 21.807 -39.238 -9.462 1.00 29.40 151 GLY B CA 1
ATOM 3699 C C . GLY B 1 151 ? 21.754 -40.361 -8.443 1.00 29.32 151 GLY B C 1
ATOM 3700 O O . GLY B 1 151 ? 22.656 -40.511 -7.622 1.00 29.54 151 GLY B O 1
ATOM 3701 N N . ARG B 1 152 ? 20.668 -41.127 -8.480 1.00 30.18 152 ARG B N 1
ATOM 3702 C CA . ARG B 1 152 ? 20.589 -42.420 -7.819 1.00 30.89 152 ARG B CA 1
ATOM 3703 C C . ARG B 1 152 ? 20.100 -43.429 -8.835 1.00 31.10 152 ARG B C 1
ATOM 3704 O O . ARG B 1 152 ? 19.121 -43.162 -9.538 1.00 31.24 152 ARG B O 1
ATOM 3712 N N . PHE B 1 153 ? 20.769 -44.581 -8.885 1.00 29.79 153 PHE B N 1
ATOM 3713 C CA . PHE B 1 153 ? 20.398 -45.692 -9.755 1.00 30.61 153 PHE B CA 1
ATOM 3714 C C . PHE B 1 153 ? 20.272 -46.924 -8.870 1.00 31.13 153 PHE B C 1
ATOM 3715 O O . PHE B 1 153 ? 21.271 -47.414 -8.348 1.00 31.54 153 PHE B O 1
ATOM 3723 N N . SER B 1 154 ? 19.048 -47.425 -8.717 1.00 31.66 154 SER B N 1
ATOM 3724 C CA . SER B 1 154 ? 18.730 -48.403 -7.695 1.00 32.96 154 SER B CA 1
ATOM 3725 C C . SER B 1 154 ? 18.035 -49.636 -8.276 1.00 33.61 154 SER B C 1
ATOM 3726 O O . SER B 1 154 ? 17.020 -49.515 -8.950 1.00 35.63 154 SER B O 1
ATOM 3729 N N . PHE B 1 155 ? 18.592 -50.816 -8.010 1.00 33.79 155 PHE B N 1
ATOM 3730 C CA . PHE B 1 155 ? 17.967 -52.100 -8.355 1.00 32.46 155 PHE B CA 1
ATOM 3731 C C . PHE B 1 155 ? 17.949 -52.932 -7.074 1.00 32.50 155 PHE B C 1
ATOM 3732 O O . PHE B 1 155 ? 18.954 -53.531 -6.701 1.00 31.44 155 PHE B O 1
ATOM 3740 N N . ARG B 1 156 ? 16.810 -52.925 -6.386 1.00 33.00 156 ARG B N 1
ATOM 3741 C CA . ARG B 1 156 ? 16.647 -53.639 -5.121 1.00 34.19 156 ARG B CA 1
ATOM 3742 C C . ARG B 1 156 ? 15.502 -54.621 -5.281 1.00 33.96 156 ARG B C 1
ATOM 3743 O O . ARG B 1 156 ? 14.360 -54.212 -5.467 1.00 35.48 156 ARG B O 1
ATOM 3751 N N . SER B 1 157 ? 15.822 -55.909 -5.196 1.00 35.29 157 SER B N 1
ATOM 3752 C CA . SER B 1 157 ? 14.905 -56.987 -5.569 1.00 35.78 157 SER B CA 1
ATOM 3753 C C . SER B 1 157 ? 15.005 -58.136 -4.576 1.00 36.02 157 SER B C 1
ATOM 3754 O O . SER B 1 157 ? 16.014 -58.285 -3.890 1.00 35.21 157 SER B O 1
ATOM 3757 N N . GLY B 1 158 ? 13.931 -58.913 -4.476 1.00 37.56 158 GLY B N 1
ATOM 3758 C CA . GLY B 1 158 ? 13.937 -60.200 -3.766 1.00 38.98 158 GLY B CA 1
ATOM 3759 C C . GLY B 1 158 ? 13.654 -61.356 -4.709 1.00 41.12 158 GLY B C 1
ATOM 3760 O O . GLY B 1 158 ? 13.266 -62.435 -4.268 1.00 41.23 158 GLY B O 1
ATOM 3761 N N . PHE B 1 159 ? 13.871 -61.137 -6.009 1.00 42.20 159 PHE B N 1
ATOM 3762 C CA . PHE B 1 159 ? 13.472 -62.091 -7.035 1.00 42.30 159 PHE B CA 1
ATOM 3763 C C . PHE B 1 159 ? 14.403 -63.295 -7.013 1.00 42.27 159 PHE B C 1
ATOM 3764 O O . PHE B 1 159 ? 15.613 -63.157 -6.817 1.00 39.80 159 PHE B O 1
ATOM 3772 N N . ASP B 1 160 ? 13.828 -64.473 -7.227 1.00 44.72 160 ASP B N 1
ATOM 3773 C CA . ASP B 1 160 ? 14.598 -65.706 -7.343 1.00 46.53 160 ASP B CA 1
ATOM 3774 C C . ASP B 1 160 ? 15.273 -65.826 -8.727 1.00 46.52 160 ASP B C 1
ATOM 3775 O O . ASP B 1 160 ? 14.825 -66.593 -9.589 1.00 45.35 160 ASP B O 1
ATOM 3780 N N . VAL B 1 161 ? 16.354 -65.065 -8.928 1.00 45.10 161 VAL B N 1
ATOM 3781 C CA . VAL B 1 161 ? 17.218 -65.228 -10.117 1.00 45.95 161 VAL B CA 1
ATOM 3782 C C . VAL B 1 161 ? 17.974 -66.559 -10.145 1.00 45.03 161 VAL B C 1
ATOM 3783 O O . VAL B 1 161 ? 18.420 -66.989 -11.208 1.00 42.59 161 VAL B O 1
ATOM 3787 N N . PHE B 1 162 ? 18.112 -67.190 -8.977 1.00 44.94 162 PHE B N 1
ATOM 3788 C CA . PHE B 1 162 ? 18.935 -68.383 -8.802 1.00 45.60 162 PHE B CA 1
ATOM 3789 C C . PHE B 1 162 ? 18.310 -69.629 -9.439 1.00 47.28 162 PHE B C 1
ATOM 3790 O O . PHE B 1 162 ? 19.041 -70.524 -9.858 1.00 46.02 162 PHE B O 1
ATOM 3798 N N . SER B 1 163 ? 16.977 -69.691 -9.522 1.00 49.46 163 SER B N 1
ATOM 3799 C CA . SER B 1 163 ? 16.297 -70.803 -10.217 1.00 52.32 163 SER B CA 1
ATOM 3800 C C . SER B 1 163 ? 16.719 -70.893 -11.678 1.00 51.03 163 SER B C 1
ATOM 3801 O O . SER B 1 163 ? 17.228 -71.921 -12.114 1.00 50.88 163 SER B O 1
ATOM 3804 N N . GLY B 1 164 ? 16.513 -69.810 -12.420 1.00 50.92 164 GLY B N 1
ATOM 3805 C CA . GLY B 1 164 ? 16.920 -69.742 -13.823 1.00 51.29 164 GLY B CA 1
ATOM 3806 C C . GLY B 1 164 ? 18.428 -69.742 -14.049 1.00 50.15 164 GLY B C 1
ATOM 3807 O O . GLY B 1 164 ? 18.888 -70.191 -15.102 1.00 48.97 164 GLY B O 1
ATOM 3808 N N . GLN B 1 165 ? 19.191 -69.237 -13.070 1.00 48.41 165 GLN B N 1
ATOM 3809 C CA . GLN B 1 165 ? 20.643 -69.045 -13.203 1.00 47.81 165 GLN B CA 1
ATOM 3810 C C . GLN B 1 165 ? 21.399 -69.523 -11.942 1.00 48.49 165 GLN B C 1
ATOM 3811 O O . GLN B 1 165 ? 21.931 -68.696 -11.195 1.00 47.61 165 GLN B O 1
ATOM 3817 N N . PRO B 1 166 ? 21.463 -70.860 -11.712 1.00 51.57 166 PRO B N 1
ATOM 3818 C CA . PRO B 1 166 ? 22.055 -71.458 -10.478 1.00 53.30 166 PRO B CA 1
ATOM 3819 C C . PRO B 1 166 ? 23.513 -71.077 -10.151 1.00 52.57 166 PRO B C 1
ATOM 3820 O O . PRO B 1 166 ? 23.870 -70.993 -8.968 1.00 52.11 166 PRO B O 1
ATOM 3824 N N . TYR B 1 167 ? 24.334 -70.878 -11.187 1.00 49.19 167 TYR B N 1
ATOM 3825 C CA . TYR B 1 167 ? 25.731 -70.406 -11.038 1.00 49.06 167 TYR B CA 1
ATOM 3826 C C . TYR B 1 167 ? 25.881 -69.120 -10.205 1.00 49.40 167 TYR B C 1
ATOM 3827 O O . TYR B 1 167 ? 26.915 -68.914 -9.560 1.00 50.87 167 TYR B O 1
ATOM 3836 N N . LEU B 1 168 ? 24.852 -68.274 -10.201 1.00 48.81 168 LEU B N 1
ATOM 3837 C CA . LEU B 1 168 ? 24.860 -67.045 -9.400 1.00 49.20 168 LEU B CA 1
ATOM 3838 C C . LEU B 1 168 ? 25.017 -67.294 -7.897 1.00 50.41 168 LEU B C 1
ATOM 3839 O O . LEU B 1 168 ? 25.655 -66.498 -7.207 1.00 51.48 168 LEU B O 1
ATOM 3844 N N . ALA B 1 169 ? 24.462 -68.403 -7.404 1.00 52.32 169 ALA B N 1
ATOM 3845 C CA . ALA B 1 169 ? 24.585 -68.790 -5.985 1.00 53.31 169 ALA B CA 1
ATOM 3846 C C . ALA B 1 169 ? 25.939 -69.396 -5.583 1.00 53.99 169 ALA B C 1
ATOM 3847 O O . ALA B 1 169 ? 26.182 -69.582 -4.390 1.00 52.63 169 ALA B O 1
ATOM 3849 N N . GLU B 1 170 ? 26.809 -69.694 -6.554 1.00 55.44 170 GLU B N 1
ATOM 3850 C CA . GLU B 1 170 ? 28.037 -70.465 -6.306 1.00 61.03 170 GLU B CA 1
ATOM 3851 C C . GLU B 1 170 ? 29.332 -69.649 -6.263 1.00 62.79 170 GLU B C 1
ATOM 3852 O O . GLU B 1 170 ? 30.243 -70.001 -5.513 1.00 68.42 170 GLU B O 1
ATOM 3858 N N . GLY B 1 171 ? 29.424 -68.578 -7.051 1.00 62.25 171 GLY B N 1
ATOM 3859 C CA . GLY B 1 171 ? 30.632 -67.743 -7.072 1.00 61.68 171 GLY B CA 1
ATOM 3860 C C . GLY B 1 171 ? 30.886 -66.976 -5.777 1.00 62.91 171 GLY B C 1
ATOM 3861 O O . GLY B 1 171 ? 29.945 -66.660 -5.034 1.00 61.83 171 GLY B O 1
ATOM 3862 N N . GLU B 1 172 ? 32.164 -66.698 -5.502 1.00 62.38 172 GLU B N 1
ATOM 3863 C CA . GLU B 1 172 ? 32.571 -65.778 -4.424 1.00 59.15 172 GLU B CA 1
ATOM 3864 C C . GLU B 1 172 ? 32.149 -64.339 -4.754 1.00 55.05 172 GLU B C 1
ATOM 3865 O O . GLU B 1 172 ? 31.870 -63.543 -3.855 1.00 52.14 172 GLU B O 1
ATOM 3867 N N . ARG B 1 173 ? 32.128 -64.025 -6.051 1.00 51.70 173 ARG B N 1
ATOM 3868 C CA . ARG B 1 173 ? 31.567 -62.783 -6.580 1.00 52.13 173 ARG B CA 1
ATOM 3869 C C . ARG B 1 173 ? 30.180 -63.026 -7.175 1.00 49.40 173 ARG B C 1
ATOM 3870 O O . ARG B 1 173 ? 29.990 -63.958 -7.964 1.00 46.34 173 ARG B O 1
ATOM 3878 N N . PHE B 1 174 ? 29.223 -62.173 -6.807 1.00 44.37 174 PHE B N 1
ATOM 3879 C CA . PHE B 1 174 ? 27.852 -62.281 -7.299 1.00 42.15 174 PHE B CA 1
ATOM 3880 C C . PHE B 1 174 ? 27.335 -60.940 -7.828 1.00 39.10 174 PHE B C 1
ATOM 3881 O O . PHE B 1 174 ? 27.521 -60.651 -9.013 1.00 36.10 174 PHE B O 1
ATOM 3889 N N . ILE B 1 175 ? 26.709 -60.126 -6.978 1.00 38.04 175 ILE B N 1
ATOM 3890 C CA . ILE B 1 175 ? 25.810 -59.071 -7.488 1.00 37.12 175 ILE B CA 1
ATOM 3891 C C . ILE B 1 175 ? 26.474 -57.982 -8.331 1.00 36.72 175 ILE B C 1
ATOM 3892 O O . ILE B 1 175 ? 25.877 -57.547 -9.315 1.00 37.93 175 ILE B O 1
ATOM 3897 N N . ILE B 1 176 ? 27.688 -57.550 -7.992 1.00 35.66 176 ILE B N 1
ATOM 3898 C CA . ILE B 1 176 ? 28.326 -56.469 -8.763 1.00 36.37 176 ILE B CA 1
ATOM 3899 C C . ILE B 1 176 ? 28.660 -56.959 -10.179 1.00 37.59 176 ILE B C 1
ATOM 3900 O O . ILE B 1 176 ? 28.338 -56.287 -11.165 1.00 36.68 176 ILE B O 1
ATOM 3905 N N . GLU B 1 177 ? 29.305 -58.123 -10.251 1.00 39.25 177 GLU B N 1
ATOM 3906 C CA . GLU B 1 177 ? 29.666 -58.780 -11.513 1.00 42.01 177 GLU B CA 1
ATOM 3907 C C . GLU B 1 177 ? 28.440 -59.114 -12.377 1.00 40.78 177 GLU B C 1
ATOM 3908 O O . GLU B 1 177 ? 28.458 -58.906 -13.591 1.00 40.32 177 GLU B O 1
ATOM 3914 N N . ASP B 1 178 ? 27.393 -59.639 -11.742 1.00 40.68 178 ASP B N 1
ATOM 3915 C CA . ASP B 1 178 ? 26.176 -60.059 -12.446 1.00 41.52 178 ASP B CA 1
ATOM 3916 C C . ASP B 1 178 ? 25.215 -58.901 -12.779 1.00 39.49 178 ASP B C 1
ATOM 3917 O O . ASP B 1 178 ? 24.804 -58.760 -13.932 1.00 39.06 178 ASP B O 1
ATOM 3922 N N . LEU B 1 179 ? 24.839 -58.112 -11.771 1.00 36.98 179 LEU B N 1
ATOM 3923 C CA . LEU B 1 179 ? 23.766 -57.102 -11.901 1.00 37.52 179 LEU B CA 1
ATOM 3924 C C . LEU B 1 179 ? 24.276 -55.660 -11.855 1.00 37.36 179 LEU B C 1
ATOM 3925 O O . LEU B 1 179 ? 23.876 -54.835 -12.675 1.00 37.58 179 LEU B O 1
ATOM 3930 N N . GLY B 1 180 ? 25.147 -55.354 -10.893 1.00 36.68 180 GLY B N 1
ATOM 3931 C CA . GLY B 1 180 ? 25.767 -54.024 -10.779 1.00 36.97 180 GLY B CA 1
ATOM 3932 C C . GLY B 1 180 ? 26.512 -53.585 -12.030 1.00 36.21 180 GLY B C 1
ATOM 3933 O O . GLY B 1 180 ? 26.653 -52.396 -12.293 1.00 36.28 180 GLY B O 1
ATOM 3934 N N . ILE B 1 181 ? 26.995 -54.552 -12.803 1.00 36.80 181 ILE B N 1
ATOM 3935 C CA . ILE B 1 181 ? 27.568 -54.274 -14.111 1.00 36.80 181 ILE B CA 1
ATOM 3936 C C . ILE B 1 181 ? 26.589 -53.509 -15.037 1.00 36.63 181 ILE B C 1
ATOM 3937 O O . ILE B 1 181 ? 27.008 -52.648 -15.805 1.00 38.80 181 ILE B O 1
ATOM 3942 N N . HIS B 1 182 ? 25.296 -53.820 -14.940 1.00 34.46 182 HIS B N 1
ATOM 3943 C CA . HIS B 1 182 ? 24.246 -53.090 -15.663 1.00 33.39 182 HIS B CA 1
ATOM 3944 C C . HIS B 1 182 ? 24.010 -51.698 -15.088 1.00 32.57 182 HIS B C 1
ATOM 3945 O O . HIS B 1 182 ? 23.991 -50.706 -15.814 1.00 34.40 182 HIS B O 1
ATOM 3952 N N . THR B 1 183 ? 23.805 -51.645 -13.773 1.00 32.56 183 THR B N 1
ATOM 3953 C CA . THR B 1 183 ? 23.491 -50.396 -13.069 1.00 31.57 183 THR B CA 1
ATOM 3954 C C . THR B 1 183 ? 24.626 -49.366 -13.193 1.00 30.68 183 THR B C 1
ATOM 3955 O O . THR B 1 183 ? 24.372 -48.178 -13.368 1.00 31.33 183 THR B O 1
ATOM 3959 N N . LEU B 1 184 ? 25.869 -49.833 -13.109 1.00 31.00 184 LEU B N 1
ATOM 3960 C CA . LEU B 1 184 ? 27.043 -48.981 -13.348 1.00 31.23 184 LEU B CA 1
ATOM 3961 C C . LEU B 1 184 ? 27.089 -48.490 -14.802 1.00 31.40 184 LEU B C 1
ATOM 3962 O O . LEU B 1 184 ? 27.391 -47.313 -15.063 1.00 31.39 184 LEU B O 1
ATOM 3967 N N . ASP B 1 185 ? 26.759 -49.374 -15.742 1.00 31.65 185 ASP B N 1
ATOM 3968 C CA . ASP B 1 185 ? 26.674 -48.978 -17.153 1.00 31.71 185 ASP B CA 1
ATOM 3969 C C . ASP B 1 185 ? 25.594 -47.928 -17.389 1.00 31.15 185 ASP B C 1
ATOM 3970 O O . ASP B 1 185 ? 25.819 -46.971 -18.131 1.00 33.57 185 ASP B O 1
ATOM 3975 N N . ILE B 1 186 ? 24.424 -48.116 -16.778 1.00 31.90 186 ILE B N 1
ATOM 3976 C CA . ILE B 1 186 ? 23.357 -47.100 -16.823 1.00 31.52 186 ILE B CA 1
ATOM 3977 C C . ILE B 1 186 ? 23.855 -45.760 -16.266 1.00 30.82 186 ILE B C 1
ATOM 3978 O O . ILE B 1 186 ? 23.611 -44.719 -16.862 1.00 33.75 186 ILE B O 1
ATOM 3983 N N . ALA B 1 187 ? 24.539 -45.787 -15.125 1.00 31.80 187 ALA B N 1
ATOM 3984 C CA . ALA B 1 187 ? 25.084 -44.558 -14.525 1.00 32.29 187 ALA B CA 1
ATOM 3985 C C . ALA B 1 187 ? 26.009 -43.811 -15.485 1.00 31.83 187 ALA B C 1
ATOM 3986 O O . ALA B 1 187 ? 25.929 -42.593 -15.595 1.00 33.47 187 ALA B O 1
ATOM 3988 N N . ARG B 1 188 ? 26.868 -44.551 -16.185 1.00 33.16 188 ARG B N 1
ATOM 3989 C CA . ARG B 1 188 ? 27.750 -43.979 -17.221 1.00 33.80 188 ARG B CA 1
ATOM 3990 C C . ARG B 1 188 ? 26.983 -43.450 -18.414 1.00 32.13 188 ARG B C 1
ATOM 3991 O O . ARG B 1 188 ? 27.315 -42.402 -18.952 1.00 32.50 188 ARG B O 1
ATOM 3999 N N . PHE B 1 189 ? 25.991 -44.215 -18.849 1.00 32.41 189 PHE B N 1
ATOM 4000 C CA . PHE B 1 189 ? 25.154 -43.859 -19.993 1.00 33.49 189 PHE B CA 1
ATOM 4001 C C . PHE B 1 189 ? 24.424 -42.532 -19.758 1.00 33.16 189 PHE B C 1
ATOM 4002 O O . PHE B 1 189 ? 24.342 -41.703 -20.657 1.00 33.79 189 PHE B O 1
ATOM 4010 N N . ILE B 1 190 ? 23.923 -42.339 -18.541 1.00 32.58 190 ILE B N 1
ATOM 4011 C CA . ILE B 1 190 ? 23.143 -41.153 -18.182 1.00 32.52 190 ILE B CA 1
ATOM 4012 C C . ILE B 1 190 ? 24.024 -39.967 -17.764 1.00 32.80 190 ILE B C 1
ATOM 4013 O O . ILE B 1 190 ? 23.823 -38.856 -18.260 1.00 32.51 190 ILE B O 1
ATOM 4018 N N . LEU B 1 191 ? 24.976 -40.197 -16.853 1.00 31.79 191 LEU B N 1
ATOM 4019 C CA . LEU B 1 191 ? 25.794 -39.116 -16.278 1.00 33.01 191 LEU B CA 1
ATOM 4020 C C . LEU B 1 191 ? 27.263 -39.060 -16.736 1.00 33.89 191 LEU B C 1
ATOM 4021 O O . LEU B 1 191 ? 28.034 -38.232 -16.240 1.00 35.85 191 LEU B O 1
ATOM 4026 N N . GLY B 1 192 ? 27.652 -39.910 -17.684 1.00 35.22 192 GLY B N 1
ATOM 4027 C CA . GLY B 1 192 ? 29.011 -39.881 -18.242 1.00 35.12 192 GLY B CA 1
ATOM 4028 C C . GLY B 1 192 ? 30.022 -40.668 -17.432 1.00 35.06 192 GLY B C 1
ATOM 4029 O O . GLY B 1 192 ? 29.711 -41.170 -16.345 1.00 35.17 192 GLY B O 1
ATOM 4030 N N . ASP B 1 193 ? 31.242 -40.757 -17.969 1.00 35.43 193 ASP B N 1
ATOM 4031 C CA . ASP B 1 193 ? 32.325 -41.550 -17.379 1.00 36.43 193 ASP B CA 1
ATOM 4032 C C . ASP B 1 193 ? 32.681 -41.107 -15.950 1.00 36.73 193 ASP B C 1
ATOM 4033 O O . ASP B 1 193 ? 32.507 -39.937 -15.577 1.00 36.62 193 ASP B O 1
ATOM 4038 N N . VAL B 1 194 ? 33.198 -42.066 -15.183 1.00 37.01 194 VAL B N 1
ATOM 4039 C CA . VAL B 1 194 ? 33.490 -41.910 -13.757 1.00 37.57 194 VAL B CA 1
ATOM 4040 C C . VAL B 1 194 ? 34.985 -41.647 -13.517 1.00 38.77 194 VAL B C 1
ATOM 4041 O O . VAL B 1 194 ? 35.839 -42.278 -14.131 1.00 37.90 194 VAL B O 1
ATOM 4045 N N . ALA B 1 195 ? 35.278 -40.724 -12.603 1.00 39.30 195 ALA B N 1
ATOM 4046 C CA . ALA B 1 195 ? 36.647 -40.385 -12.214 1.00 40.08 195 ALA B CA 1
ATOM 4047 C C . ALA B 1 195 ? 37.106 -41.261 -11.056 1.00 39.99 195 ALA B C 1
ATOM 4048 O O . ALA B 1 195 ? 38.163 -41.894 -11.125 1.00 41.12 195 ALA B O 1
ATOM 4050 N N . THR B 1 196 ? 36.306 -41.273 -9.989 1.00 39.55 196 THR B N 1
ATOM 4051 C CA . THR B 1 196 ? 36.601 -42.039 -8.781 1.00 39.14 196 THR B CA 1
ATOM 4052 C C . THR B 1 196 ? 35.355 -42.764 -8.252 1.00 38.67 196 THR B C 1
ATOM 4053 O O . THR B 1 196 ? 34.218 -42.358 -8.509 1.00 38.89 196 THR B O 1
ATOM 4057 N N . LEU B 1 197 ? 35.601 -43.838 -7.508 1.00 39.08 197 LEU B N 1
ATOM 4058 C CA . LEU B 1 197 ? 34.576 -44.782 -7.077 1.00 38.96 197 LEU B CA 1
ATOM 4059 C C . LEU B 1 197 ? 34.878 -45.284 -5.652 1.00 39.24 197 LEU B C 1
ATOM 4060 O O . LEU B 1 197 ? 36.032 -45.529 -5.316 1.00 38.77 197 LEU B O 1
ATOM 4065 N N . THR B 1 198 ? 33.837 -45.430 -4.833 1.00 38.57 198 THR B N 1
ATOM 4066 C CA . THR B 1 198 ? 33.934 -46.027 -3.487 1.00 40.41 198 THR B CA 1
ATOM 4067 C C . THR B 1 198 ? 32.797 -47.034 -3.336 1.00 38.51 198 THR B C 1
ATOM 4068 O O . THR B 1 198 ? 31.677 -46.738 -3.732 1.00 37.17 198 THR B O 1
ATOM 4072 N N . ALA B 1 199 ? 33.072 -48.203 -2.757 1.00 37.20 199 ALA B N 1
ATOM 4073 C CA . ALA B 1 199 ? 32.075 -49.278 -2.684 1.00 36.86 199 ALA B CA 1
ATOM 4074 C C . ALA B 1 199 ? 32.088 -50.058 -1.369 1.00 37.39 199 ALA B C 1
ATOM 4075 O O . ALA B 1 199 ? 33.123 -50.212 -0.734 1.00 38.90 199 ALA B O 1
ATOM 4077 N N . ARG B 1 200 ? 30.910 -50.537 -0.976 1.00 38.12 200 ARG B N 1
ATOM 4078 C CA . ARG B 1 200 ? 30.739 -51.417 0.180 1.00 38.57 200 ARG B CA 1
ATOM 4079 C C . ARG B 1 200 ? 29.923 -52.620 -0.258 1.00 38.19 200 ARG B C 1
ATOM 4080 O O . ARG B 1 200 ? 29.085 -52.506 -1.148 1.00 37.24 200 ARG B O 1
ATOM 4088 N N . THR B 1 201 ? 30.179 -53.774 0.349 1.00 38.82 201 THR B N 1
ATOM 4089 C CA . THR B 1 201 ? 29.461 -55.002 0.006 1.00 37.91 201 THR B CA 1
ATOM 4090 C C . THR B 1 201 ? 29.149 -55.838 1.233 1.00 38.78 201 THR B C 1
ATOM 4091 O O . THR B 1 201 ? 29.809 -55.741 2.254 1.00 37.51 201 THR B O 1
ATOM 4095 N N . LYS B 1 202 ? 28.144 -56.685 1.083 1.00 41.02 202 LYS B N 1
ATOM 4096 C CA . LYS B 1 202 ? 27.601 -57.468 2.169 1.00 44.95 202 LYS B CA 1
ATOM 4097 C C . LYS B 1 202 ? 26.916 -58.705 1.576 1.00 44.70 202 LYS B C 1
ATOM 4098 O O . LYS B 1 202 ? 26.409 -58.659 0.440 1.00 40.20 202 LYS B O 1
ATOM 4104 N N . ARG B 1 203 ? 26.933 -59.802 2.333 1.00 44.45 203 ARG B N 1
ATOM 4105 C CA . ARG B 1 203 ? 26.162 -61.002 2.009 1.00 46.38 203 ARG B CA 1
ATOM 4106 C C . ARG B 1 203 ? 25.098 -61.210 3.083 1.00 45.91 203 ARG B C 1
ATOM 4107 O O . ARG B 1 203 ? 25.430 -61.457 4.240 1.00 45.64 203 ARG B O 1
ATOM 4115 N N . VAL B 1 204 ? 23.829 -61.093 2.691 1.00 44.02 204 VAL B N 1
ATOM 4116 C CA . VAL B 1 204 ? 22.684 -61.311 3.581 1.00 44.72 204 VAL B CA 1
ATOM 4117 C C . VAL B 1 204 ? 22.145 -62.745 3.435 1.00 45.82 204 VAL B C 1
ATOM 4118 O O . VAL B 1 204 ? 21.982 -63.453 4.429 1.00 46.16 204 VAL B O 1
ATOM 4122 N N . ASN B 1 205 ? 21.878 -63.158 2.195 1.00 46.34 205 ASN B N 1
ATOM 4123 C CA . ASN B 1 205 ? 21.311 -64.483 1.892 1.00 47.59 205 ASN B CA 1
ATOM 4124 C C . ASN B 1 205 ? 22.275 -65.598 2.357 1.00 50.44 205 ASN B C 1
ATOM 4125 O O . ASN B 1 205 ? 23.399 -65.684 1.857 1.00 50.94 205 ASN B O 1
ATOM 4130 N N . PRO B 1 206 ? 21.844 -66.443 3.321 1.00 53.10 206 PRO B N 1
ATOM 4131 C CA . PRO B 1 206 ? 22.728 -67.532 3.791 1.00 54.81 206 PRO B CA 1
ATOM 4132 C C . PRO B 1 206 ? 22.925 -68.691 2.798 1.00 56.76 206 PRO B C 1
ATOM 4133 O O . PRO B 1 206 ? 23.882 -69.448 2.941 1.00 57.83 206 PRO B O 1
ATOM 4137 N N . LYS B 1 207 ? 22.053 -68.812 1.796 1.00 58.65 207 LYS B N 1
ATOM 4138 C CA . LYS B 1 207 ? 22.118 -69.908 0.824 1.00 57.50 207 LYS B CA 1
ATOM 4139 C C . LYS B 1 207 ? 23.127 -69.686 -0.325 1.00 56.78 207 LYS B C 1
ATOM 4140 O O . LYS B 1 207 ? 23.227 -70.541 -1.207 1.00 55.26 207 LYS B O 1
ATOM 4144 N N . ILE B 1 208 ? 23.863 -68.566 -0.328 1.00 56.79 208 ILE B N 1
ATOM 4145 C CA . ILE B 1 208 ? 24.827 -68.252 -1.413 1.00 56.51 208 ILE B CA 1
ATOM 4146 C C . ILE B 1 208 ? 26.251 -68.041 -0.900 1.00 54.36 208 ILE B C 1
ATOM 4147 O O . ILE B 1 208 ? 26.468 -67.870 0.300 1.00 55.41 208 ILE B O 1
ATOM 4152 N N . LYS B 1 209 ? 27.207 -68.056 -1.831 1.00 52.06 209 LYS B N 1
ATOM 4153 C CA . LYS B 1 209 ? 28.626 -67.858 -1.526 1.00 53.13 209 LYS B CA 1
ATOM 4154 C C . LYS B 1 209 ? 29.025 -66.376 -1.528 1.00 52.87 209 LYS B C 1
ATOM 4155 O O . LYS B 1 209 ? 29.740 -65.934 -0.631 1.00 54.97 209 LYS B O 1
ATOM 4157 N N . GLY B 1 210 ? 28.542 -65.616 -2.514 1.00 50.71 210 GLY B N 1
ATOM 4158 C CA . GLY B 1 210 ? 29.016 -64.248 -2.770 1.00 48.63 210 GLY B CA 1
ATOM 4159 C C . GLY B 1 210 ? 28.138 -63.121 -2.257 1.00 46.65 210 GLY B C 1
ATOM 4160 O O . GLY B 1 210 ? 27.103 -63.356 -1.625 1.00 47.20 210 GLY B O 1
ATOM 4161 N N . GLU B 1 211 ? 28.564 -61.889 -2.536 1.00 44.22 211 GLU B N 1
ATOM 4162 C CA . GLU B 1 211 ? 27.877 -60.689 -2.030 1.00 41.04 211 GLU B CA 1
ATOM 4163 C C . GLU B 1 211 ? 26.589 -60.430 -2.809 1.00 39.23 211 GLU B C 1
ATOM 4164 O O . GLU B 1 211 ? 26.579 -60.508 -4.042 1.00 40.06 211 GLU B O 1
ATOM 4170 N N . ASP B 1 212 ? 25.507 -60.135 -2.088 1.00 39.39 212 ASP B N 1
ATOM 4171 C CA . ASP B 1 212 ? 24.202 -59.838 -2.709 1.00 38.57 212 ASP B CA 1
ATOM 4172 C C . ASP B 1 212 ? 23.654 -58.439 -2.400 1.00 37.98 212 ASP B C 1
ATOM 4173 O O . ASP B 1 212 ? 22.503 -58.140 -2.717 1.00 37.33 212 ASP B O 1
ATOM 4178 N N . VAL B 1 213 ? 24.483 -57.598 -1.784 1.00 37.29 213 VAL B N 1
ATOM 4179 C CA . VAL B 1 213 ? 24.159 -56.201 -1.515 1.00 36.26 213 VAL B CA 1
ATOM 4180 C C . VAL B 1 213 ? 25.425 -55.417 -1.813 1.00 35.96 213 VAL B C 1
ATOM 4181 O O . VAL B 1 213 ? 26.492 -55.768 -1.310 1.00 37.41 213 VAL B O 1
ATOM 4185 N N . ALA B 1 214 ? 25.318 -54.390 -2.651 1.00 34.85 214 ALA B N 1
ATOM 4186 C CA . ALA B 1 214 ? 26.446 -53.500 -2.947 1.00 34.23 214 ALA B CA 1
ATOM 4187 C C . ALA B 1 214 ? 25.956 -52.063 -3.007 1.00 33.90 214 ALA B C 1
ATOM 4188 O O . ALA B 1 214 ? 24.916 -51.788 -3.608 1.00 34.00 214 ALA B O 1
ATOM 4190 N N . THR B 1 215 ? 26.698 -51.161 -2.366 1.00 33.80 215 THR B N 1
ATOM 4191 C CA . THR B 1 215 ? 26.410 -49.730 -2.389 1.00 33.61 215 THR B CA 1
ATOM 4192 C C . THR B 1 215 ? 27.653 -49.004 -2.882 1.00 33.96 215 THR B C 1
ATOM 4193 O O . THR B 1 215 ? 28.730 -49.183 -2.327 1.00 34.36 215 THR B O 1
ATOM 4197 N N . ILE B 1 216 ? 27.490 -48.186 -3.920 1.00 33.75 216 ILE B N 1
ATOM 4198 C CA . ILE B 1 216 ? 28.614 -47.570 -4.624 1.00 34.14 216 ILE B CA 1
ATOM 4199 C C . ILE B 1 216 ? 28.388 -46.069 -4.751 1.00 33.65 216 ILE B C 1
ATOM 4200 O O . ILE B 1 216 ? 27.282 -45.633 -5.060 1.00 34.63 216 ILE B O 1
ATOM 4205 N N . LEU B 1 217 ? 29.441 -45.291 -4.512 1.00 34.40 217 LEU B N 1
ATOM 4206 C CA . LEU B 1 217 ? 29.398 -43.823 -4.602 1.00 34.64 217 LEU B CA 1
ATOM 4207 C C . LEU B 1 217 ? 30.319 -43.411 -5.747 1.00 34.06 217 LEU B C 1
ATOM 4208 O O . LEU B 1 217 ? 31.519 -43.694 -5.701 1.00 34.33 217 LEU B O 1
ATOM 4213 N N . LEU B 1 218 ? 29.747 -42.773 -6.769 1.00 33.70 218 LEU B N 1
ATOM 4214 C CA . LEU B 1 218 ? 30.463 -42.425 -8.004 1.00 34.45 218 LEU B CA 1
ATOM 4215 C C . LEU B 1 218 ? 30.717 -40.935 -8.094 1.00 34.33 218 LEU B C 1
ATOM 4216 O O . LEU B 1 218 ? 29.801 -40.133 -7.893 1.00 33.43 218 LEU B O 1
ATOM 4221 N N . ASP B 1 219 ? 31.964 -40.572 -8.381 1.00 34.33 219 ASP B N 1
ATOM 4222 C CA . ASP B 1 219 ? 32.325 -39.197 -8.693 1.00 35.85 219 ASP B CA 1
ATOM 4223 C C . ASP B 1 219 ? 32.521 -39.104 -10.206 1.00 34.06 219 ASP B C 1
ATOM 4224 O O . ASP B 1 219 ? 33.514 -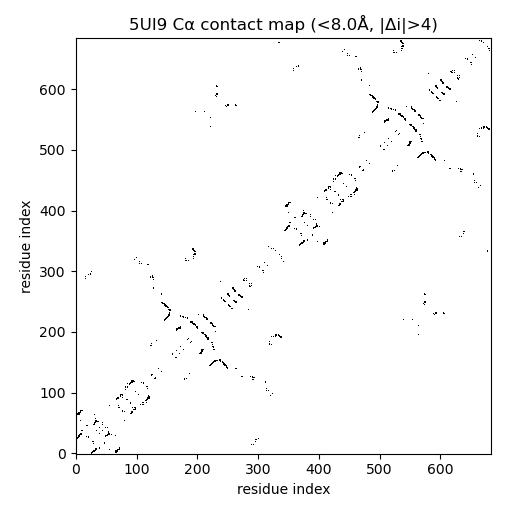39.595 -10.735 1.00 34.21 219 ASP B O 1
ATOM 4229 N N . HIS B 1 220 ? 31.568 -38.489 -10.899 1.00 34.05 220 HIS B N 1
ATOM 4230 C CA . HIS B 1 220 ? 31.622 -38.408 -12.364 1.00 34.91 220 HIS B CA 1
ATOM 4231 C C . HIS B 1 220 ? 32.576 -37.309 -12.836 1.00 37.11 220 HIS B C 1
ATOM 4232 O O . HIS B 1 220 ? 32.746 -36.291 -12.161 1.00 36.30 220 HIS B O 1
ATOM 4239 N N . GLN B 1 221 ? 33.184 -37.524 -14.004 1.00 39.86 221 GLN B N 1
ATOM 4240 C CA . GLN B 1 221 ? 34.121 -36.563 -14.601 1.00 41.40 221 GLN B CA 1
ATOM 4241 C C . GLN B 1 221 ? 33.503 -35.184 -14.827 1.00 41.63 221 GLN B C 1
ATOM 4242 O O . GLN B 1 221 ? 34.194 -34.183 -14.702 1.00 43.18 221 GLN B O 1
ATOM 4248 N N . ASN B 1 222 ? 32.206 -35.131 -15.128 1.00 41.09 222 ASN B N 1
ATOM 4249 C CA . ASN B 1 222 ? 31.497 -33.846 -15.300 1.00 41.84 222 ASN B CA 1
ATOM 4250 C C . ASN B 1 222 ? 31.135 -33.124 -13.987 1.00 41.25 222 ASN B C 1
ATOM 4251 O O . ASN B 1 222 ? 30.466 -32.090 -14.031 1.00 40.80 222 ASN B O 1
ATOM 4256 N N . GLY B 1 223 ? 31.534 -33.677 -12.836 1.00 39.81 223 GLY B N 1
ATOM 4257 C CA . GLY B 1 223 ? 31.274 -33.060 -11.537 1.00 39.47 223 GLY B CA 1
ATOM 4258 C C . GLY B 1 223 ? 30.054 -33.604 -10.808 1.00 38.41 223 GLY B C 1
ATOM 4259 O O . GLY B 1 223 ? 29.894 -33.337 -9.618 1.00 39.60 223 GLY B O 1
ATOM 4260 N N . ALA B 1 224 ? 29.194 -34.357 -11.500 1.00 35.61 224 ALA B N 1
ATOM 4261 C CA . ALA B 1 224 ? 28.047 -34.991 -10.851 1.00 34.40 224 ALA B CA 1
ATOM 4262 C C . ALA B 1 224 ? 28.492 -36.093 -9.884 1.00 33.14 224 ALA B C 1
ATOM 4263 O O . ALA B 1 224 ? 29.560 -36.706 -10.061 1.00 31.83 224 ALA B O 1
ATOM 4265 N N . THR B 1 225 ? 27.671 -36.301 -8.855 1.00 32.59 225 THR B N 1
ATOM 4266 C CA . THR B 1 225 ? 27.850 -37.364 -7.867 1.00 31.89 225 THR B CA 1
ATOM 4267 C C . THR B 1 225 ? 26.673 -38.310 -8.011 1.00 30.98 225 THR B C 1
ATOM 4268 O O . THR B 1 225 ? 25.556 -37.857 -8.191 1.00 30.66 225 THR B O 1
ATOM 4272 N N . SER B 1 226 ? 26.898 -39.614 -7.940 1.00 31.58 226 SER B N 1
ATOM 4273 C CA . SER B 1 226 ? 25.768 -40.552 -7.951 1.00 32.62 226 SER B CA 1
ATOM 4274 C C . SER B 1 226 ? 25.936 -41.738 -7.015 1.00 32.72 226 SER B C 1
ATOM 4275 O O . SER B 1 226 ? 27.050 -42.100 -6.637 1.00 31.29 226 SER B O 1
ATOM 4278 N N . ILE B 1 227 ? 24.794 -42.314 -6.647 1.00 32.91 227 ILE B N 1
ATOM 4279 C CA . ILE B 1 227 ? 24.720 -43.523 -5.850 1.00 33.13 227 ILE B CA 1
ATOM 4280 C C . ILE B 1 227 ? 24.233 -44.641 -6.763 1.00 32.31 227 ILE B C 1
ATOM 4281 O O . ILE B 1 227 ? 23.217 -44.490 -7.427 1.00 33.79 227 ILE B O 1
ATOM 4286 N N . VAL B 1 228 ? 24.961 -45.750 -6.802 1.00 32.38 228 VAL B N 1
ATOM 4287 C CA . VAL B 1 228 ? 24.477 -46.981 -7.409 1.00 32.53 228 VAL B CA 1
ATOM 4288 C C . VAL B 1 228 ? 24.299 -47.958 -6.266 1.00 32.77 228 VAL B C 1
ATOM 4289 O O . VAL B 1 228 ? 25.283 -48.342 -5.635 1.00 34.68 228 VAL B O 1
ATOM 4293 N N . ASP B 1 229 ? 23.057 -48.351 -5.994 1.00 32.32 229 ASP B N 1
ATOM 4294 C CA . ASP B 1 229 ? 22.772 -49.274 -4.896 1.00 33.63 229 ASP B CA 1
ATOM 4295 C C . ASP B 1 229 ? 21.990 -50.463 -5.427 1.00 33.67 229 ASP B C 1
ATOM 4296 O O . ASP B 1 229 ? 20.935 -50.298 -6.032 1.00 33.23 229 ASP B O 1
ATOM 4301 N N . VAL B 1 230 ? 22.538 -51.659 -5.218 1.00 32.22 230 VAL B N 1
ATOM 4302 C CA . VAL B 1 230 ? 21.946 -52.897 -5.718 1.00 32.86 230 VAL B CA 1
ATOM 4303 C C . VAL B 1 230 ? 21.770 -53.910 -4.580 1.00 34.08 230 VAL B C 1
ATOM 4304 O O . VAL B 1 230 ? 22.565 -53.950 -3.635 1.00 34.38 230 VAL B O 1
ATOM 4308 N N . SER B 1 231 ? 20.711 -54.708 -4.674 1.00 34.63 231 SER B N 1
ATOM 4309 C CA . SER B 1 231 ? 20.421 -55.740 -3.693 1.00 34.32 231 SER B CA 1
ATOM 4310 C C . SER B 1 231 ? 19.557 -56.838 -4.304 1.00 35.75 231 SER B C 1
ATOM 4311 O O . SER B 1 231 ? 18.604 -56.540 -5.030 1.00 37.18 231 SER B O 1
ATOM 4314 N N . TYR B 1 232 ? 19.905 -58.093 -4.012 1.00 36.16 232 TYR B N 1
ATOM 4315 C CA . TYR B 1 232 ? 19.018 -59.248 -4.230 1.00 36.27 232 TYR B CA 1
ATOM 4316 C C . TYR B 1 232 ? 18.495 -59.857 -2.897 1.00 36.05 232 TYR B C 1
ATOM 4317 O O . TYR B 1 232 ? 17.987 -60.980 -2.884 1.00 34.45 232 TYR B O 1
ATOM 4326 N N . ALA B 1 233 ? 18.583 -59.098 -1.801 1.00 36.04 233 ALA B N 1
ATOM 4327 C CA . ALA B 1 233 ? 18.033 -59.507 -0.497 1.00 39.12 233 ALA B CA 1
ATOM 4328 C C . ALA B 1 233 ? 17.020 -58.493 0.050 1.00 38.32 233 ALA B C 1
ATOM 4329 O O . ALA B 1 233 ? 16.855 -58.379 1.261 1.00 36.95 233 ALA B O 1
ATOM 4331 N N . THR B 1 234 ? 16.335 -57.786 -0.849 1.00 38.45 234 THR B N 1
ATOM 4332 C CA . THR B 1 234 ? 15.350 -56.764 -0.489 1.00 38.77 234 THR B CA 1
ATOM 4333 C C . THR B 1 234 ? 13.936 -57.341 -0.645 1.00 39.69 234 THR B C 1
ATOM 4334 O O . THR B 1 234 ? 13.532 -57.736 -1.745 1.00 39.79 234 THR B O 1
ATOM 4338 N N . LYS B 1 235 ? 13.200 -57.374 0.461 1.00 40.90 235 LYS B N 1
ATOM 4339 C CA . LYS B 1 235 ? 11.890 -58.022 0.541 1.00 42.35 235 LYS B CA 1
ATOM 4340 C C . LYS B 1 235 ? 10.781 -56.971 0.573 1.00 41.78 235 LYS B C 1
ATOM 4341 O O . LYS B 1 235 ? 10.414 -56.473 1.642 1.00 40.78 235 LYS B O 1
ATOM 4347 N N . LEU B 1 236 ? 10.254 -56.650 -0.606 1.00 39.41 236 LEU B N 1
ATOM 4348 C CA . LEU B 1 236 ? 9.211 -55.638 -0.769 1.00 40.45 236 LEU B CA 1
ATOM 4349 C C . LEU B 1 236 ? 7.838 -56.268 -0.973 1.00 42.32 236 LEU B C 1
ATOM 4350 O O . LEU B 1 236 ? 7.727 -57.422 -1.382 1.00 43.16 236 LEU B O 1
ATOM 4355 N N . GLY B 1 237 ? 6.796 -55.479 -0.721 1.00 45.05 237 GLY B N 1
ATOM 4356 C CA . GLY B 1 237 ? 5.405 -55.913 -0.928 1.00 47.22 237 GLY B CA 1
ATOM 4357 C C . GLY B 1 237 ? 5.058 -56.157 -2.388 1.00 47.84 237 GLY B C 1
ATOM 4358 O O . GLY B 1 237 ? 4.287 -57.063 -2.701 1.00 48.12 237 GLY B O 1
ATOM 4359 N N . THR B 1 238 ? 5.620 -55.333 -3.274 1.00 46.84 238 THR B N 1
ATOM 4360 C CA . THR B 1 238 ? 5.484 -55.502 -4.715 1.00 44.96 238 THR B CA 1
ATOM 4361 C C . THR B 1 238 ? 6.874 -55.691 -5.290 1.00 42.26 238 THR B C 1
ATOM 4362 O O . THR B 1 238 ? 7.694 -54.777 -5.227 1.00 41.02 238 THR B O 1
ATOM 4366 N N . GLU B 1 239 ? 7.130 -56.879 -5.837 1.00 40.29 239 GLU B N 1
ATOM 4367 C CA . GLU B 1 239 ? 8.444 -57.242 -6.389 1.00 39.84 239 GLU B CA 1
ATOM 4368 C C . GLU B 1 239 ? 8.776 -56.417 -7.640 1.00 38.49 239 GLU B C 1
ATOM 4369 O O . GLU B 1 239 ? 8.093 -56.556 -8.652 1.00 37.76 239 GLU B O 1
ATOM 4375 N N . PRO B 1 240 ? 9.820 -55.556 -7.579 1.00 38.68 240 PRO B N 1
ATOM 4376 C CA . PRO B 1 240 ? 10.114 -54.692 -8.737 1.00 38.87 240 PRO B CA 1
ATOM 4377 C C . PRO B 1 240 ? 10.943 -55.301 -9.875 1.00 37.48 240 PRO B C 1
ATOM 4378 O O . PRO B 1 240 ? 11.095 -54.640 -10.894 1.00 37.28 240 PRO B O 1
ATOM 4382 N N . PHE B 1 241 ? 11.485 -56.509 -9.712 1.00 37.17 241 PHE B N 1
ATOM 4383 C CA . PHE B 1 241 ? 12.327 -57.124 -10.749 1.00 38.34 241 PHE B CA 1
ATOM 4384 C C . PHE B 1 241 ? 11.670 -56.993 -12.130 1.00 36.54 241 PHE B C 1
ATOM 4385 O O . PHE B 1 241 ? 10.496 -57.329 -12.246 1.00 36.39 241 PHE B O 1
ATOM 4393 N N . PRO B 1 242 ? 12.375 -56.523 -13.170 1.00 37.61 242 PRO B N 1
ATOM 4394 C CA . PRO B 1 242 ? 13.793 -56.153 -13.175 1.00 37.24 242 PRO B CA 1
ATOM 4395 C C . PRO B 1 242 ? 13.959 -54.650 -13.415 1.00 36.55 242 PRO B C 1
ATOM 4396 O O . PRO B 1 242 ? 14.743 -54.224 -14.279 1.00 38.48 242 PRO B O 1
ATOM 4400 N N . GLU B 1 243 ? 13.218 -53.856 -12.653 1.00 35.15 243 GLU B N 1
ATOM 4401 C CA . GLU B 1 243 ? 13.185 -52.425 -12.846 1.00 35.06 243 GLU B CA 1
ATOM 4402 C C . GLU B 1 243 ? 14.354 -51.761 -12.139 1.00 34.74 243 GLU B C 1
ATOM 4403 O O . GLU B 1 243 ? 14.666 -52.085 -10.979 1.00 32.97 243 GLU B O 1
ATOM 4409 N N . THR B 1 244 ? 14.989 -50.827 -12.847 1.00 34.18 244 THR B N 1
ATOM 4410 C CA . THR B 1 244 ? 15.982 -49.940 -12.263 1.00 34.05 244 THR B CA 1
ATOM 4411 C C . THR B 1 244 ? 15.302 -48.594 -12.033 1.00 34.48 244 THR B C 1
ATOM 4412 O O . THR B 1 244 ? 14.771 -47.996 -12.970 1.00 34.87 244 THR B O 1
ATOM 4416 N N . LEU B 1 245 ? 15.300 -48.134 -10.781 1.00 33.90 245 LEU B N 1
ATOM 4417 C CA . LEU B 1 245 ? 14.681 -46.862 -10.411 1.00 33.24 245 LEU B CA 1
ATOM 4418 C C . LEU B 1 245 ? 15.737 -45.772 -10.427 1.00 31.95 245 LEU B C 1
ATOM 4419 O O . LEU B 1 245 ? 16.852 -45.989 -9.965 1.00 31.53 245 LEU B O 1
ATOM 4424 N N . ILE B 1 246 ? 15.385 -44.603 -10.955 1.00 30.67 246 ILE B N 1
ATOM 4425 C CA . ILE B 1 246 ? 16.371 -43.571 -11.237 1.00 31.02 246 ILE B CA 1
ATOM 4426 C C . ILE B 1 246 ? 15.884 -42.214 -10.771 1.00 31.88 246 ILE B C 1
ATOM 4427 O O . ILE B 1 246 ? 14.797 -41.783 -11.145 1.00 32.92 246 ILE B O 1
ATOM 4432 N N . ASP B 1 247 ? 16.709 -41.546 -9.964 1.00 30.93 247 ASP B N 1
ATOM 4433 C CA . ASP B 1 247 ? 16.506 -40.145 -9.608 1.00 30.71 247 ASP B CA 1
ATOM 4434 C C . ASP B 1 247 ? 17.646 -39.340 -10.202 1.00 29.83 247 ASP B C 1
ATOM 4435 O O . ASP B 1 247 ? 18.789 -39.708 -10.018 1.00 30.84 247 ASP B O 1
ATOM 4440 N N . ILE B 1 248 ? 17.341 -38.261 -10.917 1.00 27.93 248 ILE B N 1
ATOM 4441 C CA . ILE B 1 248 ? 18.357 -37.312 -11.365 1.00 28.69 248 ILE B CA 1
ATOM 4442 C C . ILE B 1 248 ? 17.930 -35.933 -10.897 1.00 28.44 248 ILE B C 1
ATOM 4443 O O . ILE B 1 248 ? 16.757 -35.576 -11.028 1.00 29.15 248 ILE B O 1
ATOM 4448 N N . ASP B 1 249 ? 18.877 -35.165 -10.356 1.00 29.25 249 ASP B N 1
ATOM 4449 C CA . ASP B 1 249 ? 18.658 -33.745 -10.049 1.00 29.06 249 ASP B CA 1
ATOM 4450 C C . ASP B 1 249 ? 19.543 -32.908 -10.965 1.00 29.97 249 ASP B C 1
ATOM 4451 O O . ASP B 1 249 ? 20.737 -33.209 -11.146 1.00 29.63 249 ASP B O 1
ATOM 4456 N N . GLY B 1 250 ? 18.952 -31.864 -11.541 1.00 29.44 250 GLY B N 1
ATOM 4457 C CA . GLY B 1 250 ? 19.660 -30.944 -12.411 1.00 29.89 250 GLY B CA 1
ATOM 4458 C C . GLY B 1 250 ? 19.418 -29.520 -11.987 1.00 30.01 250 GLY B C 1
ATOM 4459 O O . GLY B 1 250 ? 18.551 -29.255 -11.156 1.00 30.06 250 GLY B O 1
ATOM 4460 N N . THR B 1 251 ? 20.168 -28.599 -12.581 1.00 31.72 251 THR B N 1
ATOM 4461 C CA . THR B 1 251 ? 20.083 -27.175 -12.243 1.00 32.70 251 THR B CA 1
ATOM 4462 C C . THR B 1 251 ? 18.701 -26.551 -12.443 1.00 34.27 251 THR B C 1
ATOM 4463 O O . THR B 1 251 ? 18.372 -25.584 -11.764 1.00 34.65 251 THR B O 1
ATOM 4467 N N . GLN B 1 252 ? 17.900 -27.092 -13.363 1.00 36.33 252 GLN B N 1
ATOM 4468 C CA . GLN B 1 252 ? 16.562 -26.548 -13.665 1.00 37.83 252 GLN B CA 1
ATOM 4469 C C . GLN B 1 252 ? 15.413 -27.539 -13.400 1.00 36.33 252 GLN B C 1
ATOM 4470 O O . GLN B 1 252 ? 14.260 -27.241 -13.716 1.00 36.99 252 GLN B O 1
ATOM 4476 N N . GLY B 1 253 ? 15.703 -28.704 -12.822 1.00 34.04 253 GLY B N 1
ATOM 4477 C CA . GLY B 1 253 ? 14.659 -29.700 -12.633 1.00 32.14 253 GLY B CA 1
ATOM 4478 C C . GLY B 1 253 ? 15.085 -31.053 -12.109 1.00 30.87 253 GLY B C 1
ATOM 4479 O O . GLY B 1 253 ? 16.216 -31.232 -11.636 1.00 29.03 253 GLY B O 1
ATOM 4480 N N . THR B 1 254 ? 14.156 -32.005 -12.203 1.00 29.18 254 THR B N 1
ATOM 4481 C CA . THR B 1 254 ? 14.363 -33.362 -11.726 1.00 28.92 254 THR B CA 1
ATOM 4482 C C . THR B 1 254 ? 13.711 -34.391 -12.629 1.00 28.59 254 THR B C 1
ATOM 4483 O O . THR B 1 254 ? 12.684 -34.119 -13.251 1.00 29.03 254 THR B O 1
ATOM 4487 N N . ILE B 1 255 ? 14.323 -35.570 -12.671 1.00 27.70 255 ILE B N 1
ATOM 4488 C CA . ILE B 1 255 ? 13.745 -36.772 -13.236 1.00 28.72 255 ILE B CA 1
ATOM 4489 C C . ILE B 1 255 ? 13.564 -37.782 -12.092 1.00 28.98 255 ILE B C 1
ATOM 4490 O O . ILE B 1 255 ? 14.471 -37.967 -11.273 1.00 27.14 255 ILE B O 1
ATOM 4495 N N . ARG B 1 256 ? 12.383 -38.404 -12.039 1.00 29.10 256 ARG B N 1
ATOM 4496 C CA . ARG B 1 256 ? 12.066 -39.470 -11.087 1.00 28.78 256 ARG B CA 1
ATOM 4497 C C . ARG B 1 256 ? 11.360 -40.602 -11.844 1.00 29.45 256 ARG B C 1
ATOM 4498 O O . ARG B 1 256 ? 10.172 -40.494 -12.202 1.00 28.93 256 ARG B O 1
ATOM 4506 N N . LEU B 1 257 ? 12.126 -41.654 -12.126 1.00 29.13 257 LEU B N 1
ATOM 4507 C CA . LEU B 1 257 ? 11.615 -42.894 -12.680 1.00 30.52 257 LEU B CA 1
ATOM 4508 C C . LEU B 1 257 ? 11.377 -43.835 -11.513 1.00 30.55 257 LEU B C 1
ATOM 4509 O O . LEU B 1 257 ? 12.338 -44.280 -10.886 1.00 30.35 257 LEU B O 1
ATOM 4514 N N . SER B 1 258 ? 10.106 -44.124 -11.219 1.00 31.54 258 SER B N 1
ATOM 4515 C CA . SER B 1 258 ? 9.715 -44.946 -10.063 1.00 31.92 258 SER B CA 1
ATOM 4516 C C . SER B 1 258 ? 9.055 -46.263 -10.492 1.00 34.37 258 SER B C 1
ATOM 4517 O O . SER B 1 258 ? 8.903 -46.527 -11.691 1.00 34.59 258 SER B O 1
ATOM 4520 N N . GLN B 1 259 ? 8.695 -47.097 -9.513 1.00 36.95 259 GLN B N 1
ATOM 4521 C CA . GLN B 1 259 ? 8.110 -48.432 -9.760 1.00 41.99 259 GLN B CA 1
ATOM 4522 C C . GLN B 1 259 ? 6.901 -48.379 -10.712 1.00 39.94 259 GLN B C 1
ATOM 4523 O O . GLN B 1 259 ? 6.081 -47.470 -10.635 1.00 38.57 259 GLN B O 1
ATOM 4529 N N . GLY B 1 260 ? 6.803 -49.375 -11.590 1.00 38.41 260 GLY B N 1
ATOM 4530 C CA . GLY B 1 260 ? 5.770 -49.416 -12.619 1.00 39.20 260 GLY B CA 1
ATOM 4531 C C . GLY B 1 260 ? 6.043 -48.504 -13.806 1.00 38.19 260 GLY B C 1
ATOM 4532 O O . GLY B 1 260 ? 5.116 -48.130 -14.519 1.00 38.66 260 GLY B O 1
ATOM 4533 N N . TYR B 1 261 ? 7.311 -48.143 -14.011 1.00 37.31 261 TYR B N 1
ATOM 4534 C CA . TYR B 1 261 ? 7.752 -47.328 -15.157 1.00 37.26 261 TYR B CA 1
ATOM 4535 C C . TYR B 1 261 ? 7.096 -45.945 -15.234 1.00 35.93 261 TYR B C 1
ATOM 4536 O O . TYR B 1 261 ? 6.841 -45.426 -16.322 1.00 34.99 261 TYR B O 1
ATOM 4545 N N . ARG B 1 262 ? 6.843 -45.363 -14.062 1.00 34.29 262 ARG B N 1
ATOM 4546 C CA . ARG B 1 262 ? 6.302 -44.021 -13.938 1.00 33.92 262 ARG B CA 1
ATOM 4547 C C . ARG B 1 262 ? 7.461 -43.024 -14.052 1.00 33.58 262 ARG B C 1
ATOM 4548 O O . ARG B 1 262 ? 8.375 -43.032 -13.225 1.00 33.41 262 ARG B O 1
ATOM 4556 N N . LEU B 1 263 ? 7.411 -42.167 -15.068 1.00 32.62 263 LEU B N 1
ATOM 4557 C CA . LEU B 1 263 ? 8.487 -41.217 -15.365 1.00 32.53 263 LEU B CA 1
ATOM 4558 C C . LEU B 1 263 ? 7.991 -39.797 -15.114 1.00 31.30 263 LEU B C 1
ATOM 4559 O O . LEU B 1 263 ? 7.209 -39.266 -15.896 1.00 32.73 263 LEU B O 1
ATOM 4564 N N . GLU B 1 264 ? 8.457 -39.192 -14.026 1.00 30.59 264 GLU B N 1
ATOM 4565 C CA . GLU B 1 264 ? 8.034 -37.857 -13.616 1.00 30.67 264 GLU B CA 1
ATOM 4566 C C . GLU B 1 264 ? 9.163 -36.874 -13.910 1.00 29.04 264 GLU B C 1
ATOM 4567 O O . GLU B 1 264 ? 10.301 -37.112 -13.522 1.00 28.72 264 GLU B O 1
ATOM 4573 N N . VAL B 1 265 ? 8.851 -35.777 -14.592 1.00 27.89 265 VAL B N 1
ATOM 4574 C CA . VAL B 1 265 ? 9.855 -34.785 -14.962 1.00 28.30 265 VAL B CA 1
ATOM 4575 C C . VAL B 1 265 ? 9.349 -33.422 -14.547 1.00 28.22 265 VAL B C 1
ATOM 4576 O O . VAL B 1 265 ? 8.282 -33.008 -14.990 1.00 27.91 265 VAL B O 1
ATOM 4580 N N . THR B 1 266 ? 10.097 -32.744 -13.677 1.00 28.53 266 THR B N 1
ATOM 4581 C CA . THR B 1 266 ? 9.786 -31.364 -13.283 1.00 29.82 266 THR B CA 1
ATOM 4582 C C . THR B 1 266 ? 10.850 -30.484 -13.903 1.00 30.52 266 THR B C 1
ATOM 4583 O O . THR B 1 266 ? 12.041 -30.780 -13.807 1.00 29.18 266 THR B O 1
ATOM 4587 N N . GLY B 1 267 ? 10.411 -29.428 -14.573 1.00 33.57 267 GLY B N 1
ATOM 4588 C CA . GLY B 1 267 ? 11.298 -28.458 -15.206 1.00 37.04 267 GLY B CA 1
ATOM 4589 C C . GLY B 1 267 ? 10.781 -27.061 -14.932 1.00 40.91 267 GLY B C 1
ATOM 4590 O O . GLY B 1 267 ? 9.886 -26.888 -14.102 1.00 40.43 267 GLY B O 1
ATOM 4591 N N . PRO B 1 268 ? 11.339 -26.052 -15.624 1.00 45.65 268 PRO B N 1
ATOM 4592 C CA . PRO B 1 268 ? 10.858 -24.676 -15.437 1.00 48.67 268 PRO B CA 1
ATOM 4593 C C . PRO B 1 268 ? 9.376 -24.494 -15.822 1.00 52.97 268 PRO B C 1
ATOM 4594 O O . PRO B 1 268 ? 8.664 -23.736 -15.152 1.00 51.80 268 PRO B O 1
ATOM 4598 N N . ASN B 1 269 ? 8.931 -25.198 -16.874 1.00 56.05 269 ASN B N 1
ATOM 4599 C CA . ASN B 1 269 ? 7.535 -25.154 -17.350 1.00 57.64 269 ASN B CA 1
ATOM 4600 C C . ASN B 1 269 ? 6.682 -26.306 -16.792 1.00 55.09 269 ASN B C 1
ATOM 4601 O O . ASN B 1 269 ? 6.011 -27.027 -17.552 1.00 53.29 269 ASN B O 1
ATOM 4606 N N . GLY B 1 270 ? 6.716 -26.472 -15.468 1.00 48.33 270 GLY B N 1
ATOM 4607 C CA . GLY B 1 270 ? 5.821 -27.388 -14.771 1.00 45.51 270 GLY B CA 1
ATOM 4608 C C . GLY B 1 270 ? 6.335 -28.806 -14.646 1.00 44.44 270 GLY B C 1
ATOM 4609 O O . GLY B 1 270 ? 7.547 -29.047 -14.584 1.00 44.46 270 GLY B O 1
ATOM 4610 N N . MET B 1 271 ? 5.400 -29.749 -14.594 1.00 40.67 271 MET B N 1
ATOM 4611 C CA . MET B 1 271 ? 5.720 -31.127 -14.306 1.00 41.32 271 MET B CA 1
ATOM 4612 C C . MET B 1 271 ? 4.833 -32.071 -15.102 1.00 37.72 271 MET B C 1
ATOM 4613 O O . MET B 1 271 ? 3.604 -31.930 -15.114 1.00 35.01 271 MET B O 1
ATOM 4618 N N . THR B 1 272 ? 5.486 -33.030 -15.753 1.00 35.78 272 THR B N 1
ATOM 4619 C CA . THR B 1 272 ? 4.833 -34.025 -16.584 1.00 36.45 272 THR B CA 1
ATOM 4620 C C . THR B 1 272 ? 5.056 -35.405 -15.986 1.00 35.77 272 THR B C 1
ATOM 4621 O O . THR B 1 272 ? 6.043 -35.642 -15.291 1.00 34.34 272 THR B O 1
ATOM 4625 N N . ILE B 1 273 ? 4.114 -36.300 -16.260 1.00 36.48 273 ILE B N 1
ATOM 4626 C CA . ILE B 1 273 ? 4.167 -37.692 -15.839 1.00 36.80 273 ILE B CA 1
ATOM 4627 C C . ILE B 1 273 ? 3.890 -38.500 -17.096 1.00 38.30 273 ILE B C 1
ATOM 4628 O O . ILE B 1 273 ? 2.964 -38.174 -17.839 1.00 39.54 273 ILE B O 1
ATOM 4633 N N . SER B 1 274 ? 4.694 -39.527 -17.352 1.00 37.83 274 SER B N 1
ATOM 4634 C CA . SER B 1 274 ? 4.456 -40.394 -18.500 1.00 40.08 274 SER B CA 1
ATOM 4635 C C . SER B 1 274 ? 4.690 -41.857 -18.159 1.00 40.45 274 SER B C 1
ATOM 4636 O O . SER B 1 274 ? 5.321 -42.192 -17.149 1.00 40.06 274 SER B O 1
ATOM 4639 N N . ASP B 1 275 ? 4.122 -42.717 -18.993 1.00 40.00 275 ASP B N 1
ATOM 4640 C CA . ASP B 1 275 ? 4.287 -44.152 -18.876 1.00 41.86 275 ASP B CA 1
ATOM 4641 C C . ASP B 1 275 ? 5.474 -44.513 -19.763 1.00 40.25 275 ASP B C 1
ATOM 4642 O O . ASP B 1 275 ? 5.389 -44.414 -20.988 1.00 39.58 275 ASP B O 1
ATOM 4647 N N . ALA B 1 27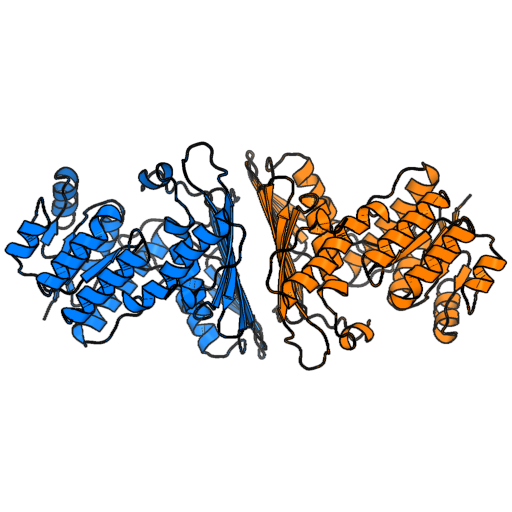6 ? 6.577 -44.921 -19.137 1.00 38.54 276 ALA B N 1
ATOM 4648 C CA . ALA B 1 276 ? 7.784 -45.339 -19.858 1.00 37.36 276 ALA B CA 1
ATOM 4649 C C . ALA B 1 276 ? 7.946 -46.860 -19.871 1.00 38.00 276 ALA B C 1
ATOM 4650 O O . ALA B 1 276 ? 9.065 -47.363 -19.938 1.00 36.35 276 ALA B O 1
ATOM 4652 N N . SER B 1 277 ? 6.832 -47.592 -19.835 1.00 40.44 277 SER B N 1
ATOM 4653 C CA . SER B 1 277 ? 6.880 -49.052 -19.778 1.00 40.96 277 SER B CA 1
ATOM 4654 C C . SER B 1 277 ? 7.261 -49.638 -21.132 1.00 41.36 277 SER B C 1
ATOM 4655 O O . SER B 1 277 ? 7.100 -48.979 -22.166 1.00 38.52 277 SER B O 1
ATOM 4658 N N . PRO B 1 278 ? 7.790 -50.869 -21.128 1.00 39.88 278 PRO B N 1
ATOM 4659 C CA . PRO B 1 278 ? 8.162 -51.530 -22.373 1.00 41.71 278 PRO B CA 1
ATOM 4660 C C . PRO B 1 278 ? 6.966 -52.114 -23.125 1.00 43.70 278 PRO B C 1
ATOM 4661 O O . PRO B 1 278 ? 5.924 -52.376 -22.525 1.00 43.87 278 PRO B O 1
ATOM 4665 N N . GLN B 1 279 ? 7.119 -52.295 -24.435 1.00 45.10 279 GLN B N 1
ATOM 4666 C CA . GLN B 1 279 ? 6.193 -53.114 -25.212 1.00 47.58 279 GLN B CA 1
ATOM 4667 C C . GLN B 1 279 ? 6.380 -54.577 -24.806 1.00 49.92 279 GLN B C 1
ATOM 4668 O O . GLN B 1 279 ? 7.502 -55.013 -24.523 1.00 51.55 279 GLN B O 1
ATOM 4670 N N . LEU B 1 280 ? 5.274 -55.314 -24.742 1.00 52.63 280 LEU B N 1
ATOM 4671 C CA . LEU B 1 280 ? 5.297 -56.755 -24.503 1.00 53.43 280 LEU B CA 1
ATOM 4672 C C . LEU B 1 280 ? 5.326 -57.451 -25.864 1.00 53.43 280 LEU B C 1
ATOM 4673 O O . LEU B 1 280 ? 4.349 -57.407 -26.609 1.00 52.61 280 LEU B O 1
ATOM 4678 N N . LEU B 1 281 ? 6.455 -58.075 -26.192 1.00 51.97 281 LEU B N 1
ATOM 4679 C CA . LEU B 1 281 ? 6.595 -58.805 -27.452 1.00 51.60 281 LEU B CA 1
ATOM 4680 C C . LEU B 1 281 ? 5.845 -60.139 -27.377 1.00 51.08 281 LEU B C 1
ATOM 4681 O O . LEU B 1 281 ? 5.607 -60.655 -26.283 1.00 50.30 281 LEU B O 1
ATOM 4686 N N . SER B 1 282 ? 5.494 -60.694 -28.537 1.00 51.82 282 SER B N 1
ATOM 4687 C CA . SER B 1 282 ? 4.707 -61.941 -28.615 1.00 53.23 282 SER B CA 1
ATOM 4688 C C . SER B 1 282 ? 5.348 -63.130 -27.871 1.00 52.67 282 SER B C 1
ATOM 4689 O O . SER B 1 282 ? 4.649 -63.932 -27.246 1.00 53.71 282 SER B O 1
ATOM 4692 N N . TRP B 1 283 ? 6.676 -63.209 -27.933 1.00 49.12 283 TRP B N 1
ATOM 4693 C CA . TRP B 1 283 ? 7.447 -64.281 -27.288 1.00 48.49 283 TRP B CA 1
ATOM 4694 C C . TRP B 1 283 ? 7.889 -63.949 -25.856 1.00 48.00 283 TRP B C 1
ATOM 4695 O O . TRP B 1 283 ? 8.393 -64.821 -25.143 1.00 46.27 283 TRP B O 1
ATOM 4706 N N . ALA B 1 284 ? 7.699 -62.699 -25.438 1.00 48.91 284 ALA B N 1
ATOM 4707 C CA . ALA B 1 284 ? 8.118 -62.242 -24.115 1.00 50.32 284 ALA B CA 1
ATOM 4708 C C . ALA B 1 284 ? 7.186 -62.757 -23.019 1.00 52.21 284 ALA B C 1
ATOM 4709 O O . ALA B 1 284 ? 6.128 -63.316 -23.300 1.00 52.91 284 ALA B O 1
ATOM 4711 N N . SER B 1 285 ? 7.591 -62.551 -21.770 1.00 54.33 285 SER B N 1
ATOM 4712 C CA . SER B 1 285 ? 6.922 -63.153 -20.622 1.00 57.07 285 SER B CA 1
ATOM 4713 C C . SER B 1 285 ? 7.210 -62.340 -19.357 1.00 56.64 285 SER B C 1
ATOM 4714 O O . SER B 1 285 ? 8.376 -62.123 -19.017 1.00 53.68 285 SER B O 1
ATOM 4717 N N . ARG B 1 286 ? 6.156 -61.901 -18.667 1.00 58.81 286 ARG B N 1
ATOM 4718 C CA . ARG B 1 286 ? 6.307 -61.166 -17.399 1.00 58.81 286 ARG B CA 1
ATOM 4719 C C . ARG B 1 286 ? 6.963 -62.062 -16.331 1.00 55.88 286 ARG B C 1
ATOM 4720 O O . ARG B 1 286 ? 6.592 -63.232 -16.225 1.00 55.75 286 ARG B O 1
ATOM 4728 N N . PRO B 1 287 ? 7.917 -61.553 -15.537 1.00 54.73 287 PRO B N 1
ATOM 4729 C CA . PRO B 1 287 ? 8.350 -60.143 -15.498 1.00 52.57 287 PRO B CA 1
ATOM 4730 C C . PRO B 1 287 ? 9.586 -59.785 -16.369 1.00 49.18 287 PRO B C 1
ATOM 4731 O O . PRO B 1 287 ? 10.040 -58.636 -16.339 1.00 47.22 287 PRO B O 1
ATOM 4735 N N . TRP B 1 288 ? 10.088 -60.735 -17.163 1.00 47.92 288 TRP B N 1
ATOM 4736 C CA . TRP B 1 288 ? 11.292 -60.526 -17.994 1.00 45.49 288 TRP B CA 1
ATOM 4737 C C . TRP B 1 288 ? 11.111 -59.613 -19.213 1.00 43.72 288 TRP B C 1
ATOM 4738 O O . TRP B 1 288 ? 12.095 -59.281 -19.874 1.00 41.00 288 TRP B O 1
ATOM 4749 N N . HIS B 1 289 ? 9.868 -59.236 -19.520 1.00 43.48 289 HIS B N 1
ATOM 4750 C CA . HIS B 1 289 ? 9.533 -58.522 -20.766 1.00 43.78 289 HIS B CA 1
ATOM 4751 C C . HIS B 1 289 ? 10.288 -57.214 -21.035 1.00 41.48 289 HIS B C 1
ATOM 4752 O O . HIS B 1 289 ? 10.501 -56.854 -22.186 1.00 40.12 289 HIS B O 1
ATOM 4759 N N . ASN B 1 290 ? 10.693 -56.512 -19.984 1.00 40.60 290 ASN B N 1
ATOM 4760 C CA . ASN B 1 290 ? 11.507 -55.305 -20.130 1.00 39.43 290 ASN B CA 1
ATOM 4761 C C . ASN B 1 290 ? 12.880 -55.645 -20.718 1.00 38.82 290 ASN B C 1
ATOM 4762 O O . ASN B 1 290 ? 13.307 -55.063 -21.713 1.00 40.68 290 ASN B O 1
ATOM 4767 N N . ILE B 1 291 ? 13.541 -56.616 -20.104 1.00 36.35 291 ILE B N 1
ATOM 4768 C CA . ILE B 1 291 ? 14.830 -57.117 -20.577 1.00 35.83 291 ILE B CA 1
ATOM 4769 C C . ILE B 1 291 ? 14.697 -57.713 -21.995 1.00 35.85 291 ILE B C 1
ATOM 4770 O O . ILE B 1 291 ? 15.523 -57.454 -22.866 1.00 34.99 291 ILE B O 1
ATOM 4775 N N . GLN B 1 292 ? 13.650 -58.504 -22.208 1.00 36.16 292 GLN B N 1
ATOM 4776 C CA . GLN B 1 292 ? 13.436 -59.179 -23.485 1.00 37.39 292 GLN B CA 1
ATOM 4777 C C . GLN B 1 292 ? 13.258 -58.217 -24.659 1.00 37.34 292 GLN B C 1
ATOM 4778 O O . GLN B 1 292 ? 13.831 -58.449 -25.723 1.00 36.81 292 GLN B O 1
ATOM 4784 N N . GLU B 1 293 ? 12.496 -57.139 -24.473 1.00 37.03 293 GLU B N 1
ATOM 4785 C CA . GLU B 1 293 ? 12.400 -56.094 -25.503 1.00 38.52 293 GLU B CA 1
ATOM 4786 C C . GLU B 1 293 ? 13.776 -55.496 -25.834 1.00 37.85 293 GLU B C 1
ATOM 4787 O O . GLU B 1 293 ? 14.086 -55.258 -27.013 1.00 36.54 293 GLU B O 1
ATOM 4793 N N . SER B 1 294 ? 14.574 -55.235 -24.797 1.00 35.20 294 SER B N 1
ATOM 4794 C CA . SER B 1 294 ? 15.907 -54.640 -24.964 1.00 35.45 294 SER B CA 1
ATOM 4795 C C . SER B 1 294 ? 16.903 -55.556 -25.704 1.00 35.40 294 SER B C 1
ATOM 4796 O O . SER B 1 294 ? 17.876 -55.075 -26.292 1.00 34.59 294 SER B O 1
ATOM 4799 N N . VAL B 1 295 ? 16.658 -56.864 -25.660 1.00 35.80 295 VAL B N 1
ATOM 4800 C CA . VAL B 1 295 ? 17.430 -57.827 -26.438 1.00 37.06 295 VAL B CA 1
ATOM 4801 C C . VAL B 1 295 ? 17.186 -57.563 -27.934 1.00 38.13 295 VAL B C 1
ATOM 4802 O O . VAL B 1 295 ? 18.137 -57.511 -28.713 1.00 37.02 295 VAL B O 1
ATOM 4806 N N . LEU B 1 296 ? 15.924 -57.375 -28.323 1.00 38.99 296 LEU B N 1
ATOM 4807 C CA . LEU B 1 296 ? 15.598 -57.025 -29.713 1.00 39.74 296 LEU B CA 1
ATOM 4808 C C . LEU B 1 296 ? 16.206 -55.681 -30.110 1.00 40.01 296 LEU B C 1
ATOM 4809 O O . LEU B 1 296 ? 16.747 -55.546 -31.211 1.00 42.45 296 LEU B O 1
ATOM 4814 N N . ALA B 1 297 ? 16.122 -54.704 -29.212 1.00 37.55 297 ALA B N 1
ATOM 4815 C CA . ALA B 1 297 ? 16.667 -53.366 -29.453 1.00 38.98 297 ALA B CA 1
ATOM 4816 C C . ALA B 1 297 ? 18.174 -53.380 -29.722 1.00 39.30 297 ALA B C 1
ATOM 4817 O O . ALA B 1 297 ? 18.634 -52.791 -30.706 1.00 41.31 297 ALA B O 1
ATOM 4819 N N . ILE B 1 298 ? 18.940 -54.069 -28.875 1.00 39.54 298 ILE B N 1
ATOM 4820 C CA . ILE B 1 298 ? 20.404 -54.093 -29.038 1.00 38.78 298 ILE B CA 1
ATOM 4821 C C . ILE B 1 298 ? 20.876 -54.931 -30.247 1.00 38.70 298 ILE B C 1
ATOM 4822 O O . ILE B 1 298 ? 21.877 -54.588 -30.884 1.00 37.00 298 ILE B O 1
ATOM 4827 N N . GLN B 1 299 ? 20.158 -56.009 -30.562 1.00 38.23 299 GLN B N 1
ATOM 4828 C CA . GLN B 1 299 ? 20.511 -56.868 -31.690 1.00 38.43 299 GLN B CA 1
ATOM 4829 C C . GLN B 1 299 ? 20.150 -56.212 -33.027 1.00 40.68 299 GLN B C 1
ATOM 4830 O O . GLN B 1 299 ? 20.866 -56.385 -34.008 1.00 41.46 299 GLN B O 1
ATOM 4836 N N . GLN B 1 300 ? 19.048 -55.460 -33.063 1.00 39.62 300 GLN B N 1
ATOM 4837 C CA . GLN B 1 300 ? 18.734 -54.604 -34.208 1.00 40.07 300 GLN B CA 1
ATOM 4838 C C . GLN B 1 300 ? 19.779 -53.494 -34.377 1.00 39.50 300 GLN B C 1
ATOM 4839 O O . GLN B 1 300 ? 20.151 -53.149 -35.499 1.00 39.08 300 GLN B O 1
ATOM 4845 N N . HIS B 1 301 ? 20.218 -52.927 -33.256 1.00 38.46 301 HIS B N 1
ATOM 4846 C CA . HIS B 1 301 ? 21.268 -51.910 -33.239 1.00 39.30 301 HIS B CA 1
ATOM 4847 C C . HIS B 1 301 ? 22.581 -52.447 -33.830 1.00 41.42 301 HIS B C 1
ATOM 4848 O O . HIS B 1 301 ? 23.195 -51.798 -34.687 1.00 43.51 301 HIS B O 1
ATOM 4855 N N . TRP B 1 302 ? 22.988 -53.633 -33.381 1.00 41.54 302 TRP B N 1
ATOM 4856 C CA . TRP B 1 302 ? 24.164 -54.327 -33.931 1.00 41.56 302 TRP B CA 1
ATOM 4857 C C . TRP B 1 302 ? 24.058 -54.493 -35.444 1.00 42.59 302 TRP B C 1
ATOM 4858 O O . TRP B 1 302 ? 24.988 -54.168 -36.184 1.00 41.75 302 TRP B O 1
ATOM 4869 N N . THR B 1 303 ? 22.919 -55.022 -35.876 1.00 42.99 303 THR B N 1
ATOM 4870 C CA . THR B 1 303 ? 22.652 -55.293 -37.281 1.00 45.98 303 THR B CA 1
ATOM 4871 C C . THR B 1 303 ? 22.707 -54.015 -38.124 1.00 46.68 303 THR B C 1
ATOM 4872 O O . THR B 1 303 ? 23.318 -54.019 -39.190 1.00 49.13 303 THR B O 1
ATOM 4876 N N . ASP B 1 304 ? 22.096 -52.932 -37.634 1.00 47.93 304 ASP B N 1
ATOM 4877 C CA . ASP B 1 304 ? 22.130 -51.623 -38.324 1.00 49.50 304 ASP B CA 1
ATOM 4878 C C . ASP B 1 304 ? 23.546 -51.055 -38.437 1.00 51.03 304 ASP B C 1
ATOM 4879 O O . ASP B 1 304 ? 23.935 -50.559 -39.499 1.00 50.96 304 ASP B O 1
ATOM 4884 N N . ARG B 1 305 ? 24.299 -51.125 -37.341 1.00 49.09 305 ARG B N 1
ATOM 4885 C CA . ARG B 1 305 ? 25.680 -50.618 -37.291 1.00 51.62 305 ARG B CA 1
ATOM 4886 C C . ARG B 1 305 ? 26.694 -51.447 -38.098 1.00 52.30 305 ARG B C 1
ATOM 4887 O O . ARG B 1 305 ? 27.734 -50.927 -38.515 1.00 50.26 305 ARG B O 1
ATOM 4895 N N . LEU B 1 306 ? 26.399 -52.728 -38.301 1.00 52.85 306 LEU B N 1
ATOM 4896 C CA . LEU B 1 306 ? 27.263 -53.601 -39.094 1.00 56.23 306 LEU B CA 1
ATOM 4897 C C . LEU B 1 306 ? 27.130 -53.254 -40.584 1.00 59.28 306 LEU B C 1
ATOM 4898 O O . LEU B 1 306 ? 28.109 -53.329 -41.320 1.00 58.86 306 LEU B O 1
ATOM 4903 N N . SER B 1 307 ? 25.926 -52.850 -41.000 1.00 63.30 307 SER B N 1
ATOM 4904 C CA . SER B 1 307 ? 25.655 -52.393 -42.373 1.00 69.48 307 SER B CA 1
ATOM 4905 C C . SER B 1 307 ? 26.245 -51.007 -42.657 1.00 70.01 307 SER B C 1
ATOM 4906 O O . SER B 1 307 ? 26.973 -50.830 -43.632 1.00 71.66 307 SER B O 1
ATOM 4909 N N . SER B 1 308 ? 25.927 -50.036 -41.802 1.00 69.10 308 SER B N 1
ATOM 4910 C CA . SER B 1 308 ? 26.442 -48.664 -41.933 1.00 70.28 308 SER B CA 1
ATOM 4911 C C . SER B 1 308 ? 27.910 -48.493 -41.510 1.00 71.91 308 SER B C 1
ATOM 4912 O O . SER B 1 308 ? 28.511 -47.460 -41.799 1.00 74.80 308 SER B O 1
ATOM 4915 N N . GLY B 1 309 ? 28.469 -49.476 -40.803 1.00 70.92 309 GLY B N 1
ATOM 4916 C CA . GLY B 1 309 ? 29.888 -49.469 -40.434 1.00 70.89 309 GLY B CA 1
ATOM 4917 C C . GLY B 1 309 ? 30.291 -48.545 -39.291 1.00 70.99 309 GLY B C 1
ATOM 4918 O O . GLY B 1 309 ? 31.472 -48.216 -39.159 1.00 72.21 309 GLY B O 1
ATOM 4919 N N . GLY B 1 310 ? 29.326 -48.133 -38.464 1.00 66.85 310 GLY B N 1
ATOM 4920 C CA . GLY B 1 310 ? 29.593 -47.290 -37.296 1.00 64.41 310 GLY B CA 1
ATOM 4921 C C . GLY B 1 310 ? 29.852 -48.106 -36.038 1.00 61.53 310 GLY B C 1
ATOM 4922 O O . GLY B 1 310 ? 29.533 -49.295 -35.980 1.00 60.35 310 GLY B O 1
ATOM 4923 N N . GLU B 1 311 ? 30.424 -47.455 -35.029 1.00 58.87 311 GLU B N 1
ATOM 4924 C CA . GLU B 1 311 ? 30.715 -48.087 -33.740 1.00 57.47 311 GLU B CA 1
ATOM 4925 C C . GLU B 1 311 ? 29.416 -48.280 -32.951 1.00 54.50 311 GLU B C 1
ATOM 4926 O O . GLU B 1 311 ? 28.553 -47.397 -32.945 1.00 55.63 311 GLU B O 1
ATOM 4932 N N . THR B 1 312 ? 29.277 -49.427 -32.289 1.00 48.20 312 THR B N 1
ATOM 4933 C CA . THR B 1 312 ? 28.109 -49.682 -31.453 1.00 44.14 312 THR B CA 1
ATOM 4934 C C . THR B 1 312 ? 28.214 -48.911 -30.137 1.00 42.78 312 THR B C 1
ATOM 4935 O O . THR B 1 312 ? 29.295 -48.468 -29.737 1.00 41.88 312 THR B O 1
ATOM 4939 N N . SER B 1 313 ? 27.069 -48.756 -29.484 1.00 40.81 313 SER B N 1
ATOM 4940 C CA . SER B 1 313 ? 26.933 -47.951 -28.274 1.00 40.33 313 SER B CA 1
ATOM 4941 C C . SER B 1 313 ? 27.647 -48.616 -27.101 1.00 39.68 313 SER B C 1
ATOM 4942 O O . SER B 1 313 ? 28.367 -47.947 -26.358 1.00 40.34 313 SER B O 1
ATOM 4945 N N . THR B 1 314 ? 27.450 -49.927 -26.945 1.00 39.63 314 THR B N 1
ATOM 4946 C CA . THR B 1 314 ? 28.182 -50.722 -25.944 1.00 38.36 314 THR B CA 1
ATOM 4947 C C . THR B 1 314 ? 29.253 -51.575 -26.624 1.00 38.74 314 THR B C 1
ATOM 4948 O O . THR B 1 314 ? 29.308 -52.799 -26.441 1.00 40.67 314 THR B O 1
ATOM 4952 N N . SER B 1 315 ? 30.110 -50.920 -27.407 1.00 37.97 315 SER B N 1
ATOM 4953 C CA . SER B 1 315 ? 31.243 -51.588 -28.037 1.00 36.05 315 SER B CA 1
ATOM 4954 C C . SER B 1 315 ? 32.208 -52.088 -26.976 1.00 35.30 315 SER B C 1
ATOM 4955 O O . SER B 1 315 ? 32.223 -51.581 -25.847 1.00 33.51 315 SER B O 1
ATOM 4958 N N . GLY B 1 316 ? 33.032 -53.068 -27.344 1.00 35.36 316 GLY B N 1
ATOM 4959 C CA . GLY B 1 316 ? 34.095 -53.543 -26.463 1.00 35.42 316 GLY B CA 1
ATOM 4960 C C . GLY B 1 316 ? 34.845 -52.384 -25.832 1.00 35.81 316 GLY B C 1
ATOM 4961 O O . GLY B 1 316 ? 35.041 -52.354 -24.617 1.00 35.05 316 GLY B O 1
ATOM 4962 N N . ALA B 1 317 ? 35.219 -51.413 -26.667 1.00 37.80 317 ALA B N 1
ATOM 4963 C CA . ALA B 1 317 ? 35.977 -50.234 -26.235 1.00 39.46 317 ALA B CA 1
ATOM 4964 C C . ALA B 1 317 ? 35.222 -49.397 -25.207 1.00 39.29 317 ALA B C 1
ATOM 4965 O O . ALA B 1 317 ? 35.803 -48.987 -24.201 1.00 41.55 317 ALA B O 1
ATOM 4967 N N . ASP B 1 318 ? 33.937 -49.152 -25.460 1.00 39.73 318 ASP B N 1
ATOM 4968 C CA . ASP B 1 318 ? 33.077 -48.455 -24.492 1.00 39.49 318 ASP B CA 1
ATOM 4969 C C . ASP B 1 318 ? 32.947 -49.229 -23.179 1.00 38.22 318 ASP B C 1
ATOM 4970 O O . ASP B 1 318 ? 33.059 -48.646 -22.098 1.00 37.96 318 ASP B O 1
ATOM 4975 N N . ASN B 1 319 ? 32.723 -50.539 -23.290 1.00 37.79 319 ASN B N 1
ATOM 4976 C CA . ASN B 1 319 ? 32.405 -51.375 -22.137 1.00 36.72 319 ASN B CA 1
ATOM 4977 C C . ASN B 1 319 ? 33.559 -51.531 -21.140 1.00 38.34 319 ASN B C 1
ATOM 4978 O O . ASN B 1 319 ? 33.314 -51.830 -19.971 1.00 38.00 319 ASN B O 1
ATOM 4983 N N . LEU B 1 320 ? 34.801 -51.328 -21.590 1.00 39.39 320 LEU B N 1
ATOM 4984 C CA . LEU B 1 320 ? 35.963 -51.268 -20.684 1.00 39.91 320 LEU B CA 1
ATOM 4985 C C . LEU B 1 320 ? 35.750 -50.249 -19.566 1.00 39.51 320 LEU B C 1
ATOM 4986 O O . LEU B 1 320 ? 36.136 -50.482 -18.419 1.00 38.98 320 LEU B O 1
ATOM 4991 N N . LYS B 1 321 ? 35.133 -49.123 -19.907 1.00 38.81 321 LYS B N 1
ATOM 4992 C CA . LYS B 1 321 ? 34.873 -48.067 -18.930 1.00 39.78 321 LYS B CA 1
ATOM 4993 C C . LYS B 1 321 ? 33.725 -48.390 -17.972 1.00 38.53 321 LYS B C 1
ATOM 4994 O O . LYS B 1 321 ? 33.663 -47.815 -16.892 1.00 38.98 321 LYS B O 1
ATOM 5000 N N . THR B 1 322 ? 32.837 -49.306 -18.355 1.00 36.78 322 THR B N 1
ATOM 5001 C CA . THR B 1 322 ? 31.890 -49.913 -17.409 1.00 36.43 322 THR B CA 1
ATOM 5002 C C . THR B 1 322 ? 32.582 -50.981 -16.576 1.00 37.22 322 THR B C 1
ATOM 5003 O O . THR B 1 322 ? 32.448 -51.002 -15.345 1.00 39.04 322 THR B O 1
ATOM 5007 N N . PHE B 1 323 ? 33.320 -51.867 -17.239 1.00 38.37 323 PHE B N 1
ATOM 5008 C CA . PHE B 1 323 ? 33.950 -52.994 -16.553 1.00 38.33 323 PHE B CA 1
ATOM 5009 C C . PHE B 1 323 ? 34.978 -52.560 -15.495 1.00 37.12 323 PHE B C 1
ATOM 5010 O O . PHE B 1 323 ? 35.084 -53.191 -14.445 1.00 36.20 323 PHE B O 1
ATOM 5018 N N . ALA B 1 324 ? 35.720 -51.488 -15.774 1.00 36.74 324 ALA B N 1
ATOM 5019 C CA . ALA B 1 324 ? 36.650 -50.895 -14.805 1.00 37.35 324 ALA B CA 1
ATOM 5020 C C . ALA B 1 324 ? 35.978 -50.531 -13.477 1.00 38.10 324 ALA B C 1
ATOM 5021 O O . ALA B 1 324 ? 36.583 -50.685 -12.414 1.00 38.39 324 ALA B O 1
ATOM 5023 N N . LEU B 1 325 ? 34.724 -50.076 -13.546 1.00 38.22 325 LEU B N 1
ATOM 5024 C CA . LEU B 1 325 ? 33.935 -49.745 -12.346 1.00 37.44 325 LEU B CA 1
ATOM 5025 C C . LEU B 1 325 ? 33.613 -50.986 -11.502 1.00 36.94 325 LEU B C 1
ATOM 5026 O O . LEU B 1 325 ? 33.695 -50.929 -10.275 1.00 35.67 325 LEU B O 1
ATOM 5031 N N . VAL B 1 326 ? 33.257 -52.091 -12.161 1.00 36.50 326 VAL B N 1
ATOM 5032 C CA . VAL B 1 326 ? 32.988 -53.372 -11.478 1.00 37.09 326 VAL B CA 1
ATOM 5033 C C . VAL B 1 326 ? 34.226 -53.821 -10.696 1.00 39.19 326 VAL B C 1
ATOM 5034 O O . VAL B 1 326 ? 34.140 -54.125 -9.503 1.00 39.21 326 VAL B O 1
ATOM 5038 N N . GLU B 1 327 ? 35.374 -53.842 -11.366 1.00 40.68 327 GLU B N 1
ATOM 5039 C CA . GLU B 1 327 ? 36.627 -54.280 -10.734 1.00 42.47 327 GLU B CA 1
ATOM 5040 C C . GLU B 1 327 ? 37.074 -53.299 -9.633 1.00 42.08 327 GLU B C 1
ATOM 5041 O O . GLU B 1 327 ? 37.565 -53.718 -8.580 1.00 41.49 327 GLU B O 1
ATOM 5047 N N . ALA B 1 328 ? 36.882 -52.003 -9.876 1.00 40.73 328 ALA B N 1
ATOM 5048 C CA . ALA B 1 328 ? 37.145 -50.979 -8.867 1.00 39.91 328 ALA B CA 1
ATOM 5049 C C . ALA B 1 328 ? 36.261 -51.149 -7.633 1.00 40.06 328 ALA B C 1
ATOM 5050 O O . ALA B 1 328 ? 36.729 -50.962 -6.502 1.00 39.05 328 ALA B O 1
ATOM 5052 N N . ALA B 1 329 ? 34.994 -51.504 -7.850 1.00 38.31 329 ALA B N 1
ATOM 5053 C CA . ALA B 1 329 ? 34.049 -51.704 -6.752 1.00 38.55 329 ALA B CA 1
ATOM 5054 C C . ALA B 1 329 ? 34.468 -52.845 -5.836 1.00 38.57 329 ALA B C 1
ATOM 5055 O O . ALA B 1 329 ? 34.375 -52.720 -4.618 1.00 38.61 329 ALA B O 1
ATOM 5057 N N . TYR B 1 330 ? 34.932 -53.949 -6.418 1.00 39.43 330 TYR B N 1
ATOM 5058 C CA . TYR B 1 330 ? 35.469 -55.065 -5.623 1.00 41.61 330 TYR B CA 1
ATOM 5059 C C . TYR B 1 330 ? 36.735 -54.681 -4.858 1.00 43.79 330 TYR B C 1
ATOM 5060 O O . TYR B 1 330 ? 36.869 -55.011 -3.671 1.00 45.04 330 TYR B O 1
ATOM 5069 N N . GLU B 1 331 ? 37.646 -53.978 -5.531 1.00 44.71 331 GLU B N 1
ATOM 5070 C CA . GLU B 1 331 ? 38.870 -53.483 -4.892 1.00 46.89 331 GLU B CA 1
ATOM 5071 C C . GLU B 1 331 ? 38.528 -52.565 -3.718 1.00 45.41 331 GLU B C 1
ATOM 5072 O O . GLU B 1 331 ? 39.052 -52.741 -2.618 1.00 45.35 331 GLU B O 1
ATOM 5078 N N . SER B 1 332 ? 37.638 -51.604 -3.961 1.00 42.12 332 SER B N 1
ATOM 5079 C CA . SER B 1 332 ? 37.211 -50.642 -2.940 1.00 42.40 332 SER B CA 1
ATOM 5080 C C . SER B 1 332 ? 36.549 -51.307 -1.737 1.00 42.45 332 SER B C 1
ATOM 5081 O O . SER B 1 332 ? 36.850 -50.958 -0.603 1.00 43.81 332 SER B O 1
ATOM 5084 N N . ALA B 1 333 ? 35.657 -52.260 -1.996 1.00 42.71 333 ALA B N 1
ATOM 5085 C CA . ALA B 1 333 ? 34.947 -52.992 -0.940 1.00 44.09 333 ALA B CA 1
ATOM 5086 C C . ALA B 1 333 ? 35.870 -53.793 -0.030 1.00 46.27 333 ALA B C 1
ATOM 5087 O O . ALA B 1 333 ? 35.603 -53.906 1.161 1.00 49.58 333 ALA B O 1
ATOM 5089 N N . ALA B 1 334 ? 36.941 -54.347 -0.599 1.00 48.67 334 ALA B N 1
ATOM 5090 C CA . ALA B 1 334 ? 37.934 -55.129 0.154 1.00 51.83 334 ALA B CA 1
ATOM 5091 C C . ALA B 1 334 ? 38.941 -54.240 0.902 1.00 55.18 334 ALA B C 1
ATOM 5092 O O . ALA B 1 334 ? 39.205 -54.455 2.085 1.00 54.94 334 ALA B O 1
ATOM 5094 N N . ASN B 1 335 ? 39.501 -53.257 0.197 1.00 58.09 335 ASN B N 1
ATOM 5095 C CA . ASN B 1 335 ? 40.490 -52.328 0.764 1.00 58.55 335 ASN B CA 1
ATOM 5096 C C . ASN B 1 335 ? 39.861 -51.291 1.692 1.00 57.29 335 ASN B C 1
ATOM 5097 O O . ASN B 1 335 ? 40.497 -50.858 2.640 1.00 57.51 335 ASN B O 1
ATOM 5099 N N . GLY B 1 336 ? 38.619 -50.900 1.414 1.00 59.16 336 GLY B N 1
ATOM 5100 C CA . GLY B 1 336 ? 37.941 -49.820 2.141 1.00 58.57 336 GLY B CA 1
ATOM 5101 C C . GLY B 1 336 ? 38.185 -48.428 1.569 1.00 60.72 336 GLY B C 1
ATOM 5102 O O . GLY B 1 336 ? 37.648 -47.449 2.093 1.00 63.73 336 GLY B O 1
ATOM 5103 N N . ARG B 1 337 ? 38.952 -48.342 0.475 1.00 58.06 337 ARG B N 1
ATOM 5104 C CA . ARG B 1 337 ? 39.448 -47.070 -0.059 1.00 56.80 337 ARG B CA 1
ATOM 5105 C C . ARG B 1 337 ? 38.728 -46.628 -1.341 1.00 55.60 337 ARG B C 1
ATOM 5106 O O . ARG B 1 337 ? 38.078 -47.430 -2.021 1.00 54.18 337 ARG B O 1
ATOM 5108 N N . THR B 1 338 ? 38.860 -45.341 -1.657 1.00 52.92 338 THR B N 1
ATOM 5109 C CA . THR B 1 338 ? 38.395 -44.781 -2.926 1.00 50.92 338 THR B CA 1
ATOM 5110 C C . THR B 1 338 ? 39.374 -45.172 -4.038 1.00 50.08 338 THR B C 1
ATOM 5111 O O . THR B 1 338 ? 40.587 -45.119 -3.841 1.00 51.01 338 THR B O 1
ATOM 5115 N N . VAL B 1 339 ? 38.841 -45.569 -5.194 1.00 48.04 339 VAL B N 1
ATOM 5116 C CA . VAL B 1 339 ? 39.649 -46.075 -6.310 1.00 47.40 339 VAL B CA 1
ATOM 5117 C C . VAL B 1 339 ? 39.607 -45.104 -7.491 1.00 47.59 339 VAL B C 1
ATOM 5118 O O . VAL B 1 339 ? 38.536 -44.636 -7.876 1.00 46.00 339 VAL B O 1
ATOM 5122 N N . ASP B 1 340 ? 40.781 -44.823 -8.057 1.00 48.09 340 ASP B N 1
ATOM 5123 C CA . ASP B 1 340 ? 40.921 -43.974 -9.234 1.00 48.93 340 ASP B CA 1
ATOM 5124 C C . ASP B 1 340 ? 40.672 -44.808 -10.494 1.00 47.85 340 ASP B C 1
ATOM 5125 O O . ASP B 1 340 ? 41.414 -45.745 -10.782 1.00 47.34 340 ASP B O 1
ATOM 5130 N N . ILE B 1 341 ? 39.644 -44.439 -11.253 1.00 47.49 341 ILE B N 1
ATOM 5131 C CA . ILE B 1 341 ? 39.234 -45.187 -12.447 1.00 46.04 341 ILE B CA 1
ATOM 5132 C C . ILE B 1 341 ? 40.158 -44.903 -13.635 1.00 48.18 341 ILE B C 1
ATOM 5133 O O . ILE B 1 341 ? 40.514 -45.826 -14.369 1.00 47.60 341 ILE B O 1
ATOM 5138 N N . GLY B 1 342 ? 40.526 -43.635 -13.826 1.00 49.24 342 GLY B N 1
ATOM 5139 C CA . GLY B 1 342 ? 41.432 -43.230 -14.907 1.00 51.36 342 GLY B CA 1
ATOM 5140 C C . GLY B 1 342 ? 42.750 -43.990 -14.922 1.00 53.07 342 GLY B C 1
ATOM 5141 O O . GLY B 1 342 ? 43.219 -44.396 -15.986 1.00 55.14 342 GLY B O 1
ATOM 5142 N N . ALA B 1 343 ? 43.330 -44.197 -13.738 1.00 53.50 343 ALA B N 1
ATOM 5143 C CA . ALA B 1 343 ? 44.576 -44.969 -13.582 1.00 54.03 343 ALA B CA 1
ATOM 5144 C C . ALA B 1 343 ? 44.469 -46.458 -13.956 1.00 54.73 343 ALA B C 1
ATOM 5145 O O . ALA B 1 343 ? 45.485 -47.081 -14.270 1.00 55.60 343 ALA B O 1
ATOM 5147 N N . MET B 1 344 ? 43.265 -47.029 -13.903 1.00 53.63 344 MET B N 1
ATOM 5148 C CA . MET B 1 344 ? 43.052 -48.423 -14.314 1.00 54.27 344 MET B CA 1
ATOM 5149 C C . MET B 1 344 ? 43.053 -48.604 -15.831 1.00 54.91 344 MET B C 1
ATOM 5150 O O . MET B 1 344 ? 43.418 -49.671 -16.317 1.00 54.27 344 MET B O 1
ATOM 5155 N N . LEU B 1 345 ? 42.634 -47.576 -16.567 1.00 56.94 345 LEU B N 1
ATOM 5156 C CA . LEU B 1 345 ? 42.475 -47.663 -18.022 1.00 60.78 345 LEU B CA 1
ATOM 5157 C C . LEU B 1 345 ? 43.737 -47.240 -18.768 1.00 64.15 345 LEU B C 1
ATOM 5158 O O . LEU B 1 345 ? 44.682 -46.688 -18.194 1.00 66.13 345 LEU B O 1
#

Nearest PDB structures (foldseek):
  5uib-assembly1_A  TM=1.002E+00  e=8.935E-76  Rhizobium rhizogenes K84
  3ezy-assembly1_B  TM=8.599E-01  e=1.169E-31  Thermotoga maritima
  4koa-assembly1_A-2  TM=8.658E-01  e=5.053E-29  Sinorhizobium meliloti 1021
  4had-assembly1_C  TM=8.456E-01  e=2.968E-26  Rhizobium etli CFN 42
  4had-assembly1_D  TM=8.469E-01  e=7.445E-26  Rhizobium etli CFN 42